Protein AF-A0A8H8C953-F1 (afdb_monomer)

Nearest PDB structures (foldseek):
  7xyr-assembly1_A  TM=8.091E-01  e=1.415E-30  Bacteroides thetaiotaomicron
  7kgy-assembly1_A  TM=7.645E-01  e=3.195E-22  Faecalibacterium prausnitzii
  6xxw-assembly1_A  TM=7.494E-01  e=4.423E-22  Dictyoglomus thermophilum H-6-12
  3fn9-assembly2_C  TM=7.066E-01  e=2.187E-22  Bacteroides fragilis NCTC 9343
  6b6l-assembly1_A  TM=6.945E-01  e=1.024E-20  Bacteroides cellulosilyticus DSM 14838

Mean predicted aligned error: 14.86 Å

Sequence (725 aa):
MADPTLDGPGIIYVTSKIVRTDVLDEETYIKWYEEDHIPDILDKTPIASAHRFSNVVPKANRPYLLMYPMEDLAAIHGEGFKKLKVNSDFMPENGAPYDYADLDFRDYKLIQKYDPNEVSEGKSKFIATGGFELDLTLTAQDLHDWYNQEHLERLAKVPGYLRTTRYRLMHHSTNADTRVMLGLAAKDELPAQEEDEPPTWHAIHEFDEGFNKDSLGETIDTEWTKKIFKGILGQNTIFSWFSTSFTVPSSWSGRQVLLNFAAVDYEATVYINGNQVGFNRGGYFCFTIDATEHVTFNGTNELLVFVHDPVDSEGSVITTGKQTLRRSHIFYTPCSGIWQSVWIEAAPDIHITQFDVAANMDGKVNVTVHSSSGSQNLVEVTLDGLSFTGKSDIPFQFAIESPNLWSQDSPTLYNFTVKLGDDEVKSYTGFRTISKAEVNGIVSPILKRKPIFMFGTLDQGFWPDGIYTAPNREAMVYDLEIKVDPALFYQACDQLGLLVIQDMPSLRADGVLSDEAQQAEFTRQLEILVNQHKSYPSIATYLNTTFILIPEFRKLTVYFQIIYNEGWGQLRDGVYPEFGLTDLVRSIDSTRLIDSTLRWFDYGAGDFSDNHYYANPQCGTPFYSINSSPFDPTRIGFQGEFGGIIQNDLIEQGHFLLNELKEQTRMYSCNGGVWTQTTDVEGEVNGLLTYDRRVLRPDEEQWRKDVQALYYAAAGRGNGSYPIH

Secondary structure (DSSP, 8-state):
-PPPPS-SSEEEEEEEEES-TTT--HHHHHHHIIIIIHHHHHHHSS----EEEE-SSTT-SS-EEEEEEES-GGGGGSTTGGGS-S--TTSGGG--GGGTEEEEEEEEEEEEEE-TT---S---SEEEEEEE---TT--HHHHHHHIIIIIHHHHTTSTTEEEEEEEEEEEEE-HHHHHHHTTPPPP-PPPPPGGGSPPSEEEEEEESS---HHHHHTTT-STTHHHHS-S---TT-SEEEEEEEEEB-GGGTTSEEEEEES--BSEEEEEETTEEEEEEE-SSS-EEEE-TTTPPBTSEEEEEEEEE--TT-TT--S--TTB-SS-BTTBBPPP-B--S-EEEEEE-SS-EEEEEEEE-TTSEEEEEEEETT-S--EEEEEETTEEEEEETTS-EEEE-SSPPBPBTTB---EEEEEEETTEEEEEEE-B--EEEEEETTEEEEEETTEE--EEEEE----BTTTBTS-S-HHHHHHHTTS---SHHHHHHHHHHT--------PPP-SSPPP-HHHHHHHHHHHHHHHHHHTT-SS-S---SS-EE--TTS---------SBGGGTT---SS--HHHHHHHHHHHH--SS----B-SSS--S-SSEEEEE-SSS--TT-S---TTSPPP-TTSEEEEEEEE---SS-HHHHHHHHHHHHHHHHHHS-EEEEEEE-SB-BTTB---SB-TTS--B-S-HHHHHHHHHHHHHHHHHTSSS-PPP-

Structure (mmCIF, N/CA/C/O backbone):
data_AF-A0A8H8C953-F1
#
_entry.id   AF-A0A8H8C953-F1
#
loop_
_atom_site.group_PDB
_atom_site.id
_atom_site.type_symbol
_atom_site.label_atom_id
_atom_site.label_alt_id
_atom_site.label_comp_id
_atom_site.label_asym_id
_atom_site.label_entity_id
_atom_site.label_seq_id
_atom_site.pdbx_PDB_ins_code
_atom_site.Cartn_x
_atom_site.Cartn_y
_atom_site.Cartn_z
_atom_site.occupancy
_atom_site.B_iso_or_equiv
_atom_site.auth_seq_id
_atom_site.auth_comp_id
_atom_site.auth_asym_id
_atom_site.auth_atom_id
_atom_site.pdbx_PDB_model_num
ATOM 1 N N . MET A 1 1 ? 5.066 -31.759 -4.174 1.00 33.03 1 MET A N 1
ATOM 2 C CA . MET A 1 1 ? 4.259 -32.989 -4.356 1.00 33.03 1 MET A CA 1
ATOM 3 C C . MET A 1 1 ? 4.552 -33.514 -5.751 1.00 33.03 1 MET A C 1
ATOM 5 O O . MET A 1 1 ? 4.833 -32.688 -6.605 1.00 33.03 1 MET A O 1
ATOM 9 N N . ALA A 1 2 ? 4.583 -34.831 -5.970 1.00 29.61 2 ALA A N 1
ATOM 10 C CA . ALA A 1 2 ? 4.744 -35.372 -7.322 1.00 29.61 2 ALA A CA 1
ATOM 11 C C . ALA A 1 2 ? 3.627 -34.830 -8.229 1.00 29.61 2 ALA A C 1
ATOM 13 O O . ALA A 1 2 ? 2.491 -34.697 -7.766 1.00 29.61 2 ALA A O 1
ATOM 14 N N . ASP A 1 3 ? 3.977 -34.488 -9.466 1.00 42.59 3 ASP A N 1
ATOM 15 C CA . ASP A 1 3 ? 3.036 -34.058 -10.499 1.00 42.59 3 ASP A CA 1
ATOM 16 C C . ASP A 1 3 ? 1.908 -35.101 -10.601 1.00 42.59 3 ASP A C 1
ATOM 18 O O . ASP A 1 3 ? 2.213 -36.302 -10.669 1.00 42.59 3 ASP A O 1
ATOM 22 N N . PRO A 1 4 ? 0.623 -34.724 -10.480 1.00 57.50 4 PRO A N 1
ATOM 23 C CA . PRO A 1 4 ? -0.438 -35.711 -10.490 1.00 57.50 4 PRO A CA 1
ATOM 24 C C . PRO A 1 4 ? -0.474 -36.378 -11.871 1.00 57.50 4 PRO A C 1
ATOM 26 O O . PRO A 1 4 ? -0.512 -35.730 -12.911 1.00 57.50 4 PRO A O 1
ATOM 29 N N . THR A 1 5 ? -0.443 -37.705 -11.889 1.00 70.94 5 THR A N 1
ATOM 30 C CA . THR A 1 5 ? -0.504 -38.493 -13.120 1.00 70.94 5 THR A CA 1
ATOM 31 C C . THR A 1 5 ? -1.930 -38.503 -13.683 1.00 70.94 5 THR A C 1
ATOM 33 O O . THR A 1 5 ? -2.907 -38.518 -12.926 1.00 70.94 5 THR A O 1
ATOM 36 N N . LEU A 1 6 ? -2.058 -38.519 -15.016 1.00 78.81 6 LEU A N 1
ATOM 37 C CA . LEU A 1 6 ? -3.331 -38.616 -15.758 1.00 78.81 6 LEU A CA 1
ATOM 38 C C . LEU A 1 6 ? -4.031 -39.984 -15.620 1.00 78.81 6 LEU A C 1
ATOM 40 O O . LEU A 1 6 ? -4.962 -40.273 -16.353 1.00 78.81 6 LEU A O 1
ATOM 44 N N . ASP A 1 7 ? -3.592 -40.849 -14.713 1.00 84.00 7 ASP A N 1
ATOM 45 C CA . ASP A 1 7 ? -4.160 -42.179 -14.516 1.00 84.00 7 ASP A CA 1
ATOM 46 C C . ASP A 1 7 ? -5.448 -42.156 -13.677 1.00 84.00 7 ASP A C 1
ATOM 48 O O . ASP A 1 7 ? -5.555 -41.452 -12.669 1.00 84.00 7 ASP A O 1
ATOM 52 N N . GLY A 1 8 ? -6.410 -42.998 -14.048 1.00 89.94 8 GLY A N 1
ATOM 53 C CA . GLY A 1 8 ? -7.632 -43.238 -13.282 1.00 89.94 8 GLY A CA 1
ATOM 54 C C . GLY A 1 8 ? -8.827 -42.370 -13.692 1.00 89.94 8 GLY A C 1
ATOM 55 O O . GLY A 1 8 ? -8.755 -41.610 -14.661 1.00 89.94 8 GLY A O 1
ATOM 56 N N . PRO A 1 9 ? -9.958 -42.504 -12.977 1.00 94.31 9 PRO A N 1
ATOM 57 C CA . PRO A 1 9 ? -11.239 -41.982 -13.431 1.00 94.31 9 PRO A CA 1
ATOM 58 C C . PRO A 1 9 ? -11.273 -40.457 -13.439 1.00 94.31 9 PRO A C 1
ATOM 60 O O . PRO A 1 9 ? -10.696 -39.788 -12.578 1.00 94.31 9 PRO A O 1
ATOM 63 N N . GLY A 1 10 ? -12.017 -39.901 -14.387 1.00 94.44 10 GLY A N 1
ATOM 64 C CA . GLY A 1 10 ? -12.145 -38.462 -14.547 1.00 94.44 10 GLY A CA 1
ATOM 65 C C . GLY A 1 10 ? -13.150 -38.077 -15.617 1.00 94.44 10 GLY A C 1
ATOM 66 O O . GLY A 1 10 ? -14.037 -38.856 -15.975 1.00 94.44 10 GLY A O 1
ATOM 67 N N . ILE A 1 11 ? -13.031 -36.846 -16.096 1.00 94.69 11 ILE A N 1
ATOM 68 C CA . ILE A 1 11 ? -13.937 -36.277 -17.080 1.00 94.69 11 ILE A CA 1
ATOM 69 C C . ILE A 1 11 ? -13.204 -35.306 -18.002 1.00 94.69 11 ILE A C 1
ATOM 71 O O . ILE A 1 11 ? -12.376 -34.523 -17.538 1.00 94.69 11 ILE A O 1
ATOM 75 N N . ILE A 1 12 ? -13.554 -35.331 -19.288 1.00 93.88 12 ILE A N 1
ATOM 76 C CA . ILE A 1 12 ? -13.272 -34.218 -20.199 1.00 93.88 12 ILE A CA 1
ATOM 77 C C . ILE A 1 12 ? -14.460 -33.263 -20.114 1.00 93.88 12 ILE A C 1
ATOM 79 O O . ILE A 1 12 ? -15.596 -33.643 -20.419 1.00 93.88 12 ILE A O 1
ATOM 83 N N . TYR A 1 13 ? -14.204 -32.041 -19.666 1.00 94.19 13 TYR A N 1
ATOM 84 C CA . TYR A 1 13 ? -15.194 -30.997 -19.442 1.00 94.19 13 TYR A CA 1
ATOM 85 C C . TYR A 1 13 ? -14.962 -29.870 -20.445 1.00 94.19 13 TYR A C 1
ATOM 87 O O . TYR A 1 13 ? -13.918 -29.224 -20.421 1.00 94.19 13 TYR A O 1
ATOM 95 N N . VAL A 1 14 ? -15.926 -29.651 -21.339 1.00 92.88 14 VAL A N 1
ATOM 96 C CA . VAL A 1 14 ? -15.785 -28.731 -22.471 1.00 92.88 14 VAL A CA 1
ATOM 97 C C . VAL A 1 14 ? -16.811 -27.616 -22.379 1.00 92.88 14 VAL A C 1
ATOM 99 O O . VAL A 1 14 ? -18.007 -27.852 -22.575 1.00 92.88 14 VAL A O 1
ATOM 102 N N . THR A 1 15 ? -16.354 -26.3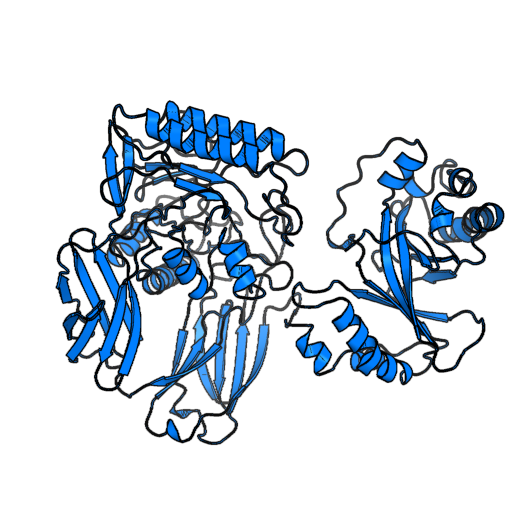93 -22.114 1.00 91.56 15 THR A N 1
ATOM 103 C CA . THR A 1 15 ? -17.214 -25.204 -22.192 1.00 91.56 15 THR A CA 1
ATOM 104 C C . THR A 1 15 ? -17.024 -24.515 -23.534 1.00 91.56 15 THR A C 1
ATOM 106 O O . THR A 1 15 ? -15.916 -24.459 -24.061 1.00 91.56 15 THR A O 1
ATOM 109 N N . SER A 1 16 ? -18.101 -24.006 -24.134 1.00 91.19 16 SER A N 1
ATOM 110 C CA . SER A 1 16 ? -17.993 -23.412 -25.470 1.00 91.19 16 SER A CA 1
ATOM 111 C C . SER A 1 16 ? -18.969 -22.275 -25.742 1.00 91.19 16 SER A C 1
ATOM 113 O O . SER A 1 16 ? -20.028 -22.161 -25.112 1.00 91.19 16 SER A O 1
ATOM 115 N N . LYS A 1 17 ? -18.596 -21.432 -26.712 1.00 90.31 17 LYS A N 1
ATOM 116 C CA . LYS A 1 17 ? -19.423 -20.360 -27.286 1.00 90.31 17 LYS A CA 1
ATOM 117 C C . LYS A 1 17 ? -19.208 -20.248 -28.794 1.00 90.31 17 LYS A C 1
ATOM 119 O O . LYS A 1 17 ? -18.113 -20.476 -29.298 1.00 90.31 17 LYS A O 1
ATOM 124 N N . ILE A 1 18 ? -20.249 -19.853 -29.522 1.00 90.88 18 ILE A N 1
ATOM 125 C CA . ILE A 1 18 ? -20.140 -19.558 -30.957 1.00 90.88 18 ILE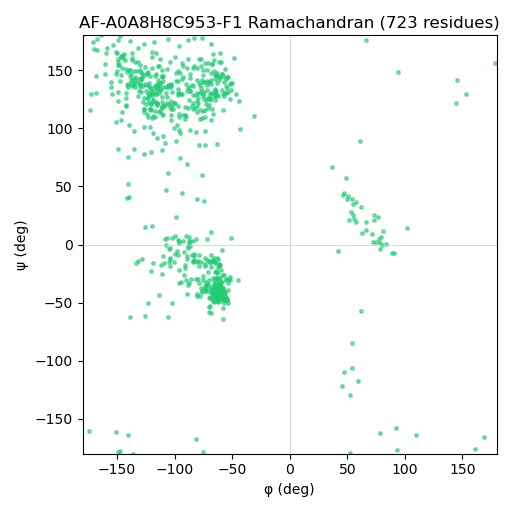 A CA 1
ATOM 126 C C . ILE A 1 18 ? -19.562 -18.146 -31.099 1.00 90.88 18 ILE A C 1
ATOM 128 O O . ILE A 1 18 ? -20.178 -17.182 -30.649 1.00 90.88 18 ILE A O 1
ATOM 132 N N . VAL A 1 19 ? -18.396 -18.016 -31.732 1.00 87.25 19 VAL A N 1
ATOM 133 C CA . VAL A 1 19 ? -17.743 -16.714 -31.972 1.00 87.25 19 VAL A CA 1
ATOM 134 C C . VAL A 1 19 ? -18.177 -16.089 -33.297 1.00 87.25 19 VAL A C 1
ATOM 136 O O . VAL A 1 19 ? -18.275 -14.869 -33.402 1.00 87.25 19 VAL A O 1
ATOM 139 N N . ARG A 1 20 ? -18.506 -16.909 -34.302 1.00 86.56 20 ARG A N 1
ATOM 140 C CA . ARG A 1 20 ? -18.926 -16.468 -35.644 1.00 86.56 20 ARG A CA 1
ATOM 141 C C . ARG A 1 20 ? -20.426 -16.653 -35.871 1.00 86.56 20 ARG A C 1
ATOM 143 O O . ARG A 1 20 ? -20.864 -17.387 -36.755 1.00 86.56 20 ARG A O 1
ATOM 150 N N . THR A 1 21 ? -21.222 -15.963 -35.056 1.00 87.38 21 THR A N 1
ATOM 151 C CA . THR A 1 21 ? -22.699 -16.000 -35.118 1.00 87.38 21 THR A CA 1
ATOM 152 C C . THR A 1 21 ? -23.280 -15.411 -36.410 1.00 87.38 21 THR A C 1
ATOM 154 O O . THR A 1 21 ? -24.459 -15.591 -36.696 1.00 87.38 21 THR A O 1
ATOM 157 N N . ASP A 1 22 ? -22.458 -14.731 -37.214 1.00 87.75 22 ASP A N 1
ATOM 158 C CA . ASP A 1 22 ? -22.795 -14.239 -38.549 1.00 87.75 22 ASP A CA 1
ATOM 159 C C . ASP A 1 22 ? -22.919 -15.356 -39.598 1.00 87.75 22 ASP A C 1
ATOM 161 O O . ASP A 1 22 ? -23.590 -15.162 -40.612 1.00 87.75 22 ASP A O 1
ATOM 165 N N . VAL A 1 23 ? -22.279 -16.510 -39.370 1.00 91.56 23 VAL A N 1
ATOM 166 C CA . VAL A 1 23 ? -22.209 -17.619 -40.341 1.00 91.56 23 VAL A CA 1
ATOM 167 C C . VAL A 1 23 ? -22.537 -18.996 -39.760 1.00 91.56 23 VAL A C 1
ATOM 169 O O . VAL A 1 23 ? -22.767 -19.919 -40.537 1.00 91.56 23 VAL A O 1
ATOM 172 N N . LEU A 1 24 ? -22.574 -19.148 -38.434 1.00 91.50 24 LEU A N 1
ATOM 173 C CA . LEU A 1 24 ? -22.953 -20.385 -37.755 1.00 91.50 24 LEU A CA 1
ATOM 174 C C . LEU A 1 24 ? -24.075 -20.106 -36.751 1.00 91.50 24 LEU A C 1
ATOM 176 O O . LEU A 1 24 ? -23.888 -19.365 -35.786 1.00 91.50 24 LEU A O 1
ATOM 180 N N . ASP A 1 25 ? -25.236 -20.714 -36.978 1.00 93.00 25 ASP A N 1
ATOM 181 C CA . ASP A 1 25 ? -26.365 -20.655 -36.055 1.00 93.00 25 ASP A CA 1
ATOM 182 C C . ASP A 1 25 ? -26.312 -21.777 -35.000 1.00 93.00 25 ASP A C 1
ATOM 184 O O . ASP A 1 25 ? -25.648 -22.805 -35.164 1.00 93.00 25 ASP A O 1
ATOM 188 N N . GLU A 1 26 ? -27.029 -21.567 -33.896 1.00 91.38 26 GLU A N 1
ATOM 189 C CA . GLU A 1 26 ? -27.077 -22.493 -32.762 1.00 91.38 26 GLU A CA 1
ATOM 190 C C . GLU A 1 26 ? -27.661 -23.866 -33.132 1.00 91.38 26 GLU A C 1
ATOM 192 O O . GLU A 1 26 ? -27.151 -24.883 -32.665 1.00 91.38 26 GLU A O 1
ATOM 197 N N . GLU A 1 27 ? -28.681 -23.934 -33.994 1.00 93.31 27 GLU A N 1
ATOM 198 C CA . GLU A 1 27 ? -29.304 -25.207 -34.381 1.00 93.31 27 GLU A CA 1
ATOM 199 C C . GLU A 1 27 ? -28.306 -26.084 -35.147 1.00 93.31 27 GLU A C 1
ATOM 201 O O . GLU A 1 27 ? -28.154 -27.273 -34.851 1.00 93.31 27 GLU A O 1
ATOM 206 N N . THR A 1 28 ? -27.578 -25.488 -36.091 1.00 93.75 28 THR A N 1
ATOM 207 C CA . THR A 1 28 ? -26.518 -26.161 -36.849 1.00 93.75 28 THR A CA 1
ATOM 208 C C . THR A 1 28 ? -25.372 -26.604 -35.935 1.00 93.75 28 THR A C 1
ATOM 210 O O . THR A 1 28 ? -24.909 -27.743 -36.034 1.00 93.75 28 THR A O 1
ATOM 213 N N . TYR A 1 29 ? -24.955 -25.756 -34.989 1.00 92.94 29 TYR A N 1
ATOM 214 C CA . TYR A 1 29 ? -23.917 -26.099 -34.012 1.00 92.94 29 TYR A CA 1
ATOM 215 C C . TYR A 1 29 ? -24.323 -27.275 -33.108 1.00 92.94 29 TYR A C 1
ATOM 217 O O . TYR A 1 29 ? -23.521 -28.169 -32.828 1.00 92.94 29 TYR A O 1
ATOM 225 N N . ILE A 1 30 ? -25.589 -27.324 -32.685 1.00 91.69 30 ILE A N 1
ATOM 226 C CA . ILE A 1 30 ? -26.130 -28.423 -31.879 1.00 91.69 30 ILE A CA 1
ATOM 227 C C . ILE A 1 30 ? -26.166 -29.732 -32.675 1.00 91.69 30 ILE A C 1
ATOM 229 O O . ILE A 1 30 ? -25.782 -30.763 -32.114 1.00 91.69 30 ILE A O 1
ATOM 233 N N . LYS A 1 31 ? -26.575 -29.695 -33.951 1.00 93.38 31 LYS A N 1
ATOM 234 C CA . LYS A 1 31 ? -26.588 -30.874 -34.834 1.00 93.38 31 LYS A CA 1
ATOM 235 C C . LYS A 1 31 ? -25.194 -31.423 -35.087 1.00 93.38 31 LYS A C 1
ATOM 237 O O . LYS A 1 31 ? -25.021 -32.634 -35.047 1.00 93.38 31 LYS A O 1
ATOM 242 N N . TRP A 1 32 ? -24.195 -30.559 -35.270 1.00 93.94 32 TRP A N 1
ATOM 243 C CA . TRP A 1 32 ? -22.805 -31.001 -35.404 1.00 93.94 32 TRP A CA 1
ATOM 244 C C . TRP A 1 32 ? -22.363 -31.868 -34.217 1.00 93.94 32 TRP A C 1
ATOM 246 O O . TRP A 1 32 ? -21.803 -32.948 -34.414 1.00 93.94 32 TRP A O 1
ATOM 256 N N . TYR A 1 33 ? -22.658 -31.438 -32.986 1.00 92.69 33 TYR A N 1
ATOM 257 C CA . TYR A 1 33 ? -22.343 -32.240 -31.805 1.00 92.69 33 TYR A CA 1
ATOM 258 C C . TYR A 1 33 ? -23.059 -33.594 -31.803 1.00 92.69 33 TYR A C 1
ATOM 260 O O . TYR A 1 33 ? -22.431 -34.610 -31.513 1.00 92.69 33 TYR A O 1
ATOM 268 N N . GLU A 1 34 ? -24.357 -33.610 -32.103 1.00 92.12 34 GLU A N 1
ATOM 269 C CA . GLU A 1 34 ? -25.211 -34.800 -31.989 1.00 92.12 34 GLU A CA 1
ATOM 270 C C . GLU A 1 34 ? -25.030 -35.818 -33.112 1.00 92.12 34 GLU A C 1
ATOM 272 O O . GLU A 1 34 ? -25.095 -37.021 -32.861 1.00 92.12 34 GLU A O 1
ATOM 277 N N . GLU A 1 35 ? -24.813 -35.349 -34.337 1.00 94.50 35 GLU A N 1
ATOM 278 C CA . GLU A 1 35 ? -24.823 -36.185 -35.537 1.00 94.50 35 GLU A CA 1
ATOM 279 C C . GLU A 1 35 ? -23.417 -36.491 -36.065 1.00 94.50 35 GLU A C 1
ATOM 281 O O . GLU A 1 35 ? -23.255 -37.458 -36.808 1.00 94.50 35 GLU A O 1
ATOM 286 N N . ASP A 1 36 ? -22.397 -35.717 -35.673 1.00 93.00 36 ASP A N 1
ATOM 287 C CA . ASP A 1 36 ? -21.031 -35.891 -36.179 1.00 93.00 36 ASP A CA 1
ATOM 288 C C . ASP A 1 36 ? -19.994 -36.061 -35.060 1.00 93.00 36 ASP A C 1
ATOM 290 O O . ASP A 1 36 ? -19.374 -37.117 -34.960 1.00 93.00 36 ASP A O 1
ATOM 294 N N . HIS A 1 37 ? -19.826 -35.073 -34.174 1.00 92.50 37 HIS A N 1
ATOM 295 C CA . HIS A 1 37 ? -18.709 -35.057 -33.219 1.00 92.50 37 HIS A CA 1
ATOM 296 C C . HIS A 1 37 ? -18.806 -36.122 -32.116 1.00 92.50 37 HIS A C 1
ATOM 298 O O . HIS A 1 37 ? -17.874 -36.906 -31.939 1.00 92.50 37 HIS A O 1
ATOM 304 N N . ILE A 1 38 ? -19.926 -36.181 -31.382 1.00 94.12 38 ILE A N 1
ATOM 305 C CA . ILE A 1 38 ? -20.110 -37.171 -30.308 1.00 94.12 38 ILE A CA 1
ATOM 306 C C . ILE A 1 38 ? -20.092 -38.599 -30.873 1.00 94.12 38 ILE A C 1
ATOM 308 O O . ILE A 1 38 ? -19.368 -39.425 -30.315 1.00 94.12 38 ILE A O 1
ATOM 312 N N . PRO A 1 39 ? -20.810 -38.925 -31.970 1.00 95.50 39 PRO A N 1
ATOM 313 C CA . PRO A 1 39 ? -20.711 -40.248 -32.580 1.00 95.50 39 PRO A CA 1
ATOM 314 C C . PRO A 1 39 ? -19.279 -40.640 -32.969 1.00 95.50 39 PRO A C 1
ATOM 316 O O . PRO A 1 39 ? -18.885 -41.776 -32.720 1.00 95.50 39 PRO A O 1
ATOM 319 N N . ASP A 1 40 ? -18.487 -39.714 -33.525 1.00 94.12 40 ASP A N 1
ATOM 320 C CA . ASP A 1 40 ? -17.090 -39.980 -33.901 1.00 94.12 40 ASP A CA 1
ATOM 321 C C . ASP A 1 40 ? -16.208 -40.278 -32.677 1.00 94.12 40 ASP A C 1
ATOM 323 O O . ASP A 1 40 ? -15.376 -41.187 -32.717 1.00 94.12 40 ASP A O 1
ATOM 327 N N . ILE A 1 41 ? -16.424 -39.558 -31.569 1.00 92.19 41 ILE A N 1
ATOM 328 C CA . ILE A 1 41 ? -15.720 -39.792 -30.302 1.00 92.19 41 ILE A CA 1
ATOM 329 C C . ILE A 1 41 ? -16.080 -41.153 -29.706 1.00 92.19 41 ILE A C 1
ATOM 331 O O . ILE A 1 41 ? -15.176 -41.912 -29.353 1.00 92.19 41 ILE A O 1
ATOM 335 N N . LEU A 1 42 ? -17.369 -41.483 -29.609 1.00 93.44 42 LEU A N 1
ATOM 336 C CA . LEU A 1 42 ? -17.819 -42.744 -29.007 1.00 93.44 42 LEU A CA 1
ATOM 337 C C . LEU A 1 42 ? -17.414 -43.974 -29.839 1.00 93.44 42 LEU A C 1
ATOM 339 O O . LEU A 1 42 ? -17.223 -45.050 -29.282 1.00 93.44 42 LEU A O 1
ATOM 343 N N . ASP A 1 43 ? -17.272 -43.832 -31.161 1.00 94.31 43 ASP A N 1
ATOM 344 C CA . ASP A 1 43 ? -16.825 -44.918 -32.047 1.00 94.31 43 ASP A CA 1
ATOM 345 C C . ASP A 1 43 ? -15.312 -45.178 -31.947 1.00 94.31 43 ASP A C 1
ATOM 347 O O . ASP A 1 43 ? -14.860 -46.325 -31.946 1.00 94.31 43 ASP A O 1
ATOM 351 N N . LYS A 1 44 ? -14.506 -44.112 -31.864 1.00 92.81 44 LYS A N 1
ATOM 352 C CA . LYS A 1 44 ? -13.042 -44.204 -32.005 1.00 92.81 44 LYS A CA 1
ATOM 353 C C . LYS A 1 44 ? -12.274 -44.193 -30.691 1.00 92.81 44 LYS A C 1
ATOM 355 O O . LYS A 1 44 ? -11.081 -44.508 -30.699 1.00 92.81 44 LYS A O 1
ATOM 360 N N . THR A 1 45 ? -12.903 -43.803 -29.587 1.00 91.19 45 THR A N 1
ATOM 361 C CA . THR A 1 45 ? -12.243 -43.646 -28.284 1.00 91.19 45 THR A CA 1
ATOM 362 C C . THR A 1 45 ? -12.854 -44.574 -27.228 1.00 91.19 45 THR A C 1
ATOM 364 O O . THR A 1 45 ? -13.939 -45.108 -27.432 1.00 91.19 45 THR A O 1
ATOM 367 N N . PRO A 1 46 ? -12.191 -44.777 -26.075 1.00 89.06 46 PRO A N 1
ATOM 368 C CA . PRO A 1 46 ? -12.759 -45.550 -24.965 1.00 89.06 46 PRO A CA 1
ATOM 369 C C . PRO A 1 46 ? -13.901 -44.853 -24.200 1.00 89.06 46 PRO A C 1
ATOM 371 O O . PRO A 1 46 ? -14.342 -45.375 -23.179 1.00 89.06 46 PRO A O 1
ATOM 374 N N . ILE A 1 47 ? -14.352 -43.671 -24.632 1.00 91.31 47 ILE A N 1
ATOM 375 C CA . ILE A 1 47 ? -15.424 -42.922 -23.967 1.00 91.31 47 ILE A CA 1
ATOM 376 C C . ILE A 1 47 ? -16.758 -43.652 -24.166 1.00 91.31 47 ILE A C 1
ATOM 378 O O . ILE A 1 47 ? -17.172 -43.914 -25.292 1.00 91.31 47 ILE A O 1
ATOM 382 N N . ALA A 1 48 ? -17.455 -43.946 -23.066 1.00 89.12 48 ALA A N 1
ATOM 383 C CA . ALA A 1 48 ? -18.709 -44.703 -23.093 1.00 89.12 48 ALA A CA 1
ATOM 384 C C . ALA A 1 48 ? -19.966 -43.821 -23.203 1.00 89.12 48 ALA A C 1
ATOM 386 O O . ALA A 1 48 ? -21.006 -44.280 -23.682 1.00 89.12 48 ALA A O 1
ATOM 387 N N . SER A 1 49 ? -19.903 -42.567 -22.746 1.00 91.75 49 SER A N 1
ATOM 388 C CA . SER A 1 49 ? -21.050 -41.658 -22.736 1.00 91.75 49 SER A CA 1
ATOM 389 C C . SER A 1 49 ? -20.649 -40.194 -22.899 1.00 91.75 49 SER A C 1
ATOM 391 O O . SER A 1 49 ? -19.516 -39.795 -22.641 1.00 91.75 49 SER A O 1
ATOM 393 N N . ALA A 1 50 ? -21.622 -39.384 -23.316 1.00 92.62 50 ALA A N 1
ATOM 394 C CA . ALA A 1 50 ? -21.503 -37.940 -23.445 1.00 92.62 50 ALA A CA 1
ATOM 395 C C . ALA A 1 50 ? -22.750 -37.264 -22.862 1.00 92.62 50 ALA A C 1
ATOM 397 O O . ALA A 1 50 ? -23.875 -37.733 -23.070 1.00 92.62 50 ALA A O 1
ATOM 398 N N . HIS A 1 51 ? -22.559 -36.159 -22.143 1.00 91.56 51 HIS A N 1
ATOM 399 C CA . HIS A 1 51 ? -23.634 -35.401 -21.505 1.00 91.56 51 HIS A CA 1
ATOM 400 C C . HIS A 1 51 ? -23.553 -33.938 -21.928 1.00 91.56 51 HIS A C 1
ATOM 402 O O . HIS A 1 51 ? -22.506 -33.310 -21.791 1.00 91.56 51 HIS A O 1
ATOM 408 N N . ARG A 1 52 ? -24.659 -33.401 -22.447 1.00 92.50 52 ARG A N 1
ATOM 409 C CA . ARG A 1 52 ? -24.756 -32.017 -22.919 1.00 92.50 52 ARG A CA 1
ATOM 410 C C . ARG A 1 52 ? -25.691 -31.212 -22.040 1.00 92.50 52 ARG A C 1
ATOM 412 O O . ARG A 1 52 ? -26.776 -31.686 -21.707 1.00 92.50 52 ARG A O 1
ATOM 419 N N . PHE A 1 53 ? -25.291 -29.981 -21.750 1.00 91.56 53 PHE A N 1
ATOM 420 C CA . PHE A 1 53 ? -26.088 -29.017 -21.007 1.00 91.56 53 PHE A CA 1
ATOM 421 C C . PHE A 1 53 ? -26.034 -27.646 -21.682 1.00 91.56 53 PHE A C 1
ATOM 423 O O . PHE A 1 53 ? -25.037 -27.267 -22.297 1.00 91.56 53 PHE A O 1
ATOM 430 N N . SER A 1 54 ? -27.123 -26.897 -21.539 1.00 90.50 54 SER A N 1
ATOM 431 C CA . SER A 1 54 ? -27.218 -25.485 -21.903 1.00 90.50 54 SER A CA 1
ATOM 432 C C . SER A 1 54 ? -27.378 -24.655 -20.636 1.00 90.50 54 SER A C 1
ATOM 434 O O . SER A 1 54 ? -28.137 -25.034 -19.739 1.00 90.50 54 SER A O 1
ATOM 436 N N . ASN A 1 55 ? -26.701 -23.513 -20.564 1.00 89.12 55 ASN A N 1
ATOM 437 C CA . ASN A 1 55 ? -26.823 -22.614 -19.427 1.00 89.12 55 ASN A CA 1
ATOM 438 C C . ASN A 1 55 ? -28.251 -22.043 -19.343 1.00 89.12 55 ASN A C 1
ATOM 440 O O . ASN A 1 55 ? -28.806 -21.572 -20.334 1.00 89.12 55 ASN A O 1
ATOM 444 N N . VAL A 1 56 ? -28.849 -22.079 -18.150 1.00 85.88 56 VAL A N 1
ATOM 445 C CA . VAL A 1 56 ? -30.202 -21.551 -17.905 1.00 85.88 56 VAL A CA 1
ATOM 446 C C . VAL A 1 56 ? -30.248 -20.020 -17.888 1.00 85.88 56 VAL A C 1
ATOM 448 O O . VAL A 1 56 ? -31.323 -19.438 -18.029 1.00 85.88 56 VAL A O 1
ATOM 451 N N . VAL A 1 57 ? -29.099 -19.356 -17.706 1.00 79.38 57 VAL A N 1
ATOM 452 C CA . VAL A 1 57 ? -28.984 -17.895 -17.720 1.00 79.38 57 VAL A CA 1
ATOM 453 C C . VAL A 1 57 ? -28.952 -17.397 -19.169 1.00 79.38 57 VAL A C 1
ATOM 455 O O . VAL A 1 57 ? -28.044 -17.761 -19.923 1.00 79.38 57 VAL A O 1
ATOM 458 N N . PRO A 1 58 ? -29.891 -16.522 -19.579 1.00 75.31 58 PRO A N 1
ATOM 459 C CA . PRO A 1 58 ? -29.868 -15.938 -20.914 1.00 75.31 58 PRO A CA 1
ATOM 460 C C . PRO A 1 58 ? -28.569 -15.163 -21.159 1.00 75.31 58 PRO A C 1
ATOM 462 O O . PRO A 1 58 ? -28.190 -14.326 -20.342 1.00 75.31 58 PRO A O 1
ATOM 465 N N . LYS A 1 59 ? -27.934 -15.384 -22.318 1.00 77.94 59 LYS A N 1
ATOM 466 C CA . LYS A 1 59 ? -26.695 -14.699 -22.745 1.00 77.94 59 LYS A CA 1
ATOM 467 C C . LYS A 1 59 ? -25.479 -14.928 -21.830 1.00 77.94 59 LYS A C 1
ATOM 469 O O . LYS A 1 59 ? -24.638 -14.041 -21.706 1.00 77.94 59 LYS A O 1
ATOM 474 N N . ALA A 1 60 ? -25.369 -16.095 -21.196 1.00 80.56 60 ALA A N 1
ATOM 475 C CA . ALA A 1 60 ? -24.122 -16.491 -20.539 1.00 80.56 60 ALA A CA 1
ATOM 476 C C . ALA A 1 60 ? -22.933 -16.435 -21.524 1.00 80.56 60 ALA A C 1
ATOM 478 O O . ALA A 1 60 ? -23.104 -16.767 -22.697 1.00 80.56 60 ALA A O 1
ATOM 479 N N . ASN A 1 61 ? -21.740 -16.048 -21.047 1.00 81.81 61 ASN A N 1
ATOM 480 C CA . ASN A 1 61 ? -20.527 -15.928 -21.876 1.00 81.81 61 ASN A CA 1
ATOM 481 C C . ASN A 1 61 ? -20.206 -17.245 -22.608 1.00 81.81 61 ASN A C 1
ATOM 483 O O . ASN A 1 61 ? -20.019 -17.250 -23.822 1.00 81.81 61 ASN A O 1
ATOM 487 N N . ARG A 1 62 ? -20.233 -18.372 -21.880 1.00 86.88 62 ARG A N 1
ATOM 488 C CA . ARG A 1 62 ? -20.098 -19.736 -22.419 1.00 86.88 62 ARG A CA 1
ATOM 489 C C . ARG A 1 62 ? -21.401 -20.520 -22.190 1.00 86.88 62 ARG A C 1
ATOM 491 O O . ARG A 1 62 ? -21.598 -21.075 -21.107 1.00 86.88 62 ARG A O 1
ATOM 498 N N . PRO A 1 63 ? -22.347 -20.502 -23.147 1.00 89.81 63 PRO A N 1
ATOM 499 C CA . PRO A 1 63 ? -23.688 -21.048 -22.939 1.00 89.81 63 PRO A CA 1
ATOM 500 C C . PRO A 1 63 ? -23.777 -22.574 -23.075 1.00 89.81 63 PRO A C 1
ATOM 502 O O . PRO A 1 63 ? -24.774 -23.147 -22.634 1.00 89.81 63 PRO A O 1
ATOM 505 N N . TYR A 1 64 ? -22.772 -23.239 -23.651 1.00 92.69 64 TYR A N 1
ATOM 506 C CA . TYR A 1 64 ? -22.814 -24.677 -23.921 1.00 92.69 64 TYR A CA 1
ATOM 507 C C . TYR A 1 64 ? -21.776 -25.437 -23.099 1.00 92.69 64 TYR A C 1
ATOM 509 O O . TYR A 1 64 ? -20.618 -25.024 -23.006 1.00 92.69 64 TYR A O 1
ATOM 517 N N . LEU A 1 65 ? -22.192 -26.580 -22.557 1.00 93.69 65 LEU A N 1
ATOM 518 C CA . LEU A 1 65 ? -21.338 -27.509 -21.828 1.00 93.69 65 LEU A CA 1
ATOM 519 C C . LEU A 1 65 ? -21.478 -28.923 -22.394 1.00 93.69 65 LEU A C 1
ATOM 521 O O . LEU A 1 65 ? -22.589 -29.413 -22.622 1.00 93.69 65 LEU A O 1
ATOM 525 N N . LEU A 1 66 ? -20.342 -29.591 -22.555 1.00 94.31 66 LEU A N 1
ATOM 526 C CA . LEU A 1 66 ? -20.241 -30.994 -22.919 1.00 94.31 66 LEU A CA 1
ATOM 527 C C . LEU A 1 66 ? -19.292 -31.719 -21.965 1.00 94.31 66 LEU A C 1
ATOM 529 O O . LEU A 1 66 ? -18.243 -31.206 -21.593 1.00 94.31 66 LEU A O 1
ATOM 533 N N . MET A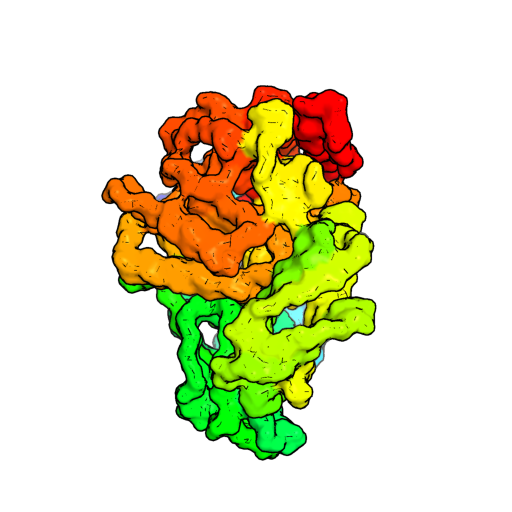 1 67 ? -19.686 -32.917 -21.556 1.00 94.69 67 MET A N 1
ATOM 534 C CA . MET A 1 67 ? -18.993 -33.716 -20.555 1.00 94.69 67 MET A CA 1
ATOM 535 C C . MET A 1 67 ? -18.816 -35.148 -21.059 1.00 94.69 67 MET A C 1
ATOM 537 O O . MET A 1 67 ? -19.806 -35.795 -21.412 1.00 94.69 67 MET A O 1
ATOM 541 N N . TYR A 1 68 ? -17.584 -35.656 -21.025 1.00 94.38 68 TYR A N 1
ATOM 542 C CA . TYR A 1 68 ? -17.245 -37.043 -21.358 1.00 94.38 68 TYR A CA 1
ATOM 543 C C . TYR A 1 68 ? -16.629 -37.750 -20.146 1.00 94.38 68 TYR A C 1
ATOM 545 O O . TYR A 1 68 ? -15.434 -37.593 -19.883 1.00 94.38 68 TYR A O 1
ATOM 553 N N . PRO A 1 69 ? -17.425 -38.499 -19.365 1.00 92.62 69 PRO A N 1
ATOM 554 C CA . PRO A 1 69 ? -16.909 -39.312 -18.272 1.00 92.62 69 PRO A CA 1
ATOM 555 C C . PRO A 1 69 ? -15.979 -40.410 -18.795 1.00 92.62 69 PRO A C 1
ATOM 557 O O . PRO A 1 69 ? -16.270 -41.054 -19.805 1.00 92.62 69 PRO A O 1
ATOM 560 N N . MET A 1 70 ? -14.874 -40.643 -18.088 1.00 92.38 70 MET A N 1
ATOM 561 C CA . MET A 1 70 ? -13.863 -41.634 -18.454 1.00 92.38 70 MET A CA 1
ATOM 562 C C . MET A 1 70 ? -13.474 -42.495 -17.252 1.00 92.38 70 MET A C 1
ATOM 564 O O . MET A 1 70 ? -13.279 -41.987 -16.147 1.00 92.38 70 MET A O 1
ATOM 568 N N . GLU A 1 71 ? -13.317 -43.803 -17.478 1.00 91.44 71 GLU A N 1
ATOM 569 C CA . GLU A 1 71 ? -12.772 -44.725 -16.469 1.00 91.44 71 GLU A CA 1
ATOM 570 C C . GLU A 1 71 ? -11.276 -44.489 -16.218 1.00 91.44 71 GL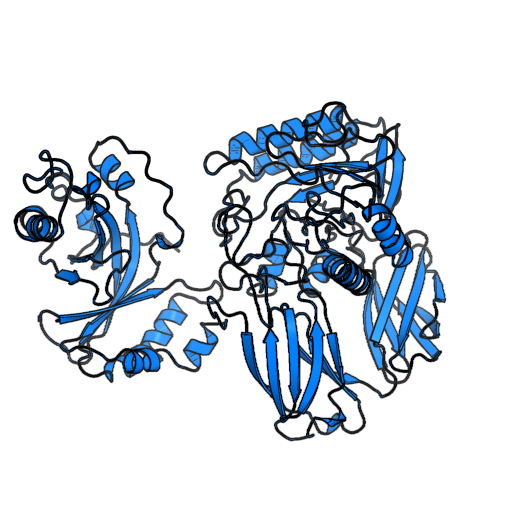U A C 1
ATOM 572 O O . GLU A 1 71 ? -10.799 -44.693 -15.102 1.00 91.44 71 GLU A O 1
ATOM 577 N N . ASP A 1 72 ? -10.553 -44.042 -17.248 1.00 91.56 72 ASP A N 1
ATOM 578 C CA . ASP A 1 72 ? -9.129 -43.723 -17.190 1.00 91.56 72 ASP A CA 1
ATOM 579 C C . ASP A 1 72 ? -8.799 -42.536 -18.110 1.00 91.56 72 ASP A C 1
ATOM 581 O O . ASP A 1 72 ? -8.917 -42.641 -19.335 1.00 91.56 72 ASP A O 1
ATOM 585 N N . LEU A 1 73 ? -8.388 -41.405 -17.529 1.00 89.94 73 LEU A N 1
ATOM 586 C CA . LEU A 1 73 ? -8.007 -40.195 -18.268 1.00 89.94 73 LEU A CA 1
ATOM 587 C C . LEU A 1 73 ? -6.759 -40.395 -19.139 1.00 89.94 73 LEU A C 1
ATOM 589 O O . LEU A 1 73 ? -6.615 -39.724 -20.161 1.00 89.94 73 LEU A O 1
ATOM 593 N N . ALA A 1 74 ? -5.887 -41.358 -18.822 1.00 87.75 74 ALA A N 1
ATOM 594 C CA . ALA A 1 74 ? -4.684 -41.619 -19.612 1.00 87.75 74 ALA A CA 1
ATOM 595 C C . ALA A 1 74 ? -5.017 -42.049 -21.056 1.00 87.75 74 ALA A C 1
ATOM 597 O O . ALA A 1 74 ? -4.188 -41.919 -21.963 1.00 87.75 74 ALA A O 1
ATOM 598 N N . ALA A 1 75 ? -6.248 -42.516 -21.294 1.00 87.06 75 ALA A N 1
ATOM 599 C CA . ALA A 1 75 ? -6.745 -42.884 -22.612 1.00 87.06 75 ALA A CA 1
ATOM 600 C C . ALA A 1 75 ? -6.845 -41.708 -23.601 1.00 87.06 75 ALA A C 1
ATOM 602 O O . ALA A 1 75 ? -6.909 -41.960 -24.807 1.00 87.06 75 ALA A O 1
ATOM 603 N N . ILE A 1 76 ? -6.802 -40.453 -23.134 1.00 84.12 76 ILE A N 1
ATOM 604 C CA . ILE A 1 76 ? -6.791 -39.250 -23.988 1.00 84.12 76 ILE A CA 1
ATOM 605 C C . ILE A 1 76 ? -5.588 -39.253 -24.944 1.00 84.12 76 ILE A C 1
ATOM 607 O O . ILE A 1 76 ? -5.691 -38.839 -26.097 1.00 84.12 76 ILE A O 1
ATOM 611 N N . HIS A 1 77 ? -4.455 -39.825 -24.528 1.00 82.25 77 HIS A N 1
ATOM 612 C CA . HIS A 1 77 ? -3.270 -39.969 -25.382 1.00 82.25 77 HIS A CA 1
ATOM 613 C C . HIS A 1 77 ? -3.329 -41.174 -26.337 1.00 82.25 77 HIS A C 1
ATOM 615 O O . HIS A 1 77 ? -2.359 -41.471 -27.044 1.00 82.25 77 HIS A O 1
ATOM 621 N N . GLY A 1 78 ? -4.453 -41.890 -26.367 1.00 81.88 78 GLY A N 1
ATOM 622 C CA . GLY A 1 78 ? -4.664 -43.045 -27.225 1.00 81.88 78 GLY A CA 1
ATOM 623 C C . GLY A 1 78 ? -4.729 -42.694 -28.715 1.00 81.88 78 GLY A C 1
ATOM 624 O O . GLY A 1 78 ? -5.132 -41.608 -29.126 1.00 81.88 78 GLY A O 1
ATOM 625 N N . GLU A 1 79 ? -4.403 -43.672 -29.562 1.00 80.38 79 GLU A N 1
ATOM 626 C CA . GLU A 1 79 ? -4.443 -43.538 -31.029 1.00 80.38 79 GLU A CA 1
ATOM 627 C C . GLU A 1 79 ? -5.839 -43.212 -31.594 1.00 80.38 79 GLU A C 1
ATOM 629 O O . GLU A 1 79 ? -5.947 -42.771 -32.737 1.00 80.38 79 GLU A O 1
ATOM 634 N N . GLY A 1 80 ? -6.904 -43.436 -30.818 1.00 83.75 80 GLY A N 1
ATOM 635 C CA . GLY A 1 80 ? -8.276 -43.077 -31.183 1.00 83.75 80 GLY A CA 1
ATOM 636 C C . GLY A 1 80 ? -8.483 -41.569 -31.324 1.00 83.75 80 GLY A C 1
ATOM 637 O O . GLY A 1 80 ? -9.023 -41.119 -32.332 1.00 83.75 80 GLY A O 1
ATOM 638 N N . PHE A 1 81 ? -7.965 -40.784 -30.372 1.00 83.12 81 PHE A N 1
ATOM 639 C CA . PHE A 1 81 ? -8.106 -39.322 -30.356 1.00 83.12 81 PHE A CA 1
ATOM 640 C C . PHE A 1 81 ? -7.395 -38.654 -31.539 1.00 83.12 81 PHE A C 1
ATOM 642 O O . PHE A 1 81 ? -7.918 -37.720 -32.138 1.00 83.12 81 PHE A O 1
ATOM 649 N N . LYS A 1 82 ? -6.255 -39.206 -31.976 1.00 80.38 82 LYS A N 1
ATOM 650 C CA . LYS A 1 82 ? -5.520 -38.729 -33.164 1.00 80.38 82 LYS A CA 1
ATOM 651 C C . LYS A 1 82 ? -6.269 -38.940 -34.487 1.00 80.38 82 LYS A C 1
ATOM 653 O O . LYS A 1 82 ? -5.858 -38.407 -35.513 1.00 80.38 82 LYS A O 1
ATOM 658 N N . LYS A 1 83 ? -7.320 -39.766 -34.492 1.00 84.19 83 LYS A N 1
ATOM 659 C CA . LYS A 1 83 ? -8.109 -40.130 -35.684 1.00 84.19 83 LYS A CA 1
ATOM 660 C C . LYS A 1 83 ? -9.482 -39.460 -35.715 1.00 84.19 83 LYS A C 1
ATOM 662 O O . LYS A 1 83 ? -10.295 -39.796 -36.586 1.00 84.19 83 LYS A O 1
ATOM 667 N N . LEU A 1 84 ? -9.760 -38.566 -34.768 1.00 85.56 84 LEU A N 1
ATOM 668 C CA . LEU A 1 84 ? -11.002 -37.804 -34.740 1.00 85.56 84 LEU A CA 1
ATOM 669 C C . LEU A 1 84 ? -11.090 -36.879 -35.956 1.00 85.56 84 LEU A C 1
ATOM 671 O O . LEU A 1 84 ? -10.079 -36.393 -36.470 1.00 85.56 84 LEU A O 1
ATOM 675 N N . LYS A 1 85 ? -12.309 -36.677 -36.455 1.00 85.56 85 LYS A N 1
ATOM 676 C CA . LYS A 1 85 ? -12.549 -35.751 -37.563 1.00 85.56 85 LYS A CA 1
ATOM 677 C C . LYS A 1 85 ? -12.234 -34.321 -37.127 1.00 85.56 85 LYS A C 1
ATOM 679 O O . LYS A 1 85 ? -12.750 -33.841 -36.124 1.00 85.56 85 LYS A O 1
ATOM 684 N N . VAL A 1 86 ? -11.424 -33.639 -37.933 1.00 82.31 86 VAL A N 1
ATOM 685 C CA . VAL A 1 86 ? -11.072 -32.224 -37.723 1.00 82.31 86 VAL A CA 1
ATOM 686 C C . VAL A 1 86 ? -12.077 -31.289 -38.398 1.00 82.31 86 VAL A C 1
ATOM 688 O O . VAL A 1 86 ? -12.389 -30.231 -37.863 1.00 82.31 86 VAL A O 1
ATOM 691 N N . ASN A 1 87 ? -12.614 -31.700 -39.548 1.00 88.19 87 ASN A N 1
ATOM 692 C CA . ASN A 1 87 ? -13.553 -30.923 -40.352 1.00 88.19 87 ASN A CA 1
ATOM 693 C C . ASN A 1 87 ? -14.927 -31.593 -40.364 1.00 88.19 87 ASN A C 1
ATOM 695 O O . ASN A 1 87 ? -15.015 -32.820 -40.264 1.00 88.19 87 ASN A O 1
ATOM 699 N N . SER A 1 88 ? -15.976 -30.795 -40.557 1.00 88.81 88 SER A N 1
ATOM 700 C CA . SER A 1 88 ? -17.355 -31.281 -40.620 1.00 88.81 88 SER A CA 1
ATOM 701 C C . SER A 1 88 ? -18.148 -30.605 -41.734 1.00 88.81 88 SER A C 1
ATOM 703 O O . SER A 1 88 ? -18.026 -29.399 -41.930 1.00 88.81 88 SER A O 1
ATOM 705 N N . ASP A 1 89 ? -19.012 -31.367 -42.410 1.00 90.38 89 ASP A N 1
ATOM 706 C CA . ASP A 1 89 ? -19.951 -30.850 -43.420 1.00 90.38 89 ASP A CA 1
ATOM 707 C C . ASP A 1 89 ? -21.032 -29.929 -42.811 1.00 90.38 89 ASP A C 1
ATOM 709 O O . ASP A 1 89 ? -21.730 -29.223 -43.536 1.00 90.38 89 ASP A O 1
ATOM 713 N N . PHE A 1 90 ? -21.176 -29.921 -41.479 1.00 90.56 90 PHE A N 1
ATOM 714 C CA . PHE A 1 90 ? -22.045 -28.982 -40.763 1.00 90.56 90 PHE A CA 1
ATOM 715 C C . PHE A 1 90 ? -21.417 -27.592 -40.596 1.00 90.56 90 PHE A C 1
ATOM 717 O O . PHE A 1 90 ? -22.132 -26.631 -40.317 1.00 90.56 90 PHE A O 1
ATOM 724 N N . MET A 1 91 ? -20.094 -27.470 -40.742 1.00 91.31 91 MET A N 1
ATOM 725 C CA . MET A 1 91 ? -19.398 -26.192 -40.607 1.00 91.31 91 MET A CA 1
ATOM 726 C C . MET A 1 91 ? -19.383 -25.444 -41.945 1.00 91.31 91 MET A C 1
ATOM 728 O O . MET A 1 91 ? -19.287 -26.079 -43.001 1.00 91.31 91 MET A O 1
ATOM 732 N N . PRO A 1 92 ? -19.429 -24.097 -41.942 1.00 86.44 92 PRO A N 1
ATOM 733 C CA . PRO A 1 92 ? -19.282 -23.320 -43.168 1.00 86.44 92 PRO A CA 1
ATOM 734 C C . PRO A 1 92 ? -18.027 -23.738 -43.947 1.00 86.44 92 PRO A C 1
ATOM 736 O O . PRO A 1 92 ? -16.978 -23.987 -43.361 1.00 86.44 92 PRO A O 1
ATOM 739 N N . GLU A 1 93 ? -18.144 -23.851 -45.273 1.00 85.62 93 GLU A N 1
ATOM 740 C CA . GLU A 1 93 ? -17.045 -24.260 -46.170 1.00 85.62 93 GLU A CA 1
ATOM 741 C C . GLU A 1 93 ? -16.391 -25.619 -45.829 1.00 85.62 93 GLU A C 1
ATOM 743 O O . GLU A 1 93 ? -15.262 -25.880 -46.244 1.00 85.62 93 GLU A O 1
ATOM 748 N N . ASN A 1 94 ? -17.089 -26.499 -45.098 1.00 85.19 94 ASN A N 1
ATOM 749 C CA . ASN A 1 94 ? -16.544 -27.749 -44.557 1.00 85.19 94 ASN A CA 1
ATOM 750 C C . ASN A 1 94 ? -15.283 -27.522 -43.696 1.00 85.19 94 ASN A C 1
ATOM 752 O O . ASN A 1 94 ? -14.336 -28.318 -43.723 1.00 85.19 94 ASN A O 1
ATOM 756 N N . GLY A 1 95 ? -15.251 -26.394 -42.980 1.00 83.94 95 GLY A N 1
ATOM 757 C CA . GLY A 1 95 ? -14.145 -25.983 -42.124 1.00 83.94 95 GLY A CA 1
ATOM 758 C C . GLY A 1 95 ? -14.060 -26.749 -40.801 1.00 83.94 95 GLY A C 1
ATOM 759 O O . GLY A 1 95 ? -14.848 -27.655 -40.510 1.00 83.94 95 GLY A O 1
ATOM 760 N N . ALA A 1 96 ? -13.077 -26.370 -39.984 1.00 85.06 96 ALA A N 1
ATOM 761 C CA . ALA A 1 96 ? -12.900 -26.932 -38.654 1.00 85.06 96 ALA A CA 1
ATOM 762 C C . ALA A 1 96 ? -13.811 -26.202 -37.644 1.00 85.06 96 ALA A C 1
ATOM 764 O O . ALA A 1 96 ? -13.851 -24.971 -37.654 1.00 85.06 96 ALA A O 1
ATOM 765 N N . PRO A 1 97 ? -14.504 -26.906 -36.731 1.00 85.81 97 PRO A N 1
ATOM 766 C CA . PRO A 1 97 ? -15.373 -26.282 -35.724 1.00 85.81 97 PRO A CA 1
ATOM 767 C C . PRO A 1 97 ? -14.673 -25.203 -34.879 1.00 85.81 97 PRO A C 1
ATOM 769 O O . PRO A 1 97 ? -15.285 -24.187 -34.551 1.00 85.81 97 PRO A O 1
ATOM 772 N N . TYR A 1 98 ? -13.373 -25.380 -34.620 1.00 81.81 98 TYR A N 1
ATOM 773 C CA . TYR A 1 98 ? -12.505 -24.439 -33.900 1.00 81.81 98 TYR A CA 1
ATOM 774 C C . TYR A 1 98 ? -12.369 -23.060 -34.578 1.00 81.81 98 TYR A C 1
ATOM 776 O O . TYR A 1 98 ? -11.921 -22.110 -33.951 1.00 81.81 98 TYR A O 1
ATOM 784 N N . ASP A 1 99 ? -12.729 -22.925 -35.862 1.00 83.12 99 ASP A N 1
ATOM 785 C CA . ASP A 1 99 ? -12.726 -21.633 -36.565 1.00 83.12 99 ASP A CA 1
ATOM 786 C C . ASP A 1 99 ? -14.020 -20.820 -36.340 1.00 83.12 99 ASP A C 1
ATOM 788 O O . ASP A 1 99 ? -14.057 -19.624 -36.643 1.00 83.12 99 ASP A O 1
ATOM 792 N N . TYR A 1 100 ? -15.084 -21.452 -35.830 1.00 88.06 100 TYR A N 1
ATOM 793 C CA . TYR A 1 100 ? -16.419 -20.849 -35.690 1.00 88.06 100 TYR A CA 1
ATOM 794 C C . TYR A 1 100 ? -16.923 -20.814 -34.244 1.00 88.06 100 TYR A C 1
ATOM 796 O O . TYR A 1 100 ? -17.769 -19.977 -33.905 1.00 88.06 100 TYR A O 1
ATOM 804 N N . ALA A 1 101 ? -16.391 -21.691 -33.392 1.00 88.12 101 ALA A N 1
ATOM 805 C CA . ALA A 1 101 ? -16.678 -21.763 -31.971 1.00 88.12 101 ALA A CA 1
ATOM 806 C C . ALA A 1 101 ? -15.383 -21.783 -31.149 1.00 88.12 101 ALA A C 1
ATOM 808 O O . ALA A 1 101 ? -14.396 -22.414 -31.522 1.00 88.12 101 ALA A O 1
ATOM 809 N N . ASP A 1 102 ? -15.426 -21.101 -30.014 1.00 87.19 102 ASP A N 1
ATOM 810 C CA . ASP A 1 102 ? -14.416 -21.159 -28.965 1.00 87.19 102 ASP A CA 1
ATOM 811 C C . ASP A 1 102 ? -14.747 -22.355 -28.064 1.00 87.19 102 ASP A C 1
ATOM 813 O O . ASP A 1 102 ? -15.858 -22.431 -27.523 1.00 87.19 102 ASP A O 1
ATOM 817 N N . LEU A 1 103 ? -13.817 -23.310 -27.983 1.00 87.56 103 LEU A N 1
ATOM 818 C CA . LEU A 1 103 ? -13.925 -24.545 -27.214 1.00 87.56 103 LEU A CA 1
ATOM 819 C C . LEU A 1 103 ? -12.789 -24.587 -26.189 1.00 87.56 103 LEU A C 1
ATOM 821 O O . LEU A 1 103 ? -11.614 -24.572 -26.543 1.00 87.56 103 LEU A O 1
ATOM 825 N N . ASP A 1 104 ? -13.161 -24.676 -24.921 1.00 87.31 104 ASP A N 1
ATOM 826 C CA . ASP A 1 104 ? -12.241 -24.761 -23.791 1.00 87.31 104 ASP A CA 1
ATOM 827 C C . ASP A 1 104 ? -12.325 -26.172 -23.206 1.00 87.31 104 ASP A C 1
ATOM 829 O O . ASP A 1 104 ? -13.371 -26.567 -22.677 1.00 87.31 104 ASP A O 1
ATOM 833 N N . PHE A 1 105 ? -11.239 -26.934 -23.371 1.00 88.81 105 PHE A N 1
ATOM 834 C CA . PHE A 1 105 ? -11.130 -28.335 -22.976 1.00 88.81 105 PHE A CA 1
ATOM 835 C C . PHE A 1 105 ? -10.386 -28.461 -21.651 1.00 88.81 105 PHE A C 1
ATOM 837 O O . PHE A 1 105 ? -9.218 -28.080 -21.542 1.00 88.81 105 PHE A O 1
ATOM 844 N N . ARG A 1 106 ? -11.045 -29.068 -20.662 1.00 92.25 106 ARG A N 1
ATOM 845 C CA . ARG A 1 106 ? -10.508 -29.257 -19.313 1.00 92.25 106 ARG A CA 1
ATOM 846 C C . ARG A 1 106 ? -10.537 -30.730 -18.932 1.00 92.25 106 ARG A C 1
ATOM 848 O O . ARG A 1 106 ? -11.609 -31.332 -18.846 1.00 92.25 106 ARG A O 1
ATOM 855 N N . ASP A 1 107 ? -9.370 -31.285 -18.638 1.00 91.94 107 ASP A N 1
ATOM 856 C CA . ASP A 1 107 ? -9.225 -32.667 -18.197 1.00 91.94 107 ASP A CA 1
ATOM 857 C C . ASP A 1 107 ? -9.172 -32.709 -16.671 1.00 91.94 107 ASP A C 1
ATOM 859 O O . ASP A 1 107 ? -8.227 -32.237 -16.032 1.00 91.94 107 ASP A O 1
ATOM 863 N N . TYR A 1 108 ? -10.215 -33.276 -16.076 1.00 94.19 108 TYR A N 1
ATOM 864 C CA . TYR A 1 108 ? -10.478 -33.225 -14.644 1.00 94.19 108 TYR A CA 1
ATOM 865 C C . TYR A 1 108 ? -10.435 -34.627 -14.033 1.00 94.19 108 TYR A C 1
ATOM 867 O O . TYR A 1 108 ? -11.290 -35.470 -14.312 1.00 94.19 108 TYR A O 1
ATOM 875 N N . LYS A 1 109 ? -9.470 -34.888 -13.146 1.00 94.31 109 LYS A N 1
ATOM 876 C CA . LYS A 1 109 ? -9.351 -36.161 -12.415 1.00 94.31 109 LYS A CA 1
ATOM 877 C C . LYS A 1 109 ? -10.352 -36.217 -11.274 1.00 94.31 109 LYS A C 1
ATOM 879 O O . LYS A 1 109 ? -10.418 -35.286 -10.473 1.00 94.31 109 LYS A O 1
ATOM 884 N N . LEU A 1 110 ? -11.108 -37.307 -11.168 1.00 94.31 110 LEU A N 1
ATOM 885 C CA . LEU A 1 110 ? -12.086 -37.504 -10.100 1.00 94.31 110 LEU A CA 1
ATOM 886 C C . LEU A 1 110 ? -11.362 -37.700 -8.760 1.00 94.31 110 LEU A C 1
ATOM 888 O O . LEU A 1 110 ? -10.543 -38.605 -8.613 1.00 94.31 110 LEU A O 1
ATOM 892 N N . ILE A 1 111 ? -11.701 -36.878 -7.767 1.00 93.38 111 ILE A N 1
ATOM 893 C CA . ILE A 1 111 ? -11.135 -36.961 -6.409 1.00 93.38 111 ILE A CA 1
ATOM 894 C C . ILE A 1 111 ? -12.158 -37.428 -5.374 1.00 93.38 111 ILE A C 1
ATOM 896 O O . ILE A 1 111 ? -11.783 -37.979 -4.342 1.00 93.38 111 ILE A O 1
ATOM 900 N N . GLN A 1 112 ? -13.452 -37.213 -5.623 1.00 93.38 112 GLN A N 1
ATOM 901 C CA . GLN A 1 112 ? -14.507 -37.643 -4.714 1.00 93.38 112 GLN A CA 1
ATOM 902 C C . GLN A 1 112 ? -15.832 -37.829 -5.448 1.00 93.38 112 GLN A C 1
ATOM 904 O O . GLN A 1 112 ? -16.232 -36.992 -6.254 1.00 93.38 112 GLN A O 1
ATOM 909 N N . LYS A 1 113 ? -16.557 -38.889 -5.083 1.00 92.75 113 LYS A N 1
ATOM 910 C CA . LYS A 1 113 ? -17.976 -39.065 -5.389 1.00 92.75 113 LYS A CA 1
ATOM 911 C C . LYS A 1 113 ? -18.752 -39.176 -4.078 1.00 92.75 113 LYS A C 1
ATOM 913 O O . LYS A 1 113 ? -18.406 -39.995 -3.232 1.00 92.75 113 LYS A O 1
ATOM 918 N N . TYR A 1 114 ? -19.791 -38.363 -3.927 1.00 92.94 114 TYR A N 1
ATOM 919 C CA . TYR A 1 114 ? -20.723 -38.413 -2.807 1.00 92.94 114 TYR A CA 1
ATOM 920 C C . TYR A 1 114 ? -22.145 -38.595 -3.340 1.00 92.94 114 TYR A C 1
ATOM 922 O O . TYR A 1 114 ? -22.704 -37.699 -3.971 1.00 92.94 114 TYR A O 1
ATOM 930 N N . ASP A 1 115 ? -22.700 -39.779 -3.104 1.00 90.06 115 ASP A N 1
ATOM 931 C CA . ASP A 1 115 ? -23.990 -40.237 -3.622 1.00 90.06 115 ASP A CA 1
ATOM 932 C C . ASP A 1 115 ? -24.748 -40.916 -2.468 1.00 90.06 115 ASP A C 1
ATOM 934 O O . ASP A 1 115 ? -24.638 -42.129 -2.282 1.00 90.06 115 ASP A O 1
ATOM 938 N N . PRO A 1 116 ? -25.419 -40.132 -1.603 1.00 84.56 116 PRO A N 1
ATOM 939 C CA . PRO A 1 116 ? -25.971 -40.636 -0.344 1.00 84.56 116 PRO A CA 1
ATOM 940 C C . PRO A 1 116 ? -27.137 -41.612 -0.537 1.00 84.56 116 PRO A C 1
ATOM 942 O O . PRO A 1 116 ? -27.459 -42.361 0.381 1.00 84.56 116 PRO A O 1
ATOM 945 N N . ASN A 1 117 ? -27.766 -41.600 -1.715 1.00 80.25 117 ASN A N 1
ATOM 946 C CA . ASN A 1 117 ? -28.936 -42.413 -2.035 1.00 80.25 117 ASN A CA 1
ATOM 947 C C . ASN A 1 117 ? -28.616 -43.558 -3.012 1.00 80.25 117 ASN A C 1
ATOM 949 O O . ASN A 1 117 ? -29.540 -44.244 -3.445 1.00 80.25 117 ASN A O 1
ATOM 953 N N . GLU A 1 118 ? -27.336 -43.748 -3.366 1.00 77.19 118 GLU A N 1
ATOM 954 C CA . GLU A 1 118 ? -26.857 -44.743 -4.338 1.00 77.19 118 GLU A CA 1
ATOM 955 C C . GLU A 1 118 ? -27.698 -44.763 -5.625 1.00 77.19 118 GLU A C 1
ATOM 957 O O . GLU A 1 118 ? -28.072 -45.823 -6.139 1.00 77.19 118 GLU A O 1
ATOM 962 N N . VAL A 1 119 ? -28.045 -43.579 -6.140 1.00 69.56 119 VAL A N 1
ATOM 963 C CA . VAL A 1 119 ? -28.959 -43.478 -7.282 1.00 69.56 119 VAL A CA 1
ATOM 964 C C . VAL A 1 119 ? -28.258 -44.041 -8.523 1.00 69.56 119 VAL A C 1
ATOM 966 O O . VAL A 1 119 ? -27.339 -43.434 -9.078 1.00 69.56 119 VAL A O 1
ATOM 969 N N . SER A 1 120 ? -28.683 -45.234 -8.955 1.00 58.75 120 SER A N 1
ATOM 970 C CA . SER A 1 120 ? -28.185 -45.907 -10.162 1.00 58.75 120 SER A CA 1
ATOM 971 C C . SER A 1 120 ? -28.408 -45.066 -11.424 1.00 58.75 120 SER A C 1
ATOM 973 O O . SER A 1 120 ? -29.306 -44.227 -11.454 1.00 58.75 120 SER A O 1
ATOM 975 N N . GLU A 1 121 ? -27.613 -45.333 -12.468 1.00 56.72 121 GLU A N 1
ATOM 976 C CA . GLU A 1 121 ? -27.582 -44.630 -13.761 1.00 56.72 121 GLU A CA 1
ATOM 977 C C . GLU A 1 121 ? -28.934 -44.048 -14.217 1.00 56.72 121 GLU A C 1
ATOM 979 O O . GLU A 1 121 ? -29.865 -44.754 -14.604 1.00 56.72 121 GLU A O 1
ATOM 984 N N . GLY A 1 122 ? -29.004 -42.717 -14.202 1.00 55.62 122 GLY A N 1
ATOM 985 C CA . GLY A 1 122 ? -30.097 -41.900 -14.711 1.00 55.62 122 GLY A CA 1
ATOM 986 C C . GLY A 1 122 ? -29.541 -40.549 -15.164 1.00 55.62 122 GLY A C 1
ATOM 987 O O . GLY A 1 122 ? -28.546 -40.069 -14.618 1.00 55.62 122 GLY A O 1
ATOM 988 N N . LYS A 1 123 ? -30.134 -39.956 -16.208 1.00 63.59 123 LYS A N 1
ATOM 989 C CA . LYS A 1 123 ? -29.695 -38.660 -16.746 1.00 63.59 123 LYS A CA 1
ATOM 990 C C . LYS A 1 123 ? -30.166 -37.537 -15.819 1.00 63.59 123 LYS A C 1
ATOM 992 O O . LYS A 1 123 ? -31.359 -37.239 -15.785 1.00 63.59 123 LYS A O 1
ATOM 997 N N . SER A 1 124 ? -29.233 -36.924 -15.101 1.00 78.88 124 SER A N 1
ATOM 998 C CA . SER A 1 124 ? -29.453 -35.687 -14.346 1.00 78.88 124 SER A CA 1
ATOM 999 C C . SER A 1 124 ? -29.987 -34.608 -15.282 1.00 78.88 124 SER A C 1
ATOM 1001 O O . SER A 1 124 ? -29.458 -34.425 -16.381 1.00 78.88 124 SER A O 1
ATOM 1003 N N . LYS A 1 125 ? -31.071 -33.935 -14.886 1.00 87.00 125 LYS A N 1
ATOM 1004 C CA . LYS A 1 125 ? -31.713 -32.913 -15.730 1.00 87.00 125 LYS A CA 1
ATOM 1005 C C . LYS A 1 125 ? -31.100 -31.540 -15.519 1.00 87.00 125 LYS A C 1
ATOM 1007 O O . LYS A 1 125 ? -31.030 -30.758 -16.461 1.00 87.00 125 LYS A O 1
ATOM 1012 N N . PHE A 1 126 ? -30.664 -31.267 -14.294 1.00 90.00 126 PHE A N 1
ATOM 1013 C CA . PHE A 1 126 ? -30.035 -30.015 -13.913 1.00 90.00 126 PHE A CA 1
ATOM 1014 C C . PHE A 1 126 ? -28.718 -30.303 -13.213 1.00 90.00 126 PHE A C 1
ATOM 1016 O O . PHE A 1 126 ? -28.574 -31.299 -12.502 1.00 90.00 126 PHE A O 1
ATOM 1023 N N . ILE A 1 127 ? -27.765 -29.405 -13.414 1.00 91.88 127 ILE A N 1
ATOM 1024 C CA . ILE A 1 127 ? -26.503 -29.416 -12.694 1.00 91.88 127 ILE A CA 1
ATOM 1025 C C . ILE A 1 127 ? -26.200 -28.013 -12.179 1.00 91.88 127 ILE A C 1
ATOM 1027 O O . ILE A 1 127 ? -26.571 -27.018 -12.805 1.00 91.88 127 ILE A O 1
ATOM 1031 N N . ALA A 1 128 ? -25.510 -27.950 -11.047 1.00 90.12 128 ALA A N 1
ATOM 1032 C CA . ALA A 1 128 ? -24.803 -26.764 -10.593 1.00 90.12 128 ALA A CA 1
ATOM 1033 C C . ALA A 1 128 ? -23.314 -27.098 -10.544 1.00 90.12 128 ALA A C 1
ATOM 1035 O O . ALA A 1 128 ? -22.926 -28.110 -9.961 1.00 90.12 128 ALA A O 1
ATOM 1036 N N . THR A 1 129 ? -22.484 -26.262 -11.155 1.00 90.31 129 THR A N 1
ATOM 1037 C CA . THR A 1 129 ? -21.033 -26.459 -11.182 1.00 90.31 129 THR A CA 1
ATOM 1038 C C . THR A 1 129 ? -20.345 -25.366 -10.378 1.00 90.31 129 THR A C 1
ATOM 1040 O O . THR A 1 129 ? -20.685 -24.194 -10.537 1.00 90.31 129 THR A O 1
ATOM 1043 N N . GLY A 1 130 ? -19.377 -25.735 -9.543 1.00 86.81 130 GLY A N 1
ATOM 1044 C CA . GLY A 1 130 ? -18.560 -24.811 -8.758 1.00 86.81 130 GLY A CA 1
ATOM 1045 C C . GLY A 1 130 ? -17.083 -24.961 -9.104 1.00 86.81 130 GLY A C 1
ATOM 1046 O O . GLY A 1 130 ? -16.563 -26.076 -9.116 1.00 86.81 130 GLY A O 1
ATOM 1047 N N . GLY A 1 131 ? -16.418 -23.849 -9.403 1.00 85.69 131 GLY A N 1
ATOM 1048 C CA . GLY A 1 131 ? -14.964 -23.766 -9.526 1.00 85.69 131 GLY A CA 1
ATOM 1049 C C . GLY A 1 131 ? -14.351 -23.210 -8.248 1.00 85.69 131 GLY A C 1
ATOM 1050 O O . GLY A 1 131 ? -14.933 -22.304 -7.658 1.00 85.69 131 GLY A O 1
ATOM 1051 N N . PHE A 1 132 ? -13.205 -23.742 -7.826 1.00 77.69 132 PHE A N 1
ATOM 1052 C CA . PHE A 1 132 ? -12.502 -23.274 -6.635 1.00 77.69 132 PHE A CA 1
ATOM 1053 C C . PHE A 1 132 ? -11.002 -23.176 -6.883 1.00 77.69 132 PHE A C 1
ATOM 1055 O O . PHE A 1 132 ? -10.374 -24.107 -7.395 1.00 77.69 132 PHE A O 1
ATOM 1062 N N . GLU A 1 133 ? -10.447 -22.070 -6.410 1.00 78.94 133 GLU A N 1
ATOM 1063 C CA . GLU A 1 133 ? -9.031 -21.891 -6.135 1.00 78.94 133 GLU A CA 1
ATOM 1064 C C . GLU A 1 133 ? -8.845 -21.795 -4.624 1.00 78.94 133 GLU A C 1
ATOM 1066 O O . GLU A 1 133 ? -9.721 -21.299 -3.913 1.00 78.94 133 GLU A O 1
ATOM 1071 N N . LEU A 1 134 ? -7.742 -22.346 -4.122 1.00 66.62 134 LEU A N 1
ATOM 1072 C CA . LEU A 1 134 ? -7.430 -22.285 -2.697 1.00 66.62 134 LEU A CA 1
ATOM 1073 C C . LEU A 1 134 ? -6.470 -21.136 -2.429 1.00 66.62 134 LEU A C 1
ATOM 1075 O O . LEU A 1 134 ? -5.424 -21.047 -3.069 1.00 66.62 134 LEU A O 1
ATOM 1079 N N . ASP A 1 135 ? -6.823 -20.315 -1.443 1.00 60.66 135 ASP A N 1
ATOM 1080 C CA . ASP A 1 135 ? -5.921 -19.346 -0.823 1.00 60.66 135 ASP A CA 1
ATOM 1081 C C . ASP A 1 135 ? -4.669 -20.053 -0.267 1.00 60.66 135 ASP A C 1
ATOM 1083 O O . ASP A 1 135 ? -4.729 -21.212 0.155 1.00 60.66 135 ASP A O 1
ATOM 1087 N N . LEU A 1 136 ? -3.531 -19.352 -0.226 1.00 53.53 136 LEU A N 1
ATOM 1088 C CA . LEU A 1 136 ? -2.237 -19.891 0.225 1.00 53.53 136 LEU A CA 1
ATOM 1089 C C . LEU A 1 136 ? -2.244 -20.410 1.675 1.00 53.53 136 LEU A C 1
ATOM 1091 O O . LEU A 1 136 ? -1.396 -21.221 2.050 1.00 53.53 136 LEU A O 1
ATOM 1095 N N . THR A 1 137 ? -3.180 -19.948 2.502 1.00 60.22 137 THR A N 1
ATOM 1096 C CA . THR A 1 137 ? -3.358 -20.391 3.890 1.00 60.22 137 THR A CA 1
ATOM 1097 C C . THR A 1 137 ? -4.184 -21.670 4.017 1.00 60.22 137 THR A C 1
ATOM 1099 O O . THR A 1 137 ? -4.231 -22.253 5.103 1.00 60.22 137 THR A O 1
ATOM 1102 N N . LEU A 1 138 ? -4.812 -22.124 2.929 1.00 68.25 138 LEU A N 1
ATOM 1103 C CA . LEU A 1 138 ? -5.682 -23.293 2.891 1.00 68.25 138 LEU A CA 1
ATOM 1104 C C . LEU A 1 138 ? -5.028 -24.439 2.122 1.00 68.25 138 LEU A C 1
ATOM 1106 O O . LEU A 1 138 ? -4.399 -24.282 1.079 1.00 68.25 138 LEU A O 1
ATOM 1110 N N . THR A 1 139 ? -5.209 -25.647 2.634 1.00 79.81 139 THR A N 1
ATOM 1111 C CA . THR A 1 139 ? -4.729 -26.871 2.002 1.00 79.81 139 THR A CA 1
ATOM 1112 C C . THR A 1 139 ? -5.856 -27.578 1.251 1.00 79.81 139 THR A C 1
ATOM 1114 O O . THR A 1 139 ? -7.044 -27.402 1.525 1.00 79.81 139 THR A O 1
ATOM 1117 N N . ALA A 1 140 ? -5.492 -28.476 0.330 1.00 81.44 140 ALA A N 1
ATOM 1118 C CA . ALA A 1 140 ? -6.455 -29.383 -0.301 1.00 81.44 140 ALA A CA 1
ATOM 1119 C C . ALA A 1 140 ? -7.253 -30.206 0.731 1.00 81.44 140 ALA A C 1
ATOM 1121 O O . ALA A 1 140 ? -8.402 -30.572 0.478 1.00 81.44 140 ALA A O 1
ATOM 1122 N N . GLN A 1 141 ? -6.644 -30.484 1.892 1.00 83.38 141 GLN A N 1
ATOM 1123 C CA . GLN A 1 141 ? -7.306 -31.169 2.993 1.00 83.38 141 GLN A CA 1
ATOM 1124 C C . GLN A 1 141 ? -8.380 -30.288 3.630 1.00 83.38 141 GLN A C 1
ATOM 1126 O O . GLN A 1 141 ? -9.470 -30.791 3.865 1.00 83.38 141 GLN A O 1
ATOM 1131 N N . ASP A 1 142 ? -8.132 -28.990 3.819 1.00 82.69 142 ASP A N 1
ATOM 1132 C CA . ASP A 1 142 ? -9.127 -28.060 4.373 1.00 82.69 142 ASP A CA 1
ATOM 1133 C C . ASP A 1 142 ? -10.372 -27.985 3.479 1.00 82.69 142 ASP A C 1
ATOM 1135 O O . ASP A 1 142 ? -11.502 -28.111 3.955 1.00 82.69 142 ASP A O 1
ATOM 1139 N N . LEU A 1 143 ? -10.176 -27.890 2.157 1.00 83.81 143 LEU A N 1
ATOM 1140 C CA . LEU A 1 143 ? -11.279 -27.963 1.195 1.00 83.81 143 LEU A CA 1
ATOM 1141 C C . LEU A 1 143 ? -12.020 -29.301 1.291 1.00 83.81 143 LEU A C 1
ATOM 1143 O O . LEU A 1 143 ? -13.248 -29.356 1.210 1.00 83.81 143 LEU A O 1
ATOM 1147 N N . HIS A 1 144 ? -11.287 -30.409 1.415 1.00 87.25 144 HIS A N 1
ATOM 1148 C CA . HIS A 1 144 ? -11.892 -31.729 1.546 1.00 87.25 144 HIS A CA 1
ATOM 1149 C C . HIS A 1 144 ? -12.710 -31.870 2.833 1.00 87.25 144 HIS A C 1
ATOM 1151 O O . HIS A 1 144 ? -13.830 -32.385 2.786 1.00 87.25 144 HIS A O 1
ATOM 1157 N N . ASP A 1 145 ? -12.184 -31.359 3.940 1.00 86.50 145 ASP A N 1
ATOM 1158 C CA . ASP A 1 145 ? -12.807 -31.382 5.252 1.00 86.50 145 ASP A CA 1
ATOM 1159 C C . ASP A 1 145 ? -14.118 -30.603 5.254 1.00 86.50 145 ASP A C 1
ATOM 1161 O O . ASP A 1 145 ? -15.123 -31.147 5.701 1.00 86.50 145 ASP A O 1
ATOM 1165 N N . TRP A 1 146 ? -14.182 -29.410 4.665 1.00 85.31 146 TRP A N 1
ATOM 1166 C CA . TRP A 1 146 ? -15.451 -28.680 4.562 1.00 85.31 146 TRP A CA 1
ATOM 1167 C C . TRP A 1 146 ? -16.516 -29.377 3.751 1.00 85.31 146 TRP A C 1
ATOM 1169 O O . TRP A 1 146 ? -17.667 -29.461 4.185 1.00 85.31 146 TRP A O 1
ATOM 1179 N N . TYR A 1 147 ? -16.140 -29.906 2.586 1.00 88.81 147 TYR A N 1
ATOM 1180 C CA . TYR A 1 147 ? -17.075 -30.677 1.783 1.00 88.81 147 TYR A CA 1
ATOM 1181 C C . TYR A 1 147 ? -17.675 -31.816 2.612 1.00 88.81 147 TYR A C 1
ATOM 1183 O O . TYR A 1 147 ? -18.892 -31.969 2.655 1.00 88.81 147 TYR A O 1
ATOM 1191 N N . ASN A 1 148 ? -16.836 -32.572 3.319 1.00 88.62 148 ASN A N 1
ATOM 1192 C CA . ASN A 1 148 ? -17.269 -33.743 4.077 1.00 88.62 148 ASN A CA 1
ATOM 1193 C C . ASN A 1 148 ? -18.022 -33.423 5.364 1.00 88.62 148 ASN A C 1
ATOM 1195 O O . ASN A 1 148 ? -18.935 -34.156 5.731 1.00 88.62 148 ASN A O 1
ATOM 1199 N N . GLN A 1 149 ? -17.592 -32.389 6.078 1.00 85.94 149 GLN A N 1
ATOM 1200 C CA . GLN A 1 149 ? -18.079 -32.088 7.420 1.00 85.94 149 GLN A CA 1
ATOM 1201 C C . GLN A 1 149 ? -19.281 -31.145 7.397 1.00 85.94 149 GLN A C 1
ATOM 1203 O O . GLN A 1 149 ? -20.019 -31.089 8.376 1.00 85.94 149 GLN A O 1
ATOM 1208 N N . GLU A 1 150 ? -19.483 -30.405 6.305 1.00 84.50 150 GLU A N 1
ATOM 1209 C CA . GLU A 1 150 ? -20.491 -29.354 6.253 1.00 84.50 150 GLU A CA 1
ATOM 1210 C C . GLU A 1 150 ? -21.260 -29.318 4.931 1.00 84.50 150 GLU A C 1
ATOM 1212 O O . GLU A 1 150 ? -22.482 -29.504 4.919 1.00 84.50 150 GLU A O 1
ATOM 1217 N N . HIS A 1 151 ? -20.576 -29.066 3.815 1.00 87.69 151 HIS A N 1
ATOM 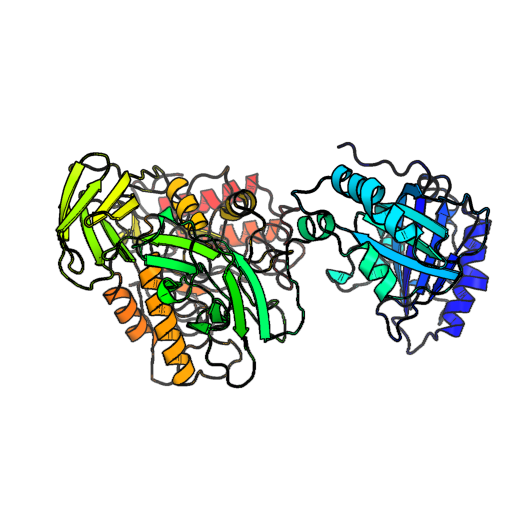1218 C CA . HIS A 1 151 ? -21.265 -28.672 2.589 1.00 87.69 151 HIS A CA 1
ATOM 1219 C C . HIS A 1 151 ? -22.089 -29.809 1.977 1.00 87.69 151 HIS A C 1
ATOM 1221 O O . HIS A 1 151 ? -23.252 -29.596 1.643 1.00 87.69 151 HIS A O 1
ATOM 1227 N N . LEU A 1 152 ? -21.547 -31.031 1.883 1.00 89.94 152 LEU A N 1
ATOM 1228 C CA . LEU A 1 152 ? -22.259 -32.165 1.279 1.00 89.94 152 LEU A CA 1
ATOM 1229 C C . LEU A 1 152 ? -23.506 -32.566 2.074 1.00 89.94 152 LEU A C 1
ATOM 1231 O O . LEU A 1 152 ? -24.525 -32.901 1.473 1.00 89.94 152 LEU A O 1
ATOM 1235 N N . GLU A 1 153 ? -23.461 -32.500 3.409 1.00 87.94 153 GLU A N 1
ATOM 1236 C CA . GLU A 1 153 ? -24.620 -32.830 4.248 1.00 87.94 153 GLU A CA 1
ATOM 1237 C C . GLU A 1 153 ? -25.742 -31.795 4.092 1.00 87.94 153 GLU A C 1
ATOM 1239 O O . GLU A 1 153 ? -26.924 -32.143 4.060 1.00 87.94 153 GLU A O 1
ATOM 1244 N N . ARG A 1 154 ? -25.386 -30.509 3.987 1.00 88.75 154 ARG A N 1
ATOM 1245 C CA . ARG A 1 154 ? -26.352 -29.434 3.722 1.00 88.75 154 ARG A CA 1
ATOM 1246 C C . ARG A 1 154 ? -26.919 -29.545 2.314 1.00 88.75 154 ARG A C 1
ATOM 1248 O O . ARG A 1 154 ? -28.132 -29.479 2.141 1.00 88.75 154 ARG A O 1
ATOM 1255 N N . LEU A 1 155 ? -26.057 -29.771 1.328 1.00 89.06 155 LEU A N 1
ATOM 1256 C CA . LEU A 1 155 ? -26.445 -29.893 -0.069 1.00 89.06 155 LEU A CA 1
ATOM 1257 C C . LEU A 1 155 ? -27.364 -31.094 -0.311 1.00 89.06 155 LEU A C 1
ATOM 1259 O O . LEU A 1 155 ? -28.339 -30.971 -1.045 1.00 89.06 155 LEU A O 1
ATOM 1263 N N . ALA A 1 156 ? -27.141 -32.210 0.387 1.00 89.38 156 ALA A N 1
ATOM 1264 C CA . ALA A 1 156 ? -28.022 -33.375 0.336 1.00 89.38 156 ALA A CA 1
ATOM 1265 C C . ALA A 1 156 ? -29.460 -33.105 0.814 1.00 89.38 156 ALA A C 1
ATOM 1267 O O . ALA A 1 156 ? -30.356 -33.901 0.539 1.00 89.38 156 ALA A O 1
ATOM 1268 N N . LYS A 1 157 ? -29.694 -31.997 1.532 1.00 88.94 157 LYS A N 1
ATOM 1269 C CA . LYS A 1 157 ? -31.025 -31.566 1.986 1.00 88.94 157 LYS A CA 1
ATOM 1270 C C . LYS A 1 157 ? -31.728 -30.665 0.966 1.00 88.94 157 LYS A C 1
ATOM 1272 O O . LYS A 1 157 ? -32.913 -30.382 1.145 1.00 88.94 157 LYS A O 1
ATOM 1277 N N . VAL A 1 158 ? -31.035 -30.214 -0.084 1.00 88.38 158 VAL A N 1
ATOM 1278 C CA . VAL A 1 158 ? -31.644 -29.424 -1.159 1.00 88.38 158 VAL A CA 1
ATOM 1279 C C . VAL A 1 158 ? -32.597 -30.323 -1.958 1.00 88.38 158 VAL A C 1
ATOM 1281 O O . VAL A 1 158 ? -32.203 -31.421 -2.363 1.00 88.38 158 VAL A O 1
ATOM 1284 N N . PRO A 1 159 ? -33.853 -29.897 -2.195 1.00 86.81 159 PRO A N 1
ATOM 1285 C CA . PRO A 1 159 ? -34.804 -30.677 -2.979 1.00 86.81 159 PRO A CA 1
ATOM 1286 C C . PRO A 1 159 ? -34.253 -31.054 -4.357 1.00 86.81 159 PRO A C 1
ATOM 1288 O O . PRO A 1 159 ? -33.676 -30.222 -5.055 1.00 86.81 159 PRO A O 1
ATOM 1291 N N . GLY A 1 160 ? -34.444 -32.317 -4.731 1.00 86.94 160 GLY A N 1
ATOM 1292 C CA . GLY A 1 160 ? -34.008 -32.868 -6.012 1.00 86.94 160 GLY A CA 1
ATOM 1293 C C . GLY A 1 160 ? -32.515 -33.190 -6.116 1.00 86.94 160 GLY A C 1
ATOM 1294 O O . GLY A 1 160 ? -32.047 -33.573 -7.184 1.00 86.94 160 GLY A O 1
ATOM 1295 N N . TYR A 1 161 ? -31.741 -33.043 -5.034 1.00 90.50 161 TYR A N 1
ATOM 1296 C CA . TYR A 1 161 ? -30.326 -33.410 -5.024 1.00 90.50 161 TYR A CA 1
ATOM 1297 C C . TYR A 1 161 ? -30.119 -34.917 -5.235 1.00 90.50 161 TYR A C 1
ATOM 1299 O O . TYR A 1 161 ? -30.716 -35.746 -4.545 1.00 90.50 161 TYR A O 1
ATOM 1307 N N . LEU A 1 162 ? -29.209 -35.267 -6.146 1.00 89.38 162 LEU A N 1
ATOM 1308 C CA . LEU A 1 162 ? -28.831 -36.649 -6.436 1.00 89.38 162 LEU A CA 1
ATOM 1309 C C . LEU A 1 162 ? -27.453 -36.981 -5.870 1.00 89.38 162 LEU A C 1
ATOM 1311 O O . LEU A 1 162 ? -27.313 -37.858 -5.018 1.00 89.38 162 LEU A O 1
ATOM 1315 N N . ARG A 1 163 ? -26.424 -36.288 -6.362 1.00 92.06 163 ARG A N 1
ATOM 1316 C CA . ARG A 1 163 ? -25.025 -36.571 -6.032 1.00 92.06 163 ARG A CA 1
ATOM 1317 C C . ARG A 1 163 ? -24.125 -35.379 -6.311 1.00 92.06 163 ARG A C 1
ATOM 1319 O O . ARG A 1 163 ? -24.478 -34.469 -7.056 1.00 92.06 163 ARG A O 1
ATOM 1326 N N . THR A 1 164 ? -22.927 -35.444 -5.749 1.00 93.50 164 THR A N 1
ATOM 1327 C CA . THR A 1 164 ? -21.834 -34.519 -6.025 1.00 93.50 164 THR A CA 1
ATOM 1328 C C . THR A 1 164 ? -20.620 -35.311 -6.463 1.00 93.50 164 THR A C 1
ATOM 1330 O O . THR A 1 164 ? -20.220 -36.277 -5.808 1.00 93.50 164 THR A O 1
ATOM 1333 N N . THR A 1 165 ? -20.002 -34.877 -7.551 1.00 94.31 165 THR A N 1
ATOM 1334 C CA . THR A 1 165 ? -18.674 -35.332 -7.954 1.00 94.31 165 THR A CA 1
ATOM 1335 C C . THR A 1 165 ? -17.709 -34.162 -7.902 1.00 94.31 165 THR A C 1
ATOM 1337 O O . THR A 1 165 ? -18.058 -33.042 -8.262 1.00 94.31 165 THR A O 1
ATOM 1340 N N . ARG A 1 166 ? -16.506 -34.406 -7.392 1.00 95.06 166 ARG A N 1
ATOM 1341 C CA . ARG A 1 166 ? -15.449 -33.401 -7.290 1.00 95.06 166 ARG A CA 1
ATOM 1342 C C . ARG A 1 166 ? -14.236 -33.866 -8.055 1.00 95.06 166 ARG A C 1
ATOM 1344 O O . ARG A 1 166 ? -13.902 -35.054 -8.033 1.00 95.06 166 ARG A O 1
ATOM 1351 N N . TYR A 1 167 ? -13.551 -32.905 -8.646 1.00 94.31 167 TYR A N 1
ATOM 1352 C CA . TYR A 1 167 ? -12.440 -33.122 -9.540 1.00 94.31 167 TYR A CA 1
ATOM 1353 C C . TYR A 1 167 ? -11.296 -32.149 -9.269 1.00 94.31 167 TYR A C 1
ATOM 1355 O O . TYR A 1 167 ? -11.485 -31.092 -8.663 1.00 94.31 167 TYR A O 1
ATOM 1363 N N . ARG A 1 168 ? -10.113 -32.519 -9.753 1.00 92.81 168 ARG A N 1
ATOM 1364 C CA . ARG A 1 168 ? -8.924 -31.672 -9.810 1.00 92.81 168 ARG A CA 1
ATOM 1365 C C . ARG A 1 168 ? -8.457 -31.540 -11.255 1.00 92.81 168 ARG A C 1
ATOM 1367 O O . ARG A 1 168 ? -8.421 -32.544 -11.965 1.00 92.81 168 ARG A O 1
ATOM 1374 N N . LEU A 1 169 ? -8.135 -30.324 -11.682 1.00 92.38 169 LEU A N 1
ATOM 1375 C CA . LEU A 1 169 ? -7.631 -30.046 -13.020 1.00 92.38 169 LEU A CA 1
ATOM 1376 C C . LEU A 1 169 ? -6.273 -30.723 -13.209 1.00 92.38 169 LEU A C 1
ATOM 1378 O O . LEU A 1 169 ? -5.405 -30.646 -12.337 1.00 92.38 169 LEU A O 1
ATOM 1382 N N . MET A 1 170 ? -6.116 -31.387 -14.346 1.00 90.31 170 MET A N 1
ATOM 1383 C CA . MET A 1 170 ? -4.888 -32.071 -14.742 1.00 90.31 170 MET A CA 1
ATOM 1384 C C . MET A 1 170 ? -4.252 -31.399 -15.948 1.00 90.31 170 MET A C 1
ATOM 1386 O O . MET A 1 170 ? -3.039 -31.227 -16.001 1.00 90.31 170 MET A O 1
ATOM 1390 N N . HIS A 1 171 ? -5.085 -31.042 -16.919 1.00 86.06 171 HIS A N 1
ATOM 1391 C CA . HIS A 1 171 ? -4.664 -30.419 -18.156 1.00 86.06 171 HIS A CA 1
ATOM 1392 C C . HIS A 1 171 ? -5.780 -29.514 -18.679 1.00 86.06 171 HIS A C 1
ATOM 1394 O O . HIS A 1 171 ? -6.963 -29.762 -18.442 1.00 86.06 171 HIS A O 1
ATOM 1400 N N . HIS A 1 172 ? -5.385 -28.456 -19.373 1.00 85.81 172 HIS A N 1
ATOM 1401 C CA . HIS A 1 172 ? -6.269 -27.515 -20.040 1.00 85.81 172 HIS A CA 1
ATOM 1402 C C . HIS A 1 172 ? -5.672 -27.190 -21.401 1.00 85.81 172 HIS A C 1
ATOM 1404 O O . HIS A 1 172 ? -4.456 -27.023 -21.514 1.00 85.81 172 HIS A O 1
ATOM 1410 N N . SER A 1 173 ? -6.525 -27.117 -22.418 1.00 81.38 173 SER A N 1
ATOM 1411 C CA . SER A 1 173 ? -6.113 -26.753 -23.767 1.00 81.38 173 SER A CA 1
ATOM 1412 C C . SER A 1 173 ? -7.138 -25.843 -24.429 1.00 81.38 173 SER A C 1
ATOM 1414 O O . SER A 1 173 ? -8.351 -26.053 -24.339 1.00 81.38 173 SER A O 1
ATOM 1416 N N . THR A 1 174 ? -6.614 -24.836 -25.118 1.00 78.50 174 THR A N 1
ATOM 1417 C CA . THR A 1 174 ? -7.383 -23.878 -25.910 1.00 78.50 174 THR A CA 1
ATOM 1418 C C . THR A 1 174 ? -7.583 -24.376 -27.345 1.00 78.50 174 THR A C 1
ATOM 1420 O O . THR A 1 174 ? -7.030 -25.400 -27.775 1.00 78.50 174 THR A O 1
ATOM 1423 N N . ASN A 1 175 ? -8.344 -23.619 -28.138 1.00 78.38 175 ASN A N 1
ATOM 1424 C CA . ASN A 1 175 ? -8.426 -23.829 -29.581 1.00 78.38 175 ASN A CA 1
ATOM 1425 C C . ASN A 1 175 ? -7.041 -23.769 -30.243 1.00 78.38 175 ASN A C 1
ATOM 1427 O O . ASN A 1 175 ? -6.722 -24.645 -31.050 1.00 78.38 175 ASN A O 1
ATOM 1431 N N . ALA A 1 176 ? -6.204 -22.784 -29.900 1.00 70.94 176 ALA A N 1
ATOM 1432 C CA . ALA A 1 176 ? -4.842 -22.673 -30.420 1.00 70.94 176 ALA A CA 1
ATOM 1433 C C . ALA A 1 176 ? -3.998 -23.928 -30.126 1.00 70.94 176 ALA A C 1
ATOM 1435 O O . ALA A 1 176 ? -3.397 -24.488 -31.050 1.00 70.94 176 ALA A O 1
ATOM 1436 N N . ASP A 1 177 ? -4.025 -24.427 -28.888 1.00 72.19 177 ASP A N 1
ATOM 1437 C CA . ASP A 1 177 ? -3.303 -25.646 -28.492 1.00 72.19 177 ASP A CA 1
ATOM 1438 C C . ASP A 1 177 ? -3.803 -26.869 -29.267 1.00 72.19 177 ASP A C 1
ATOM 1440 O O . ASP A 1 177 ? -3.023 -27.663 -29.802 1.00 72.19 177 ASP A O 1
ATOM 1444 N N . THR A 1 178 ? -5.126 -26.981 -29.405 1.00 71.25 178 THR A N 1
ATOM 1445 C CA . THR A 1 178 ? -5.771 -28.060 -30.157 1.00 71.25 178 THR A CA 1
ATOM 1446 C C . THR A 1 178 ? -5.377 -28.021 -31.634 1.00 71.25 178 THR A C 1
ATOM 1448 O O . THR A 1 178 ? -5.082 -29.056 -32.232 1.00 71.25 178 THR A O 1
ATOM 1451 N N . ARG A 1 179 ? -5.288 -26.831 -32.241 1.00 70.81 179 ARG A N 1
ATOM 1452 C CA . ARG A 1 179 ? -4.834 -26.667 -33.631 1.00 70.81 179 ARG A CA 1
ATOM 1453 C C . ARG A 1 179 ? -3.397 -27.137 -33.812 1.00 70.81 179 ARG A C 1
ATOM 1455 O O . ARG A 1 179 ? -3.127 -27.861 -34.770 1.00 70.81 179 ARG A O 1
ATOM 1462 N N . VAL A 1 180 ? -2.505 -26.778 -32.889 1.00 71.50 180 VAL A N 1
ATOM 1463 C CA . VAL A 1 180 ? -1.110 -27.239 -32.906 1.00 71.50 180 VAL A CA 1
ATOM 1464 C C . VAL A 1 180 ? -1.050 -28.764 -32.796 1.00 71.50 180 VAL A C 1
ATOM 1466 O O . VAL A 1 180 ? -0.363 -29.403 -33.596 1.00 71.50 180 VAL A O 1
ATOM 1469 N N . MET A 1 181 ? -1.825 -29.368 -31.887 1.00 66.50 181 MET A N 1
ATOM 1470 C CA . MET A 1 181 ? -1.912 -30.829 -31.751 1.00 66.50 181 MET A CA 1
ATOM 1471 C C . MET A 1 181 ? -2.415 -31.524 -33.024 1.00 66.50 181 MET A C 1
ATOM 1473 O O . MET A 1 181 ? -1.945 -32.611 -33.364 1.00 66.50 181 MET A O 1
ATOM 1477 N N . LEU A 1 182 ? -3.332 -30.892 -33.758 1.00 65.38 182 LEU A N 1
ATOM 1478 C CA . LEU A 1 182 ? -3.882 -31.403 -35.017 1.00 65.38 182 LEU A CA 1
ATOM 1479 C C . LEU A 1 182 ? -3.009 -31.083 -36.248 1.00 65.38 182 LEU A C 1
ATOM 1481 O O . LEU A 1 182 ? -3.384 -31.424 -37.371 1.00 65.38 182 LEU A O 1
ATOM 1485 N N . GLY A 1 183 ? -1.844 -30.450 -36.066 1.00 64.94 183 GLY A N 1
ATOM 1486 C CA . GLY A 1 183 ? -0.927 -30.093 -37.154 1.00 64.94 183 GLY A CA 1
ATOM 1487 C C . GLY A 1 183 ? -1.407 -28.925 -38.024 1.00 64.94 183 GLY A C 1
ATOM 1488 O O . GLY A 1 183 ? -0.967 -28.783 -39.166 1.00 64.94 183 GLY A O 1
ATOM 1489 N N . LEU A 1 184 ? -2.316 -28.099 -37.505 1.00 66.88 184 LEU A N 1
ATOM 1490 C CA . LEU A 1 184 ? -2.799 -26.875 -38.137 1.00 66.88 184 LEU A CA 1
ATOM 1491 C C . LEU A 1 184 ? -1.973 -25.671 -37.665 1.00 66.88 184 LEU A C 1
ATOM 1493 O O . LEU A 1 184 ? -1.432 -25.658 -36.562 1.00 66.88 184 LEU A O 1
ATOM 1497 N N . ALA A 1 185 ? -1.903 -24.621 -38.487 1.00 64.06 185 ALA A N 1
ATOM 1498 C CA . ALA A 1 185 ? -1.298 -23.363 -38.059 1.00 64.06 185 ALA A CA 1
ATOM 1499 C C . ALA A 1 185 ? -2.103 -22.761 -36.894 1.00 64.06 185 ALA A C 1
ATOM 1501 O O . ALA A 1 185 ? -3.332 -22.607 -37.005 1.00 64.06 185 ALA A O 1
ATOM 1502 N N . ALA A 1 186 ? -1.406 -22.408 -35.810 1.00 60.72 186 ALA A N 1
ATOM 1503 C CA . ALA A 1 186 ? -1.942 -21.536 -34.773 1.00 60.72 186 ALA A CA 1
ATOM 1504 C C . ALA A 1 186 ? -2.364 -20.218 -35.441 1.00 60.72 186 ALA A C 1
ATOM 1506 O O . ALA A 1 186 ? -1.612 -19.654 -36.238 1.00 60.72 186 ALA A O 1
ATOM 1507 N N . LYS A 1 187 ? -3.603 -19.783 -35.209 1.00 59.12 187 LYS A N 1
ATOM 1508 C CA . LYS A 1 187 ? -4.035 -18.429 -35.572 1.00 59.12 187 LYS A CA 1
ATOM 1509 C C . LYS A 1 187 ? -3.740 -17.523 -34.381 1.00 59.12 187 LYS A C 1
ATOM 1511 O O . LYS A 1 187 ? -3.746 -18.012 -33.255 1.00 59.12 187 LYS A O 1
ATOM 1516 N N . ASP A 1 188 ? -3.505 -16.241 -34.645 1.00 47.88 188 ASP A N 1
ATOM 1517 C CA . ASP A 1 188 ? -3.359 -15.211 -33.615 1.00 47.88 188 ASP A CA 1
ATOM 1518 C C . ASP A 1 188 ? -4.685 -15.083 -32.842 1.00 47.88 188 ASP A C 1
ATOM 1520 O O . ASP A 1 188 ? -5.573 -14.313 -33.215 1.00 47.88 188 ASP A O 1
ATOM 1524 N N . GLU A 1 189 ? -4.869 -15.907 -31.814 1.00 53.00 189 GLU A N 1
ATOM 1525 C CA . GLU A 1 189 ? -5.916 -15.712 -30.819 1.00 53.00 189 GLU A CA 1
ATOM 1526 C C . GLU A 1 189 ? -5.433 -14.635 -29.841 1.00 53.00 189 GLU A C 1
ATOM 1528 O O . GLU A 1 189 ? -4.253 -14.568 -29.489 1.00 53.00 189 GLU A O 1
ATOM 1533 N N . LEU A 1 190 ? -6.340 -13.734 -29.451 1.00 44.00 190 LEU A N 1
ATOM 1534 C CA . LEU A 1 190 ? -6.066 -12.798 -28.362 1.00 44.00 190 LEU A CA 1
ATOM 1535 C C . LEU A 1 190 ? -5.713 -13.615 -27.103 1.00 44.00 190 LEU A C 1
ATOM 1537 O O . LEU A 1 190 ? -6.309 -14.679 -26.919 1.00 44.00 190 LEU A O 1
ATOM 1541 N N . PRO A 1 191 ? -4.784 -13.150 -26.245 1.00 43.59 191 PRO A N 1
ATOM 1542 C CA . PRO A 1 191 ? -4.483 -13.829 -24.989 1.00 43.59 191 PRO A CA 1
ATOM 1543 C C . PRO A 1 191 ? -5.775 -14.108 -24.214 1.00 43.59 191 PRO A C 1
ATOM 1545 O O . PRO A 1 191 ? -6.660 -13.245 -24.177 1.00 43.59 191 PRO A O 1
ATOM 1548 N N . ALA A 1 192 ? -5.879 -15.297 -23.615 1.00 44.75 192 ALA A N 1
ATOM 1549 C CA . ALA A 1 192 ? -6.967 -15.625 -22.700 1.00 44.75 192 ALA A CA 1
ATOM 1550 C C . ALA A 1 192 ? -7.080 -14.520 -21.632 1.00 44.75 192 ALA A C 1
ATOM 1552 O O . ALA A 1 192 ? -6.067 -14.070 -21.095 1.00 44.75 192 ALA A O 1
ATOM 1553 N N . GLN A 1 193 ? -8.295 -14.032 -21.374 1.00 43.97 193 GLN A N 1
ATOM 1554 C CA . GLN A 1 193 ? -8.530 -13.100 -20.265 1.00 43.97 193 GLN A CA 1
ATOM 1555 C C . GLN A 1 193 ? -8.467 -13.891 -18.945 1.00 43.97 193 GLN A C 1
ATOM 1557 O O . GLN A 1 193 ? -8.723 -15.089 -18.962 1.00 43.97 193 GLN A O 1
ATOM 1562 N N . GLU A 1 194 ? -8.169 -13.266 -17.798 1.00 40.06 194 GLU A N 1
ATOM 1563 C CA . GLU A 1 194 ? -8.155 -13.957 -16.483 1.00 40.06 194 GLU A CA 1
ATOM 1564 C C . GLU A 1 194 ? -9.453 -14.743 -16.195 1.00 40.06 194 GLU A C 1
ATOM 1566 O O . GLU A 1 194 ? -9.424 -15.769 -15.524 1.00 40.06 194 GLU A O 1
ATOM 1571 N N . GLU A 1 195 ? -10.596 -14.318 -16.750 1.00 47.59 195 GLU A N 1
ATOM 1572 C CA . GLU A 1 195 ? -11.874 -15.042 -16.646 1.00 47.59 195 GLU A CA 1
ATOM 1573 C C . GLU A 1 195 ? -11.896 -16.409 -17.369 1.00 47.59 195 GLU A C 1
ATOM 1575 O O . GLU A 1 195 ? -12.819 -17.200 -17.155 1.00 47.59 195 GLU A O 1
ATOM 1580 N N . ASP A 1 196 ? -10.916 -16.692 -18.232 1.00 56.38 196 ASP A N 1
ATOM 1581 C CA . ASP A 1 196 ? -10.808 -17.927 -19.013 1.00 56.38 196 ASP A CA 1
ATOM 1582 C C . ASP A 1 196 ? -9.856 -18.967 -18.382 1.00 56.38 196 ASP A C 1
ATOM 1584 O O . ASP A 1 196 ? -9.817 -20.101 -18.866 1.00 56.38 196 ASP A O 1
ATOM 1588 N N . GLU A 1 197 ? -9.130 -18.659 -17.293 1.00 70.62 197 GLU A N 1
ATOM 1589 C CA . GLU A 1 197 ? -8.330 -19.686 -16.609 1.00 70.62 197 GLU A CA 1
ATOM 1590 C C . GLU A 1 197 ? -9.230 -20.696 -15.865 1.00 70.62 197 GLU A C 1
ATOM 1592 O O . GLU A 1 197 ? -10.103 -20.327 -15.069 1.00 70.62 197 GLU A O 1
ATOM 1597 N N . PRO A 1 198 ? -9.069 -22.009 -16.114 1.00 82.56 198 PRO A N 1
ATOM 1598 C CA . PRO A 1 198 ? -9.889 -23.021 -15.470 1.00 82.56 198 PRO A CA 1
ATOM 1599 C C . PRO A 1 198 ? -9.506 -23.202 -13.994 1.00 82.56 198 PRO A C 1
ATOM 1601 O O . PRO A 1 198 ? -8.326 -23.296 -13.665 1.00 82.56 198 PRO A O 1
ATOM 1604 N N . PRO A 1 199 ? -10.491 -23.384 -13.099 1.00 84.38 199 PRO A N 1
ATOM 1605 C CA . PRO A 1 199 ? -10.219 -23.608 -11.692 1.00 84.38 199 PRO A CA 1
ATOM 1606 C C . PRO A 1 199 ? -9.563 -24.976 -11.475 1.00 84.38 199 PRO A C 1
ATOM 1608 O O . PRO A 1 199 ? -10.000 -25.999 -12.021 1.00 84.38 199 PRO A O 1
ATOM 1611 N N . THR A 1 200 ? -8.565 -24.998 -10.599 1.00 88.44 200 THR A N 1
ATOM 1612 C CA . THR A 1 200 ? -7.807 -26.158 -10.130 1.00 88.44 200 THR A CA 1
ATOM 1613 C C . THR A 1 200 ? -8.725 -27.196 -9.508 1.00 88.44 200 THR A C 1
ATOM 1615 O O . THR A 1 200 ? -8.524 -28.395 -9.705 1.00 88.44 200 THR A O 1
ATOM 1618 N N . TRP A 1 201 ? -9.749 -26.770 -8.768 1.00 89.75 201 TRP A N 1
ATOM 1619 C CA . TRP A 1 201 ? -10.736 -27.658 -8.165 1.00 89.75 201 TRP A CA 1
ATOM 1620 C C . TRP A 1 201 ? -12.110 -27.406 -8.765 1.00 89.75 201 TRP A C 1
ATOM 1622 O O . TRP A 1 201 ? -12.547 -26.267 -8.920 1.00 89.75 201 TRP A O 1
ATOM 1632 N N . HIS A 1 202 ? -12.823 -28.484 -9.067 1.00 93.06 202 HIS A N 1
ATOM 1633 C CA . HIS A 1 202 ? -14.137 -28.399 -9.686 1.00 93.06 202 HIS A CA 1
ATOM 1634 C C . HIS A 1 202 ? -15.126 -29.329 -8.993 1.00 93.06 202 HIS A C 1
ATOM 1636 O O . HIS A 1 202 ? -14.776 -30.441 -8.603 1.00 93.06 202 HIS A O 1
ATOM 1642 N N . ALA A 1 203 ? -16.371 -28.894 -8.839 1.00 93.69 203 ALA A N 1
ATOM 1643 C CA . ALA A 1 203 ? -17.449 -29.705 -8.297 1.00 93.69 203 ALA A CA 1
ATOM 1644 C C . ALA A 1 203 ? -18.673 -29.640 -9.204 1.00 93.69 203 ALA A C 1
ATOM 1646 O O . ALA A 1 203 ? -19.039 -28.574 -9.693 1.00 93.69 203 ALA A O 1
ATOM 1647 N N . ILE A 1 204 ? -19.314 -30.788 -9.394 1.00 93.88 204 ILE A N 1
ATOM 1648 C CA . ILE A 1 204 ? -20.540 -30.941 -10.168 1.00 93.88 204 ILE A CA 1
ATOM 1649 C C . ILE A 1 204 ? -21.592 -31.532 -9.239 1.00 93.88 204 ILE A C 1
ATOM 1651 O O . ILE A 1 204 ? -21.442 -32.653 -8.746 1.00 93.88 204 ILE A O 1
ATOM 1655 N N . HIS A 1 205 ? -22.645 -30.760 -9.008 1.00 93.12 205 HIS A N 1
ATOM 1656 C CA . HIS A 1 205 ? -23.797 -31.114 -8.194 1.00 93.12 205 HIS A CA 1
ATOM 1657 C C . HIS A 1 205 ? -24.963 -31.437 -9.121 1.00 93.12 205 HIS A C 1
ATOM 1659 O O . HIS A 1 205 ? -25.357 -30.606 -9.937 1.00 93.12 205 HIS A O 1
ATOM 1665 N N . GLU A 1 206 ? -25.495 -32.646 -9.021 1.00 91.88 206 GLU A N 1
ATOM 1666 C CA . GLU A 1 206 ? -26.500 -33.168 -9.941 1.00 91.88 206 GLU A CA 1
ATOM 1667 C C . GLU A 1 206 ? -27.883 -33.202 -9.292 1.00 91.88 206 GLU A C 1
ATOM 1669 O O . GLU A 1 206 ? -28.016 -33.623 -8.140 1.00 91.88 206 GLU A O 1
ATOM 1674 N N . PHE A 1 207 ? -28.903 -32.799 -10.056 1.00 90.12 207 PHE A N 1
ATOM 1675 C CA . PHE A 1 207 ? -30.289 -32.717 -9.603 1.00 90.12 207 PHE A CA 1
ATOM 1676 C C . PHE A 1 207 ? -31.272 -33.328 -10.625 1.00 90.12 207 PHE A C 1
ATOM 1678 O O . PHE A 1 207 ? -31.082 -33.222 -11.847 1.00 90.12 207 PHE A O 1
ATOM 1685 N N . ASP A 1 208 ? -32.335 -33.976 -10.140 1.00 86.81 208 ASP A N 1
ATOM 1686 C CA . ASP A 1 208 ? -33.414 -34.533 -10.978 1.00 86.81 208 ASP A CA 1
ATOM 1687 C C . ASP A 1 208 ? -34.510 -33.510 -11.320 1.00 86.81 208 ASP A C 1
ATOM 1689 O O . ASP A 1 208 ? -35.113 -33.568 -12.400 1.00 86.81 208 ASP A O 1
ATOM 1693 N N . GLU A 1 209 ? -34.726 -32.555 -10.424 1.00 80.69 209 GLU A N 1
ATOM 1694 C CA . GLU A 1 209 ? -35.625 -31.414 -10.537 1.00 80.69 209 GLU A CA 1
ATOM 1695 C C . GLU A 1 209 ? -34.828 -30.101 -10.426 1.00 80.69 209 GLU A C 1
ATOM 1697 O O . GLU A 1 209 ? -33.673 -30.080 -10.004 1.00 80.69 209 GLU A O 1
ATOM 1702 N N . GLY A 1 210 ? -35.406 -28.984 -10.879 1.00 73.19 210 GLY A N 1
ATOM 1703 C CA . GLY A 1 210 ? -34.741 -27.684 -10.757 1.00 73.19 210 GLY A CA 1
ATOM 1704 C C . GLY A 1 210 ? -34.568 -27.291 -9.285 1.00 73.19 210 GLY A C 1
ATOM 1705 O O . GLY A 1 210 ? -35.436 -27.575 -8.464 1.00 73.19 210 GLY A O 1
ATOM 1706 N N . PHE A 1 211 ? -33.477 -26.603 -8.955 1.00 76.00 211 PHE A N 1
ATOM 1707 C CA . PHE A 1 211 ? -33.180 -26.144 -7.594 1.00 76.00 211 PHE A CA 1
ATOM 1708 C C . PHE A 1 211 ? -33.387 -24.629 -7.448 1.00 76.00 211 PHE A C 1
ATOM 1710 O O . PHE A 1 211 ? -33.222 -23.865 -8.402 1.00 76.00 211 PHE A O 1
ATOM 1717 N N . ASN A 1 212 ? -33.739 -24.172 -6.240 1.00 76.31 212 ASN A N 1
ATOM 1718 C CA . ASN A 1 212 ? -33.791 -22.743 -5.924 1.00 76.31 212 ASN A CA 1
ATOM 1719 C C . ASN A 1 212 ? -32.371 -22.234 -5.611 1.00 76.31 212 ASN A C 1
ATOM 1721 O O . ASN A 1 212 ? -31.669 -22.810 -4.775 1.00 76.31 212 ASN A O 1
ATOM 1725 N N . LYS A 1 213 ? -31.967 -21.125 -6.243 1.00 72.00 213 LYS A N 1
ATOM 1726 C CA . LYS A 1 213 ? -30.692 -20.444 -5.985 1.00 72.00 213 LYS A CA 1
ATOM 1727 C C . LYS A 1 213 ? -30.499 -20.103 -4.502 1.00 72.00 213 LYS A C 1
ATOM 1729 O O . LYS A 1 213 ? -29.394 -20.288 -4.006 1.00 72.00 213 LYS A O 1
ATOM 1734 N N . ASP A 1 214 ? -31.549 -19.687 -3.796 1.00 72.69 214 ASP A N 1
ATOM 1735 C CA . ASP A 1 214 ? -31.473 -19.350 -2.367 1.00 72.69 214 ASP A CA 1
ATOM 1736 C C . ASP A 1 214 ? -31.135 -20.590 -1.531 1.00 72.69 214 ASP A C 1
ATOM 1738 O O . ASP A 1 214 ? -30.217 -20.563 -0.717 1.00 72.69 214 ASP A O 1
ATOM 1742 N N . SER A 1 215 ? -31.796 -21.721 -1.813 1.00 76.50 215 SER A N 1
ATOM 1743 C CA . SER A 1 215 ? -31.523 -22.985 -1.117 1.00 76.50 215 SER A CA 1
ATOM 1744 C C . SER A 1 215 ? -30.113 -23.512 -1.375 1.00 76.50 215 SER A C 1
ATOM 1746 O O . SER A 1 215 ? -29.524 -24.111 -0.484 1.00 76.50 215 SER A O 1
ATOM 1748 N N . LEU A 1 216 ? -29.548 -23.261 -2.562 1.00 78.19 216 LEU A N 1
ATOM 1749 C CA . LEU A 1 216 ? -28.148 -23.571 -2.852 1.00 78.19 216 LEU A CA 1
ATOM 1750 C C . LEU A 1 216 ? -27.206 -22.597 -2.122 1.00 78.19 216 LEU A C 1
ATOM 1752 O O . LEU A 1 216 ? -26.200 -23.029 -1.566 1.00 78.19 216 LEU A O 1
ATOM 1756 N N . GLY A 1 217 ? -27.551 -21.308 -2.057 1.00 73.88 217 GLY A N 1
ATOM 1757 C CA . GLY A 1 217 ? -26.806 -20.284 -1.316 1.00 73.88 217 GLY A CA 1
ATOM 1758 C C . GLY A 1 217 ? -26.698 -20.573 0.187 1.00 73.88 217 GLY A C 1
ATOM 1759 O O . GLY A 1 217 ? -25.627 -20.433 0.769 1.00 73.88 217 GLY A O 1
ATOM 1760 N N . GLU A 1 218 ? -27.757 -21.086 0.813 1.00 78.31 218 GLU A N 1
ATOM 1761 C CA . GLU A 1 218 ? -27.735 -21.496 2.229 1.00 78.31 218 GLU A CA 1
ATOM 1762 C C . GLU A 1 218 ? -26.755 -22.650 2.518 1.00 78.31 218 GLU A C 1
ATOM 1764 O O . GLU A 1 218 ? -26.277 -22.802 3.644 1.00 78.31 218 GLU A O 1
ATOM 1769 N N . THR A 1 219 ? -26.422 -23.475 1.517 1.00 77.62 219 THR A N 1
ATOM 1770 C CA . THR A 1 219 ? -25.442 -24.567 1.690 1.00 77.62 219 THR A CA 1
ATOM 1771 C C . THR A 1 219 ? -24.004 -24.069 1.780 1.00 77.62 219 THR A C 1
ATOM 1773 O O . THR A 1 219 ? -23.128 -24.817 2.222 1.00 77.62 219 THR A O 1
ATOM 1776 N N . ILE A 1 220 ? -23.763 -22.823 1.366 1.00 71.94 220 ILE A N 1
ATOM 1777 C CA . ILE A 1 220 ? -22.463 -22.166 1.442 1.00 71.94 220 ILE A CA 1
ATOM 1778 C C . ILE A 1 220 ? -22.439 -21.054 2.496 1.00 71.94 220 ILE A C 1
ATOM 1780 O O . ILE A 1 220 ? -21.355 -20.714 2.932 1.00 71.94 220 ILE A O 1
ATOM 1784 N N . ASP A 1 221 ? -23.557 -20.540 3.013 1.00 73.62 221 ASP A N 1
ATOM 1785 C CA . ASP A 1 221 ? -23.537 -19.563 4.120 1.00 73.62 221 ASP A CA 1
ATOM 1786 C C . ASP A 1 221 ? -23.311 -20.237 5.488 1.00 73.62 221 ASP A C 1
ATOM 1788 O O . ASP A 1 221 ? -24.241 -20.602 6.213 1.00 73.62 221 ASP A O 1
ATOM 1792 N N . THR A 1 222 ? -22.041 -20.455 5.837 1.00 69.25 222 THR A N 1
ATOM 1793 C CA . THR A 1 222 ? -21.646 -21.162 7.060 1.00 69.25 222 THR A CA 1
ATOM 1794 C C . THR A 1 222 ? -20.524 -20.450 7.805 1.00 69.25 222 THR A C 1
ATOM 1796 O O . THR A 1 222 ? -19.746 -19.705 7.212 1.00 69.25 222 THR A O 1
ATOM 1799 N N . GLU A 1 223 ? -20.395 -20.690 9.112 1.00 66.06 223 GLU A N 1
ATOM 1800 C CA . GLU A 1 223 ? -19.308 -20.110 9.916 1.00 66.06 223 GLU A CA 1
ATOM 1801 C C . GLU A 1 223 ? -17.920 -20.591 9.474 1.00 66.06 223 GLU A C 1
ATOM 1803 O O . GLU A 1 223 ? -16.928 -19.909 9.724 1.00 66.06 223 GLU A O 1
ATOM 1808 N N . TRP A 1 224 ? -17.822 -21.752 8.820 1.00 62.91 224 TRP A N 1
ATOM 1809 C CA . TRP A 1 224 ? -16.580 -22.191 8.190 1.00 62.91 224 TRP A CA 1
ATOM 1810 C C . TRP A 1 224 ? -16.353 -21.470 6.860 1.00 62.91 224 TRP A C 1
ATOM 1812 O O . TRP A 1 224 ? -15.273 -20.931 6.638 1.00 62.91 224 TRP A O 1
ATOM 1822 N N . THR A 1 225 ? -17.389 -21.346 6.025 1.00 61.78 225 THR A N 1
ATOM 1823 C CA . THR A 1 225 ? -17.330 -20.576 4.776 1.00 61.78 225 THR A CA 1
ATOM 1824 C C . THR A 1 225 ? -16.924 -19.120 5.026 1.00 61.78 225 THR A C 1
ATOM 1826 O O . THR A 1 225 ? -16.051 -18.597 4.353 1.00 61.78 225 THR A O 1
ATOM 1829 N N . LYS A 1 226 ? -17.452 -18.464 6.061 1.00 63.19 226 LYS A N 1
ATOM 1830 C CA . LYS A 1 226 ? -17.042 -17.097 6.437 1.00 63.19 226 LYS A CA 1
ATOM 1831 C C . LYS A 1 226 ? -15.581 -16.996 6.894 1.00 63.19 226 LYS A C 1
ATOM 1833 O O . LYS A 1 226 ? -15.005 -15.914 6.854 1.00 63.19 226 LYS A O 1
ATOM 1838 N N . LYS A 1 227 ? -14.971 -18.099 7.347 1.00 56.97 227 LYS A N 1
ATOM 1839 C CA . LYS A 1 227 ? -13.544 -18.145 7.714 1.00 56.97 227 LYS A CA 1
ATOM 1840 C C . LYS A 1 227 ? -12.631 -18.316 6.504 1.00 56.97 227 LYS A C 1
ATOM 1842 O O . LYS A 1 227 ? -11.496 -17.855 6.579 1.00 56.97 227 LYS A O 1
ATOM 1847 N N . ILE A 1 228 ? -13.108 -18.981 5.450 1.00 49.41 228 ILE A N 1
ATOM 1848 C CA . ILE A 1 228 ? -12.330 -19.252 4.232 1.00 49.41 228 ILE A CA 1
ATOM 1849 C C . ILE A 1 228 ? -12.551 -18.207 3.128 1.00 49.41 228 ILE A C 1
ATOM 1851 O O . ILE A 1 228 ? -11.610 -17.878 2.423 1.00 49.41 228 ILE A O 1
ATOM 1855 N N . PHE A 1 229 ? -13.744 -17.613 3.028 1.00 51.38 229 PHE A N 1
ATOM 1856 C CA . PHE A 1 229 ? -14.025 -16.450 2.182 1.00 51.38 229 PHE A CA 1
ATOM 1857 C C . PHE A 1 229 ? -13.756 -15.177 2.992 1.00 51.38 229 PHE A C 1
ATOM 1859 O O . PHE A 1 229 ? -14.676 -14.473 3.415 1.00 51.38 229 PHE A O 1
ATOM 1866 N N . LYS A 1 230 ? -12.482 -14.908 3.293 1.00 49.69 230 LYS A N 1
ATOM 1867 C CA . LYS A 1 230 ? -12.089 -13.640 3.916 1.00 49.69 230 LYS A CA 1
ATOM 1868 C C . LYS A 1 230 ? -12.161 -12.525 2.874 1.00 49.69 230 LYS A C 1
ATOM 1870 O O . LYS A 1 230 ? -11.231 -12.334 2.108 1.00 49.69 230 LYS A O 1
ATOM 1875 N N . GLY A 1 231 ? -13.263 -11.784 2.875 1.00 55.41 231 GLY A N 1
ATOM 1876 C CA . GLY A 1 231 ? -13.430 -10.570 2.076 1.00 55.41 231 GLY A CA 1
ATOM 1877 C C . GLY A 1 231 ? -14.896 -10.312 1.751 1.00 55.41 231 GLY A C 1
ATOM 1878 O O . GLY A 1 231 ? -15.600 -11.203 1.280 1.00 55.41 231 GLY A O 1
ATOM 1879 N N . ILE A 1 232 ? -15.384 -9.097 2.011 1.00 56.47 232 ILE A N 1
ATOM 1880 C CA . ILE A 1 232 ? -16.677 -8.651 1.479 1.00 56.47 232 ILE A CA 1
ATOM 1881 C C . ILE A 1 232 ? -16.389 -8.066 0.098 1.00 56.47 232 ILE A C 1
ATOM 1883 O O . ILE A 1 232 ? -15.960 -6.922 -0.005 1.00 56.47 232 ILE A O 1
ATOM 1887 N N . LEU A 1 233 ? -16.612 -8.845 -0.960 1.00 58.84 233 LEU A N 1
ATOM 1888 C CA . LEU A 1 233 ? -16.487 -8.360 -2.334 1.00 58.84 233 LEU A CA 1
ATOM 1889 C C . LEU A 1 233 ? -17.865 -7.953 -2.859 1.00 58.84 233 LEU A C 1
ATOM 1891 O O . LEU A 1 233 ? -18.672 -8.783 -3.278 1.00 58.84 233 LEU A O 1
ATOM 1895 N N . GLY A 1 234 ? -18.144 -6.651 -2.809 1.00 61.50 234 GLY A N 1
ATOM 1896 C CA . GLY A 1 234 ? -19.260 -6.035 -3.518 1.00 61.50 234 GLY A CA 1
ATOM 1897 C C . GLY A 1 234 ? -18.767 -5.442 -4.833 1.00 61.50 234 GLY A C 1
ATOM 1898 O O . GLY A 1 234 ? -17.929 -4.549 -4.823 1.00 61.50 234 GLY A O 1
ATOM 1899 N N . GLN A 1 235 ? -19.281 -5.910 -5.969 1.00 65.06 235 GLN A N 1
ATOM 1900 C CA . GLN A 1 235 ? -18.972 -5.293 -7.262 1.00 65.06 235 GLN A CA 1
ATOM 1901 C C . GLN A 1 235 ? -19.925 -4.128 -7.550 1.00 65.06 235 GLN A C 1
ATOM 1903 O O . GLN A 1 235 ? -21.122 -4.217 -7.274 1.00 65.06 235 GLN A O 1
ATOM 1908 N N . ASN A 1 236 ? -19.404 -3.063 -8.170 1.00 67.38 236 ASN A N 1
ATOM 1909 C CA . ASN A 1 236 ? -20.172 -1.897 -8.632 1.00 67.38 236 ASN A CA 1
ATOM 1910 C C . ASN A 1 236 ? -20.968 -1.179 -7.528 1.00 67.38 236 ASN A C 1
ATOM 1912 O O . ASN A 1 236 ? -22.077 -0.698 -7.775 1.00 67.38 236 ASN A O 1
ATOM 1916 N N . THR A 1 237 ? -20.413 -1.099 -6.316 1.00 77.62 237 THR A N 1
ATOM 1917 C CA . THR A 1 237 ? -20.991 -0.308 -5.228 1.00 77.62 237 THR A CA 1
ATOM 1918 C C . THR A 1 237 ? -20.067 0.837 -4.840 1.00 77.62 237 THR A C 1
ATOM 1920 O O . THR A 1 237 ? -18.871 0.640 -4.672 1.00 77.62 237 THR A O 1
ATOM 1923 N N . ILE A 1 238 ? -20.641 2.029 -4.695 1.00 86.00 238 ILE A N 1
ATOM 1924 C CA . ILE A 1 238 ? -19.962 3.226 -4.168 1.00 86.00 238 ILE A CA 1
ATOM 1925 C C . ILE A 1 238 ? -20.385 3.522 -2.723 1.00 86.00 238 ILE A C 1
ATOM 1927 O O . ILE A 1 238 ? -19.904 4.466 -2.108 1.00 86.00 238 ILE A O 1
ATOM 1931 N N . PHE A 1 239 ? -21.318 2.729 -2.184 1.00 90.06 239 PHE A N 1
ATOM 1932 C CA . PHE A 1 239 ? -21.814 2.839 -0.818 1.00 90.06 239 PHE A CA 1
ATOM 1933 C C . PHE A 1 239 ? -21.747 1.481 -0.133 1.00 90.06 239 PHE A C 1
ATOM 1935 O O . PHE A 1 239 ? -22.263 0.491 -0.655 1.00 90.06 239 PHE A O 1
ATOM 1942 N N . SER A 1 240 ? -21.196 1.447 1.071 1.00 91.06 240 SER A N 1
ATOM 1943 C CA . SER A 1 240 ? -21.054 0.217 1.843 1.00 91.06 240 SER A CA 1
ATOM 1944 C C . SER A 1 240 ? -21.389 0.464 3.308 1.00 91.06 240 SER A C 1
ATOM 1946 O O . SER A 1 240 ? -21.105 1.527 3.854 1.00 91.06 240 SER A O 1
ATOM 1948 N N . TRP A 1 241 ? -21.998 -0.527 3.956 1.00 91.50 241 TRP A N 1
ATOM 1949 C CA . TRP A 1 241 ? -22.186 -0.545 5.405 1.00 91.50 241 TRP A CA 1
ATOM 1950 C C . TRP A 1 241 ? -21.426 -1.728 5.987 1.00 91.50 241 TRP A C 1
ATOM 1952 O O . TRP A 1 241 ? -21.691 -2.874 5.630 1.00 91.50 241 TRP A O 1
ATOM 1962 N N . PHE A 1 242 ? -20.519 -1.445 6.914 1.00 92.62 242 PHE A N 1
ATOM 1963 C CA . PHE A 1 242 ? -19.848 -2.448 7.730 1.00 92.62 242 PHE A CA 1
ATOM 1964 C C . PHE A 1 242 ? -20.471 -2.440 9.121 1.00 92.62 242 PHE A C 1
ATOM 1966 O O . PHE A 1 242 ? -20.753 -1.376 9.672 1.00 92.62 242 PHE A O 1
ATOM 1973 N N . SER A 1 243 ? -20.697 -3.621 9.687 1.00 91.75 243 SER A N 1
ATOM 1974 C CA . SER A 1 243 ? -21.256 -3.776 11.027 1.00 91.75 243 SER A CA 1
ATOM 1975 C C . SER A 1 243 ? -20.465 -4.815 11.800 1.00 91.75 243 SER A C 1
ATOM 1977 O O . SER A 1 243 ? -20.137 -5.880 11.279 1.00 91.75 243 SER A O 1
ATOM 1979 N N . THR A 1 244 ? -20.161 -4.503 13.052 1.00 91.62 244 THR A N 1
ATOM 1980 C CA . THR A 1 244 ? -19.648 -5.474 14.013 1.00 91.62 244 THR A CA 1
ATOM 1981 C C . THR A 1 244 ? -20.093 -5.089 15.418 1.00 91.62 244 THR A C 1
ATOM 1983 O O . THR A 1 244 ? -20.718 -4.050 15.635 1.00 91.62 244 THR A O 1
ATOM 1986 N N . SER A 1 245 ? -19.773 -5.927 16.395 1.00 93.19 245 SER A N 1
ATOM 1987 C CA . SER A 1 245 ? -19.974 -5.600 17.800 1.00 93.19 245 SER A CA 1
ATOM 1988 C C . SER A 1 245 ? -18.702 -5.834 18.600 1.00 93.19 245 SER A C 1
ATOM 1990 O O . SER A 1 245 ? -17.902 -6.710 18.275 1.00 93.19 245 SER A O 1
ATOM 1992 N N . PHE A 1 246 ? -18.506 -5.039 19.647 1.00 94.00 246 PHE A N 1
ATOM 1993 C CA . PHE A 1 246 ? -17.319 -5.105 20.492 1.00 94.00 246 PHE A CA 1
ATOM 1994 C C . PHE A 1 246 ? -17.667 -4.857 21.958 1.00 94.00 246 PHE A C 1
ATOM 1996 O O . PHE A 1 246 ? -18.694 -4.267 22.295 1.00 94.00 246 PHE A O 1
ATOM 2003 N N . THR A 1 247 ? -16.803 -5.312 22.859 1.00 94.19 247 THR A N 1
ATOM 2004 C CA . THR A 1 247 ? -16.984 -5.140 24.305 1.00 94.19 247 THR A CA 1
ATOM 2005 C C . THR A 1 247 ? -15.896 -4.249 24.876 1.00 94.19 247 THR A C 1
ATOM 2007 O O . THR A 1 247 ? -14.722 -4.460 24.579 1.00 94.19 247 THR A O 1
ATOM 2010 N N . VAL A 1 248 ? -16.273 -3.317 25.752 1.00 95.25 248 VAL A N 1
ATOM 2011 C CA . VAL A 1 248 ? -15.324 -2.466 26.483 1.00 95.25 248 VAL A CA 1
ATOM 2012 C C . VAL A 1 248 ? -15.211 -2.956 27.932 1.00 95.25 248 VAL A C 1
ATOM 2014 O O . VAL A 1 248 ? -16.219 -2.950 28.647 1.00 95.25 248 VAL A O 1
ATOM 2017 N N . PRO A 1 249 ? -14.029 -3.392 28.405 1.00 93.38 249 PRO A N 1
ATOM 2018 C CA . PRO A 1 249 ? -13.860 -3.879 29.775 1.00 93.38 249 PRO A CA 1
ATOM 2019 C C . PRO A 1 249 ? -14.082 -2.780 30.824 1.00 93.38 249 PRO A C 1
ATOM 2021 O O . PRO A 1 249 ? -13.598 -1.663 30.666 1.00 93.38 249 PRO A O 1
ATOM 2024 N N . SER A 1 250 ? -14.704 -3.092 31.967 1.00 92.00 250 SER A N 1
ATOM 2025 C CA . SER A 1 250 ? -14.863 -2.117 33.067 1.00 92.00 250 SER A CA 1
ATOM 2026 C C . SER A 1 250 ? -13.550 -1.612 33.662 1.00 92.00 250 SER A C 1
ATOM 2028 O O . SER A 1 250 ? -13.545 -0.581 34.328 1.00 92.00 250 SER A O 1
ATOM 2030 N N . SER A 1 251 ? -12.435 -2.315 33.445 1.00 93.81 251 SER A N 1
ATOM 2031 C CA . SER A 1 251 ? -11.105 -1.838 33.843 1.00 93.81 251 SER A CA 1
ATOM 2032 C C . SER A 1 251 ? -10.670 -0.576 33.091 1.00 93.81 251 SER A C 1
ATOM 2034 O O . SER A 1 251 ? -9.732 0.082 33.531 1.00 93.81 251 SER A O 1
ATOM 2036 N N . TRP A 1 252 ? -11.338 -0.227 31.987 1.00 94.88 252 TRP A N 1
ATOM 2037 C CA . TRP A 1 252 ? -11.117 1.014 31.242 1.00 94.88 252 TRP A CA 1
ATOM 2038 C C . TRP A 1 252 ? -11.979 2.176 31.757 1.00 94.88 252 TRP A C 1
ATOM 2040 O O . TRP A 1 252 ? -11.879 3.283 31.245 1.00 94.88 252 TRP A O 1
ATOM 2050 N N . SER A 1 253 ? -12.823 1.959 32.772 1.00 89.19 253 SER A N 1
ATOM 2051 C CA . SER A 1 253 ? -13.649 3.023 33.348 1.00 89.19 253 SER A CA 1
ATOM 2052 C C . SER A 1 253 ? -12.780 4.178 33.857 1.00 89.19 253 SER A C 1
ATOM 2054 O O . SER A 1 253 ? -11.859 3.963 34.645 1.00 89.19 253 SER A O 1
ATOM 2056 N N . GLY A 1 254 ? -13.112 5.407 33.450 1.00 89.81 254 GLY A N 1
ATOM 2057 C CA . GLY A 1 254 ? -12.326 6.607 33.764 1.00 89.81 254 GLY A CA 1
ATOM 2058 C C . GLY A 1 254 ? -11.106 6.819 32.859 1.00 89.81 254 GLY A C 1
ATOM 2059 O O . GLY A 1 254 ? -10.256 7.636 33.193 1.00 89.81 254 GLY A O 1
ATOM 2060 N N . ARG A 1 255 ? -11.001 6.074 31.753 1.00 95.06 255 ARG A N 1
ATOM 2061 C CA . ARG A 1 255 ? -10.052 6.306 30.659 1.00 95.06 255 ARG A CA 1
ATOM 2062 C C . ARG A 1 255 ? -10.801 6.728 29.400 1.00 95.06 255 ARG A C 1
ATOM 2064 O O . ARG A 1 255 ? -11.984 6.417 29.258 1.00 95.06 255 ARG A O 1
ATOM 2071 N N . GLN A 1 256 ? -10.080 7.365 28.487 1.00 96.06 256 GLN A N 1
ATOM 2072 C CA . GLN A 1 256 ? -10.548 7.618 27.132 1.00 96.06 256 GLN A CA 1
ATOM 2073 C C . GLN A 1 256 ? -10.553 6.303 26.351 1.00 96.06 256 GLN A C 1
ATOM 2075 O O . GLN A 1 256 ? -9.582 5.550 26.417 1.00 96.06 256 GLN A O 1
ATOM 2080 N N . VAL A 1 257 ? -11.636 6.009 25.639 1.00 97.00 257 VAL A N 1
ATOM 2081 C CA . VAL A 1 257 ? -11.767 4.847 24.756 1.00 97.00 257 VAL A CA 1
ATOM 2082 C C . VAL A 1 257 ? -11.622 5.338 23.325 1.00 97.00 257 VAL A C 1
ATOM 2084 O O . VAL A 1 257 ? -12.522 5.979 22.791 1.00 97.00 257 VAL A O 1
ATOM 2087 N N . LEU A 1 258 ? -10.488 5.036 22.707 1.00 97.44 258 LEU A N 1
ATOM 2088 C CA . LEU A 1 258 ? -10.154 5.480 21.360 1.00 97.44 258 LEU A CA 1
ATOM 2089 C C . LEU A 1 258 ? -10.484 4.370 20.362 1.00 97.44 258 LEU A C 1
ATOM 2091 O O . LEU A 1 258 ? -10.079 3.222 20.555 1.00 97.44 258 LEU A O 1
ATOM 2095 N N . LEU A 1 259 ? -11.226 4.706 19.309 1.00 97.81 259 LEU A N 1
ATOM 2096 C CA . LEU A 1 259 ? -11.486 3.846 18.159 1.00 97.81 259 LEU A CA 1
ATOM 2097 C C . LEU A 1 259 ? -10.604 4.304 16.998 1.00 97.81 259 LEU A C 1
ATOM 2099 O O . LEU A 1 259 ? -10.752 5.416 16.494 1.00 97.81 259 LEU A O 1
ATOM 2103 N N . ASN A 1 260 ? -9.699 3.432 16.576 1.00 97.25 260 ASN A N 1
ATOM 2104 C CA . ASN A 1 260 ? -8.682 3.715 15.579 1.00 97.25 260 ASN A CA 1
ATOM 2105 C C . ASN A 1 260 ? -8.971 2.966 14.278 1.00 97.25 260 ASN A C 1
ATOM 2107 O O . ASN A 1 260 ? -9.253 1.765 14.289 1.00 97.25 260 ASN A O 1
ATOM 2111 N N . PHE A 1 261 ? -8.834 3.676 13.164 1.00 96.62 261 PHE A N 1
ATOM 2112 C CA . PHE A 1 261 ? -8.875 3.133 11.814 1.00 96.62 261 PHE A CA 1
ATOM 2113 C C . PHE A 1 261 ? -7.531 3.405 11.149 1.00 96.62 261 PHE A C 1
ATOM 2115 O O . PHE A 1 261 ? -7.110 4.558 11.068 1.00 96.62 261 PHE A O 1
ATOM 2122 N N . ALA A 1 262 ? -6.855 2.363 10.670 1.00 90.50 262 ALA A N 1
ATOM 2123 C CA . ALA A 1 262 ? -5.597 2.536 9.950 1.00 90.50 262 ALA A CA 1
ATOM 2124 C C . ALA A 1 262 ? -5.811 3.127 8.547 1.00 90.50 262 ALA A C 1
ATOM 2126 O O . ALA A 1 262 ? -5.022 3.971 8.141 1.00 90.50 262 ALA A O 1
ATOM 2127 N N . ALA A 1 263 ? -6.879 2.729 7.846 1.00 90.19 263 ALA A N 1
ATOM 2128 C CA . ALA A 1 263 ? -7.307 3.322 6.580 1.00 90.19 263 ALA A CA 1
ATOM 2129 C C . ALA A 1 263 ? -8.717 2.832 6.193 1.00 90.19 263 ALA A C 1
ATOM 2131 O O . ALA A 1 263 ? -9.069 1.675 6.447 1.00 90.19 263 ALA A O 1
ATOM 2132 N N . VAL A 1 264 ? -9.517 3.704 5.571 1.00 94.19 264 VAL A N 1
ATOM 2133 C CA . VAL A 1 264 ? -10.842 3.378 5.014 1.00 94.19 264 VAL A CA 1
ATOM 2134 C C . VAL A 1 264 ? -11.021 4.137 3.705 1.00 94.19 264 VAL A C 1
ATOM 2136 O O . VAL A 1 264 ? -11.011 5.364 3.735 1.00 94.19 264 VAL A O 1
ATOM 2139 N N . ASP A 1 265 ? -11.209 3.431 2.590 1.00 90.81 265 ASP A N 1
ATOM 2140 C CA . ASP A 1 265 ? -11.361 4.038 1.264 1.00 90.81 265 ASP A CA 1
ATOM 2141 C C . ASP A 1 265 ? -12.853 4.282 0.927 1.00 90.81 265 ASP A C 1
ATOM 2143 O O . ASP A 1 265 ? -13.623 3.328 0.821 1.00 90.81 265 ASP A O 1
ATOM 2147 N N . TYR A 1 266 ? -13.384 5.505 0.831 1.00 90.31 266 TYR A N 1
ATOM 2148 C CA . TYR A 1 266 ? -12.706 6.802 0.964 1.00 90.31 266 TYR A CA 1
ATOM 2149 C C . TYR A 1 266 ? -13.307 7.705 2.050 1.00 90.31 266 TYR A C 1
ATOM 2151 O O . TYR A 1 266 ? -12.587 8.255 2.889 1.00 90.31 266 TYR A O 1
ATOM 2159 N N . GLU A 1 267 ? -14.629 7.904 2.053 1.00 96.44 267 GLU A N 1
ATOM 2160 C CA . GLU A 1 267 ? -15.329 8.663 3.094 1.00 96.44 267 GLU A CA 1
ATOM 2161 C C . GLU A 1 267 ? -15.964 7.706 4.098 1.00 96.44 267 GLU A C 1
ATOM 2163 O O . GLU A 1 267 ? -16.811 6.898 3.732 1.00 96.44 267 GLU A O 1
ATOM 2168 N N . ALA A 1 268 ? -15.605 7.820 5.375 1.00 97.94 268 ALA A N 1
ATOM 2169 C CA . ALA A 1 268 ? -16.114 6.965 6.440 1.00 97.94 268 ALA A CA 1
ATOM 2170 C C . ALA A 1 268 ? -16.940 7.780 7.437 1.00 97.94 268 ALA A C 1
ATOM 2172 O O . ALA A 1 268 ? -16.429 8.708 8.058 1.00 97.94 268 ALA A O 1
ATOM 2173 N N . THR A 1 269 ? -18.204 7.413 7.638 1.00 98.50 269 THR A N 1
ATOM 2174 C CA . THR A 1 269 ? -19.044 7.913 8.734 1.00 98.50 269 THR A CA 1
ATOM 2175 C C . THR A 1 269 ? -19.245 6.800 9.751 1.00 98.50 269 THR A C 1
ATOM 2177 O O . THR A 1 269 ? -19.776 5.737 9.429 1.00 98.50 269 THR A O 1
ATOM 2180 N N . VAL A 1 270 ? -18.812 7.038 10.985 1.00 98.56 270 VAL A N 1
ATOM 2181 C CA . VAL A 1 270 ? -18.758 6.012 12.030 1.00 98.56 270 VAL A CA 1
ATOM 2182 C C . VAL A 1 270 ? -19.880 6.230 13.031 1.00 98.56 270 VAL A C 1
ATOM 2184 O O . VAL A 1 270 ? -20.102 7.353 13.489 1.00 98.56 270 VAL A O 1
ATOM 2187 N N . TYR A 1 271 ? -20.556 5.146 13.401 1.00 98.50 271 TYR A N 1
ATOM 2188 C CA . TYR A 1 271 ? -21.619 5.128 14.391 1.00 98.50 271 TYR A CA 1
ATOM 2189 C C . TYR A 1 271 ? -21.329 4.107 15.488 1.00 98.50 271 TYR A C 1
ATOM 2191 O O . TYR A 1 271 ? -20.937 2.975 15.206 1.00 98.50 271 TYR A O 1
ATOM 2199 N N . ILE A 1 272 ? -21.594 4.487 16.735 1.00 98.12 272 ILE A N 1
ATOM 2200 C CA . ILE A 1 272 ? -21.548 3.587 17.889 1.00 98.12 272 ILE A CA 1
ATOM 2201 C C . ILE A 1 272 ? -22.905 3.620 18.584 1.00 98.12 272 ILE A C 1
ATOM 2203 O O . ILE A 1 272 ? -23.406 4.691 18.942 1.00 98.12 272 ILE A O 1
ATOM 2207 N N . ASN A 1 273 ? -23.508 2.443 18.771 1.00 96.25 273 ASN A N 1
ATOM 2208 C CA . ASN A 1 273 ? -24.820 2.285 19.408 1.00 96.25 273 ASN A CA 1
ATOM 2209 C C . ASN A 1 273 ? -25.893 3.214 18.796 1.00 96.25 273 ASN A C 1
ATOM 2211 O O . ASN A 1 273 ? -26.661 3.860 19.512 1.00 96.25 273 ASN A O 1
ATOM 2215 N N . GLY A 1 274 ? -25.893 3.336 17.465 1.00 94.25 274 GLY A N 1
ATOM 2216 C CA . GLY A 1 274 ? -26.809 4.192 16.702 1.00 94.25 274 GLY A CA 1
ATOM 2217 C C . GLY A 1 274 ? -26.479 5.693 16.680 1.00 94.25 274 GLY A C 1
ATOM 2218 O O . GLY A 1 274 ? -27.162 6.439 15.981 1.00 94.25 274 GLY A O 1
ATOM 2219 N N . ASN A 1 275 ? -25.446 6.160 17.391 1.00 97.31 275 ASN A N 1
ATOM 2220 C CA . ASN A 1 275 ? -25.026 7.567 17.385 1.00 97.31 275 ASN A CA 1
ATOM 2221 C C . ASN A 1 275 ? -23.876 7.777 16.404 1.00 97.31 275 ASN A C 1
ATOM 2223 O O . ASN A 1 275 ? -22.922 7.011 16.443 1.00 97.31 275 ASN A O 1
ATOM 2227 N N . GLN A 1 276 ? -23.926 8.818 15.570 1.00 97.69 276 GLN A N 1
ATOM 2228 C CA . GLN A 1 276 ? -22.787 9.204 14.733 1.00 97.69 276 GLN A CA 1
ATOM 2229 C C . GLN A 1 276 ? -21.680 9.791 15.615 1.00 97.69 276 GLN A C 1
ATOM 2231 O O . GLN A 1 276 ? -21.909 10.795 16.286 1.00 97.69 276 GLN A O 1
ATOM 2236 N N . VAL A 1 277 ? -20.498 9.178 15.596 1.00 97.38 277 VAL A N 1
ATOM 2237 C CA . VAL A 1 277 ? -19.369 9.527 16.476 1.00 97.38 277 VAL A CA 1
ATOM 2238 C C . VAL A 1 277 ? -18.186 10.146 15.738 1.00 97.38 277 VAL A C 1
ATOM 2240 O O . VAL A 1 277 ? -17.347 10.787 16.358 1.00 97.38 277 VAL A O 1
ATOM 2243 N N . GLY A 1 278 ? -18.106 9.998 14.414 1.00 96.56 278 GLY A N 1
ATOM 2244 C CA . GLY A 1 278 ? -17.016 10.593 13.646 1.00 96.56 278 GLY A CA 1
ATOM 2245 C C . GLY A 1 278 ? -17.204 10.526 12.138 1.00 96.56 278 GLY A C 1
ATOM 2246 O O . GLY A 1 278 ? -18.092 9.836 11.628 1.00 96.56 278 GLY A O 1
ATOM 2247 N N . PHE A 1 279 ? -16.357 11.278 11.441 1.00 97.38 279 PHE A N 1
ATOM 2248 C CA . PHE A 1 279 ? -16.270 11.320 9.988 1.00 97.38 279 PHE A CA 1
ATOM 2249 C C . PHE A 1 279 ? -14.804 11.429 9.562 1.00 97.38 279 PHE A C 1
ATOM 2251 O O . PHE A 1 279 ? -14.060 12.224 10.137 1.00 97.38 279 PHE A O 1
ATOM 2258 N N . ASN A 1 280 ? -14.417 10.675 8.537 1.00 96.62 280 ASN A N 1
ATOM 2259 C CA . ASN A 1 280 ? -13.131 10.793 7.866 1.00 96.62 280 ASN A CA 1
ATOM 2260 C C . ASN A 1 280 ? -13.323 10.913 6.353 1.00 96.62 280 ASN A C 1
ATOM 2262 O O . ASN A 1 280 ? -14.180 10.243 5.782 1.00 96.62 280 ASN A O 1
ATOM 2266 N N . ARG A 1 281 ? -12.483 11.725 5.709 1.00 94.81 281 ARG A N 1
ATOM 2267 C CA . ARG A 1 281 ? -12.335 11.775 4.252 1.00 94.81 281 ARG A CA 1
ATOM 2268 C C . ARG A 1 281 ? -10.870 11.526 3.916 1.00 94.81 281 ARG A C 1
ATOM 2270 O O . ARG A 1 281 ? -10.044 12.395 4.197 1.00 94.81 281 ARG A O 1
ATOM 2277 N N . GLY A 1 282 ? -10.564 10.399 3.287 1.00 89.62 282 GLY A N 1
ATOM 2278 C CA . GLY A 1 282 ? -9.213 10.029 2.871 1.00 89.62 282 GLY A CA 1
ATOM 2279 C C . GLY A 1 282 ? -8.976 8.534 3.003 1.00 89.62 282 GLY A C 1
ATOM 2280 O O . GLY A 1 282 ? -9.080 7.997 4.104 1.00 89.62 282 GLY A O 1
ATOM 2281 N N . GLY A 1 283 ? -8.620 7.903 1.884 1.00 88.69 283 GLY A N 1
ATOM 2282 C CA . GLY A 1 283 ? -8.458 6.457 1.780 1.00 88.69 283 GLY A CA 1
ATOM 2283 C C . GLY A 1 283 ? -7.150 5.893 2.321 1.00 88.69 283 GLY A C 1
ATOM 2284 O O . GLY A 1 283 ? -7.070 4.691 2.524 1.00 88.69 283 GLY A O 1
ATOM 2285 N N . TYR A 1 284 ? -6.130 6.716 2.581 1.00 82.00 284 TYR A N 1
ATOM 2286 C CA . TYR A 1 284 ? -4.737 6.242 2.676 1.00 82.00 284 TYR A CA 1
ATOM 2287 C C . TYR A 1 284 ? -4.013 6.605 3.977 1.00 82.00 284 TYR A C 1
ATOM 2289 O O . TYR A 1 284 ? -2.786 6.543 4.044 1.00 82.00 284 TYR A O 1
ATOM 2297 N N . PHE A 1 285 ? -4.746 7.025 5.005 1.00 84.56 285 PHE A N 1
ATOM 2298 C CA . PHE A 1 285 ? -4.157 7.465 6.266 1.00 84.56 285 PHE A CA 1
ATOM 2299 C C . PHE A 1 285 ? -5.012 7.079 7.469 1.00 84.56 285 PHE A C 1
ATOM 2301 O O . PHE A 1 285 ? -6.219 6.840 7.348 1.00 84.56 285 PHE A O 1
ATOM 2308 N N . CYS A 1 286 ? -4.384 7.064 8.645 1.00 91.12 286 CYS A N 1
ATOM 2309 C CA . CYS A 1 286 ? -5.064 6.689 9.873 1.00 91.12 286 CYS A CA 1
ATOM 2310 C C . CYS A 1 286 ? -5.897 7.837 10.448 1.00 91.12 286 CYS A C 1
ATOM 2312 O O . CYS A 1 286 ? -5.579 9.017 10.270 1.00 91.12 286 CYS A O 1
ATOM 2314 N N . PHE A 1 287 ? -6.959 7.490 11.171 1.00 95.38 287 PHE A N 1
ATOM 2315 C CA . PHE A 1 287 ? -7.735 8.437 11.963 1.00 95.38 287 PHE A CA 1
ATOM 2316 C C . PHE A 1 287 ? -8.267 7.783 13.240 1.00 95.38 287 PHE A C 1
ATOM 2318 O O . PHE A 1 287 ? -8.531 6.578 13.294 1.00 95.38 287 PHE A O 1
ATOM 2325 N N . THR A 1 288 ? -8.449 8.610 14.266 1.00 96.56 288 THR A N 1
ATOM 2326 C CA . THR A 1 288 ? -8.894 8.196 15.599 1.00 96.56 288 THR A CA 1
ATOM 2327 C C . THR A 1 288 ? -10.163 8.943 15.975 1.00 96.56 288 THR A C 1
ATOM 2329 O O . THR A 1 288 ? -10.283 10.145 15.736 1.00 96.56 288 THR A O 1
ATOM 2332 N N . ILE A 1 289 ? -11.108 8.233 16.584 1.00 97.00 289 ILE A N 1
ATOM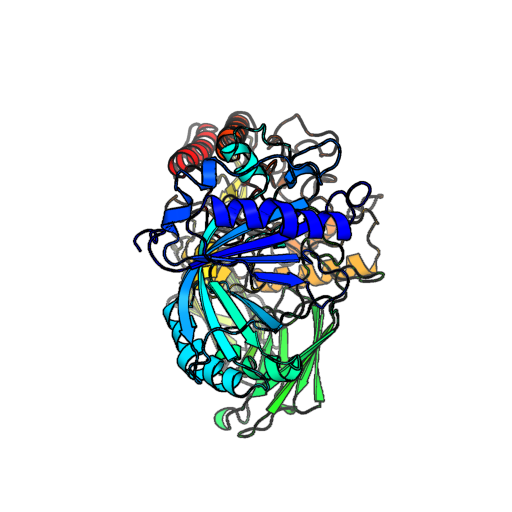 2333 C CA . ILE A 1 289 ? -12.347 8.780 17.132 1.00 97.00 289 ILE A CA 1
ATOM 2334 C C . ILE A 1 289 ? -12.372 8.505 18.632 1.00 97.00 289 ILE A C 1
ATOM 2336 O O . ILE A 1 289 ? -12.180 7.369 19.066 1.00 97.00 289 ILE A O 1
ATOM 2340 N N . ASP A 1 290 ? -12.656 9.536 19.421 1.00 96.06 290 ASP A N 1
ATOM 2341 C CA . ASP A 1 290 ? -12.970 9.371 20.836 1.00 96.06 290 ASP A CA 1
ATOM 2342 C C . ASP A 1 290 ? -14.378 8.773 20.982 1.00 96.06 290 ASP A C 1
ATOM 2344 O O . ASP A 1 290 ? -15.391 9.404 20.677 1.00 96.06 290 ASP A O 1
ATOM 2348 N N . ALA A 1 291 ? -14.436 7.516 21.413 1.00 96.25 291 ALA A N 1
ATOM 2349 C CA . ALA A 1 291 ? -15.662 6.751 21.589 1.00 96.25 291 ALA A CA 1
ATOM 2350 C C . ALA A 1 291 ? -16.175 6.771 23.040 1.00 96.25 291 ALA A C 1
ATOM 2352 O O . ALA A 1 291 ? -17.188 6.131 23.334 1.00 96.25 291 ALA A O 1
ATOM 2353 N N . THR A 1 292 ? -15.501 7.479 23.954 1.00 95.19 292 THR A N 1
ATOM 2354 C CA . THR A 1 292 ? -15.695 7.371 25.410 1.00 95.19 292 THR A CA 1
ATOM 2355 C C . THR A 1 292 ? -17.139 7.594 25.845 1.00 95.19 292 THR A C 1
ATOM 2357 O O . THR A 1 292 ? -17.678 6.807 26.624 1.00 95.19 292 THR A O 1
ATOM 2360 N N . GLU A 1 293 ? -17.800 8.626 25.316 1.00 95.06 293 GLU A N 1
ATOM 2361 C CA . GLU A 1 293 ? -19.183 8.969 25.681 1.00 95.06 293 GLU A CA 1
ATOM 2362 C C . GLU A 1 293 ? -20.241 8.081 25.003 1.00 95.06 293 GLU A C 1
ATOM 2364 O O . GLU A 1 293 ? -21.423 8.140 25.347 1.00 95.06 293 GLU A O 1
ATOM 2369 N N . HIS A 1 294 ? -19.835 7.241 24.049 1.00 95.81 294 HIS A N 1
ATOM 2370 C CA . HIS A 1 294 ? -20.741 6.463 23.204 1.00 95.81 294 HIS A CA 1
ATOM 2371 C C . HIS A 1 294 ? -20.712 4.959 23.491 1.00 95.81 294 HIS A C 1
ATOM 2373 O O . HIS A 1 294 ? -21.577 4.226 23.002 1.00 95.81 294 HIS A O 1
ATOM 2379 N N . VAL A 1 295 ? -19.759 4.493 24.304 1.00 95.94 295 VAL A N 1
ATOM 2380 C CA . VAL A 1 295 ? -19.612 3.082 24.671 1.00 95.94 295 VAL A CA 1
ATOM 2381 C C . VAL A 1 295 ? -20.252 2.741 26.017 1.00 95.94 295 VAL A C 1
ATOM 2383 O O . VAL A 1 295 ? -20.282 3.519 26.965 1.00 95.94 295 VAL A O 1
ATOM 2386 N N . THR A 1 296 ? -20.723 1.505 26.119 1.00 94.06 296 THR A N 1
ATOM 2387 C CA . THR A 1 296 ? -21.185 0.865 27.346 1.00 94.06 296 THR A CA 1
ATOM 2388 C C . THR A 1 296 ? -20.101 -0.083 27.857 1.00 94.06 296 THR A C 1
ATOM 2390 O O . THR A 1 296 ? -19.725 -1.044 27.179 1.00 94.06 296 THR A O 1
ATOM 2393 N N . PHE A 1 297 ? -19.615 0.167 29.075 1.00 93.69 297 PHE A N 1
ATOM 2394 C CA . PHE A 1 297 ? -18.660 -0.703 29.768 1.00 93.69 297 PHE A CA 1
ATOM 2395 C C . PHE A 1 297 ? -19.329 -2.006 30.230 1.00 93.69 297 PHE A C 1
ATOM 2397 O O . PHE A 1 297 ? -20.459 -1.991 30.716 1.00 93.69 297 PHE A O 1
ATOM 2404 N N . ASN A 1 298 ? -18.621 -3.136 30.116 1.00 87.62 298 ASN A N 1
ATOM 2405 C CA . ASN A 1 298 ? -19.132 -4.490 30.386 1.00 87.62 298 ASN A CA 1
ATOM 2406 C C . ASN A 1 298 ? -20.430 -4.839 29.629 1.00 87.62 298 ASN A C 1
ATOM 2408 O O . ASN A 1 298 ? -21.222 -5.662 30.088 1.00 87.62 298 ASN A O 1
ATOM 2412 N N . GLY A 1 299 ? -20.635 -4.227 28.464 1.00 87.06 299 GLY A N 1
ATOM 2413 C CA . GLY A 1 299 ? -21.735 -4.515 27.555 1.00 87.06 299 GLY A CA 1
ATOM 2414 C C . GLY A 1 299 ? -21.242 -4.698 26.124 1.00 87.06 299 GLY A C 1
ATOM 2415 O O . GLY A 1 299 ? -20.085 -4.417 25.802 1.00 87.06 299 GLY A O 1
ATOM 2416 N N . THR A 1 300 ? -22.140 -5.180 25.273 1.00 93.25 300 THR A N 1
ATOM 2417 C CA . THR A 1 300 ? -21.930 -5.223 23.827 1.00 93.25 300 THR A CA 1
ATOM 2418 C C . THR A 1 300 ? -22.247 -3.853 23.243 1.00 93.25 300 THR A C 1
ATOM 2420 O O . THR A 1 300 ? -23.318 -3.308 23.499 1.00 93.25 300 THR A O 1
ATOM 2423 N N . ASN A 1 301 ? -21.317 -3.318 22.463 1.00 95.00 301 ASN A N 1
ATOM 2424 C CA . ASN A 1 301 ? -21.469 -2.095 21.692 1.00 95.00 301 ASN A CA 1
ATOM 2425 C C . ASN A 1 301 ? -21.583 -2.454 20.220 1.00 95.00 301 ASN A C 1
ATOM 2427 O O . ASN A 1 301 ? -20.821 -3.289 19.735 1.00 95.00 301 ASN A O 1
ATOM 2431 N N . GLU A 1 302 ? -22.515 -1.827 19.519 1.00 97.56 302 GLU A N 1
ATOM 2432 C CA . GLU A 1 302 ? -22.629 -1.934 18.069 1.00 97.56 302 GLU A CA 1
ATOM 2433 C C . GLU A 1 302 ? -21.732 -0.885 17.408 1.00 97.56 302 GLU A C 1
ATOM 2435 O O . GLU A 1 302 ? -21.777 0.288 17.780 1.00 97.56 302 GLU A O 1
ATOM 2440 N N . LEU A 1 303 ? -20.943 -1.311 16.423 1.00 97.81 303 LEU A N 1
ATOM 2441 C CA . LEU A 1 303 ? -20.185 -0.450 15.523 1.00 97.81 303 LEU A CA 1
ATOM 2442 C C . LEU A 1 303 ? -20.798 -0.555 14.129 1.00 97.81 303 LEU A C 1
ATOM 2444 O O . LEU A 1 303 ? -20.833 -1.647 13.561 1.00 97.81 303 LEU A O 1
ATOM 2448 N N . LEU A 1 304 ? -21.224 0.576 13.567 1.00 97.56 304 LEU A N 1
ATOM 2449 C CA . LEU A 1 304 ? -21.581 0.688 12.155 1.00 97.56 304 LEU A CA 1
ATOM 2450 C C . LEU A 1 304 ? -20.644 1.682 11.478 1.00 97.56 304 LEU A C 1
ATOM 2452 O O . LEU A 1 304 ? -20.378 2.757 12.012 1.00 97.56 304 LEU A O 1
ATOM 2456 N N . VAL A 1 305 ? -20.169 1.346 10.287 1.00 97.88 305 VAL A N 1
ATOM 2457 C CA . VAL A 1 305 ? -19.351 2.239 9.465 1.00 97.88 305 VAL A CA 1
ATOM 2458 C C . VAL A 1 305 ? -19.998 2.335 8.098 1.00 97.88 305 VAL A C 1
ATOM 2460 O O . VAL A 1 305 ? -20.075 1.347 7.369 1.00 97.88 305 VAL A O 1
ATOM 2463 N N . PHE A 1 306 ? -20.484 3.525 7.771 1.00 97.31 306 PHE A N 1
ATOM 2464 C CA . PHE A 1 306 ? -20.932 3.855 6.431 1.00 97.31 306 PHE A CA 1
ATOM 2465 C C . PHE A 1 306 ? -19.745 4.356 5.627 1.00 97.31 306 PHE A C 1
ATOM 2467 O O . PHE A 1 306 ? -19.082 5.306 6.039 1.00 97.31 306 PHE A O 1
ATOM 2474 N N . VAL A 1 307 ? -19.494 3.724 4.490 1.00 96.38 307 VAL A N 1
ATOM 2475 C CA . VAL A 1 307 ? -18.435 4.103 3.565 1.00 96.38 307 VAL A CA 1
ATOM 2476 C C . VAL A 1 307 ? -19.057 4.599 2.271 1.00 96.38 307 VAL A C 1
ATOM 2478 O O . VAL A 1 307 ? -19.932 3.938 1.711 1.00 96.38 307 VAL A O 1
ATOM 2481 N N . HIS A 1 308 ? -18.602 5.760 1.813 1.00 94.94 308 HIS A N 1
ATOM 2482 C CA . HIS A 1 308 ? -18.886 6.295 0.491 1.00 94.94 308 HIS A CA 1
ATOM 2483 C C . HIS A 1 308 ? -17.569 6.489 -0.254 1.00 94.94 308 HIS A C 1
ATOM 2485 O O . HIS A 1 308 ? -16.693 7.224 0.198 1.00 94.94 308 HIS A O 1
ATOM 2491 N N . ASP A 1 309 ? -17.440 5.830 -1.396 1.00 93.50 309 ASP A N 1
ATOM 2492 C CA . ASP A 1 309 ? -16.302 6.000 -2.285 1.00 93.50 309 ASP A CA 1
ATOM 2493 C C . ASP A 1 309 ? -16.789 6.331 -3.698 1.00 93.50 309 ASP A C 1
ATOM 2495 O O . ASP A 1 309 ? -17.237 5.448 -4.434 1.00 93.50 309 ASP A O 1
ATOM 2499 N N . PRO A 1 310 ? -16.747 7.615 -4.089 1.00 90.69 310 PRO A N 1
ATOM 2500 C CA . PRO A 1 310 ? -17.147 8.024 -5.424 1.00 90.69 310 PRO A CA 1
ATOM 2501 C C . PRO A 1 310 ? -16.126 7.638 -6.505 1.00 90.69 310 PRO A C 1
ATOM 2503 O O . PRO A 1 310 ? -16.468 7.765 -7.684 1.00 90.69 310 PRO A O 1
ATOM 2506 N N . VAL A 1 311 ? -14.904 7.206 -6.157 1.00 89.25 311 VAL A N 1
ATOM 2507 C CA . VAL A 1 311 ? -13.806 6.908 -7.091 1.00 89.25 311 VAL A CA 1
ATOM 2508 C C . VAL A 1 311 ? -13.678 8.035 -8.137 1.00 89.25 311 VAL A C 1
ATOM 2510 O O . VAL A 1 311 ? -13.566 9.226 -7.806 1.00 89.25 311 VAL A O 1
ATOM 2513 N N . ASP A 1 312 ? -13.796 7.689 -9.422 1.00 86.75 312 ASP A N 1
ATOM 2514 C CA . ASP A 1 312 ? -13.747 8.587 -10.560 1.00 86.75 312 ASP A CA 1
ATOM 2515 C C . ASP A 1 312 ? -15.149 8.989 -11.106 1.00 86.75 312 ASP A C 1
ATOM 2517 O O . ASP A 1 312 ? -15.283 9.481 -12.230 1.00 86.75 312 ASP A O 1
ATOM 2521 N N . SER A 1 313 ? -16.203 8.926 -10.281 1.00 87.25 313 SER A N 1
ATOM 2522 C CA . SER A 1 313 ? -17.555 9.427 -10.614 1.00 87.25 313 SER A CA 1
ATOM 2523 C C . SER A 1 313 ? -17.597 10.935 -10.884 1.00 87.25 313 SER A C 1
ATOM 2525 O O . SER A 1 313 ? -16.952 11.710 -10.186 1.00 87.25 313 SER A O 1
ATOM 2527 N N . GLU A 1 314 ? -18.382 11.394 -11.858 1.00 83.06 314 GLU A N 1
ATOM 2528 C CA . GLU A 1 314 ? -18.504 12.824 -12.195 1.00 83.06 314 GLU A CA 1
ATOM 2529 C C . GLU A 1 314 ? -18.698 13.721 -10.952 1.00 83.06 314 GLU A C 1
ATOM 2531 O O . GLU A 1 314 ? -19.547 13.455 -10.102 1.00 83.06 314 GLU A O 1
ATOM 2536 N N . GLY A 1 315 ? -17.889 14.781 -10.841 1.00 83.19 315 GLY A N 1
ATOM 2537 C CA . GLY A 1 315 ? -17.925 15.724 -9.717 1.00 83.19 315 GLY A CA 1
ATOM 2538 C C . GLY A 1 315 ? -17.138 15.308 -8.467 1.00 83.19 315 GLY A C 1
ATOM 2539 O O . GLY A 1 315 ? -17.132 16.065 -7.498 1.00 83.19 315 GLY A O 1
ATOM 2540 N N . SER A 1 316 ? -16.465 14.150 -8.458 1.00 87.94 316 SER A N 1
ATOM 2541 C CA . SER A 1 316 ? -15.583 13.800 -7.337 1.00 87.94 316 SER A CA 1
ATOM 2542 C C . SER A 1 316 ? -14.346 14.692 -7.283 1.00 87.94 316 SER A C 1
ATOM 2544 O O . SER A 1 316 ? -13.724 15.004 -8.305 1.00 87.94 316 SER A O 1
ATOM 2546 N N . VAL A 1 317 ? -13.957 15.028 -6.057 1.00 90.31 317 VAL A N 1
ATOM 2547 C CA . VAL A 1 317 ? -12.781 15.852 -5.753 1.00 90.31 317 VAL A CA 1
ATOM 2548 C C . VAL A 1 317 ? -11.624 15.052 -5.150 1.00 90.31 317 VAL A C 1
ATOM 2550 O O . VAL A 1 317 ? -10.594 15.629 -4.816 1.00 90.31 317 VAL A O 1
ATOM 2553 N N . ILE A 1 318 ? -11.811 13.743 -4.964 1.00 90.31 318 ILE A N 1
ATOM 2554 C CA . ILE A 1 318 ? -10.876 12.882 -4.236 1.00 90.31 318 ILE A CA 1
ATOM 2555 C C . ILE A 1 318 ? -9.666 12.500 -5.088 1.00 90.31 318 ILE A C 1
ATOM 2557 O O . ILE A 1 318 ? -9.719 12.522 -6.321 1.00 90.31 318 ILE A O 1
ATOM 2561 N N . THR A 1 319 ? -8.594 12.091 -4.419 1.00 85.75 319 THR A N 1
ATOM 2562 C CA . THR A 1 319 ? -7.488 11.394 -5.069 1.00 85.75 319 THR A CA 1
ATOM 2563 C C . THR A 1 319 ? -7.874 9.947 -5.330 1.00 85.75 319 THR A C 1
ATOM 2565 O O . THR A 1 319 ? -8.459 9.291 -4.476 1.00 85.75 319 THR A O 1
ATOM 2568 N N . THR A 1 320 ? -7.577 9.458 -6.531 1.00 83.25 320 THR A N 1
ATOM 2569 C CA . THR A 1 320 ? -7.984 8.116 -6.976 1.00 83.25 320 THR A CA 1
ATOM 2570 C C . THR A 1 320 ? -6.789 7.233 -7.307 1.00 83.25 320 THR A C 1
ATOM 2572 O O . THR A 1 320 ? -6.941 6.023 -7.446 1.00 83.25 320 THR A O 1
ATOM 2575 N N . GLY A 1 321 ? -5.596 7.813 -7.481 1.00 84.50 321 GLY A N 1
ATOM 2576 C CA . GLY A 1 321 ? -4.455 7.090 -8.033 1.00 84.50 321 GLY A CA 1
ATOM 2577 C C . GLY A 1 321 ? -4.836 6.418 -9.355 1.00 84.50 321 GLY A C 1
ATOM 2578 O O . GLY A 1 321 ? -5.426 7.049 -10.234 1.00 84.50 321 GLY A O 1
ATOM 2579 N N . LYS A 1 322 ? -4.543 5.120 -9.468 1.00 83.88 322 LYS A N 1
ATOM 2580 C CA . LYS A 1 322 ? -4.887 4.290 -10.633 1.00 83.88 322 LYS A CA 1
ATOM 2581 C C . LYS A 1 322 ? -6.266 3.607 -10.538 1.00 83.88 322 LYS A C 1
ATOM 2583 O O . LYS A 1 322 ? -6.588 2.795 -11.399 1.00 83.88 322 LYS A O 1
ATOM 2588 N N . GLN A 1 323 ? -7.087 3.919 -9.533 1.00 86.44 323 GLN A N 1
ATOM 2589 C CA . GLN A 1 323 ? -8.433 3.351 -9.380 1.00 86.44 323 GLN A CA 1
ATOM 2590 C C . GLN A 1 323 ? -9.430 4.010 -10.343 1.00 86.44 323 GLN A C 1
ATOM 2592 O O . GLN A 1 323 ? -9.507 5.238 -10.413 1.00 86.44 323 GLN A O 1
ATOM 2597 N N . THR A 1 324 ? -10.228 3.213 -11.063 1.00 85.75 324 THR A N 1
ATOM 2598 C CA . THR A 1 324 ? -11.257 3.734 -11.982 1.00 85.75 324 THR A CA 1
ATOM 2599 C C . THR A 1 324 ? -12.491 2.839 -12.059 1.00 85.75 324 THR A C 1
ATOM 2601 O O . THR A 1 324 ? -12.407 1.613 -12.067 1.00 85.75 324 THR A O 1
ATOM 2604 N N . LEU A 1 325 ? -13.667 3.443 -12.228 1.00 84.94 325 LEU A N 1
ATOM 2605 C CA . LEU A 1 325 ? -14.895 2.723 -12.568 1.00 84.94 325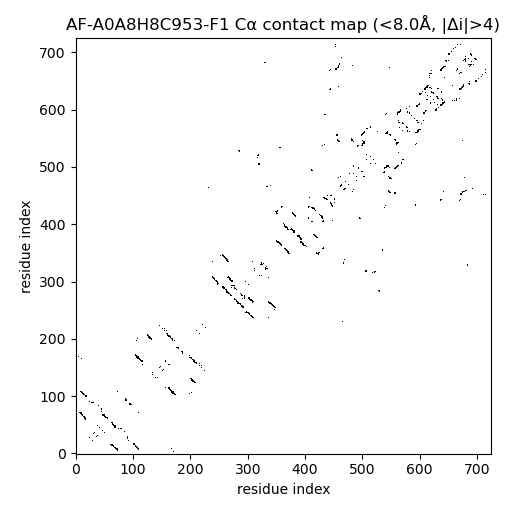 LEU A CA 1
ATOM 2606 C C . LEU A 1 325 ? -14.875 2.165 -14.004 1.00 84.94 325 LEU A C 1
ATOM 2608 O O . LEU A 1 325 ? -15.715 1.333 -14.351 1.00 84.94 325 LEU A O 1
ATOM 2612 N N . ARG A 1 326 ? -13.946 2.615 -14.861 1.00 84.12 326 ARG A N 1
ATOM 2613 C CA . ARG A 1 326 ? -13.793 2.185 -16.261 1.00 84.12 326 ARG A CA 1
ATOM 2614 C C . ARG A 1 326 ? -12.365 1.722 -16.534 1.00 84.12 326 ARG A C 1
ATOM 2616 O O . ARG A 1 326 ? -11.574 2.432 -17.150 1.00 84.12 326 ARG A O 1
ATOM 2623 N N . ARG A 1 327 ? -12.070 0.504 -16.082 1.00 84.62 327 ARG A N 1
ATOM 2624 C CA . ARG A 1 327 ? -10.743 -0.120 -16.171 1.00 84.62 327 ARG A CA 1
ATOM 2625 C C . ARG A 1 327 ? -10.232 -0.154 -17.604 1.00 84.62 327 ARG A C 1
ATOM 2627 O O . ARG A 1 327 ? -10.976 -0.479 -18.532 1.00 84.62 327 ARG A O 1
ATOM 2634 N N . SER A 1 328 ? -8.960 0.178 -17.771 1.00 81.00 328 SER A N 1
ATOM 2635 C CA . SER A 1 328 ? -8.267 0.111 -19.053 1.00 81.00 328 SER A CA 1
ATOM 2636 C C . SER A 1 328 ? -6.770 0.275 -18.839 1.00 81.00 328 SER A C 1
ATOM 2638 O O . SER A 1 328 ? -6.337 1.265 -18.252 1.00 81.00 328 SER A O 1
ATOM 2640 N N . HIS A 1 329 ? -5.976 -0.622 -19.425 1.00 82.69 329 HIS A N 1
ATOM 2641 C CA . HIS A 1 329 ? -4.515 -0.537 -19.436 1.00 82.69 329 HIS A CA 1
ATOM 2642 C C . HIS A 1 329 ? -3.929 -0.386 -18.016 1.00 82.69 329 HIS A C 1
ATOM 2644 O O . HIS A 1 329 ? -3.964 -1.347 -17.260 1.00 82.69 329 HIS A O 1
ATOM 2650 N N . ILE A 1 330 ? -3.442 0.808 -17.650 1.00 80.06 330 ILE A N 1
ATOM 2651 C CA . ILE A 1 330 ? -2.800 1.114 -16.357 1.00 80.06 330 ILE A CA 1
ATOM 2652 C C . ILE A 1 330 ? -3.791 1.528 -15.256 1.00 80.06 330 ILE A C 1
ATOM 2654 O O . ILE A 1 330 ? -3.364 1.931 -14.179 1.00 80.06 330 ILE A O 1
ATOM 2658 N N . PHE A 1 331 ? -5.098 1.520 -15.532 1.00 85.44 331 PHE A N 1
ATOM 2659 C CA . PHE A 1 331 ? -6.130 1.894 -14.565 1.00 85.44 331 PHE A CA 1
ATOM 2660 C C . PHE A 1 331 ? -6.940 0.665 -14.151 1.00 85.44 331 PHE A C 1
ATOM 2662 O O . PHE A 1 331 ? -7.582 0.029 -14.997 1.00 85.44 331 PHE A O 1
ATOM 2669 N N . TYR A 1 332 ? -6.901 0.364 -12.855 1.00 84.94 332 TYR A N 1
ATOM 2670 C CA . TYR A 1 332 ? -7.272 -0.923 -12.269 1.00 84.94 332 TYR A CA 1
ATOM 2671 C C . TYR A 1 332 ? -8.619 -0.894 -11.546 1.00 84.94 332 TYR A C 1
ATOM 2673 O O . TYR A 1 332 ? -9.262 0.157 -11.410 1.00 84.94 332 TYR A O 1
ATOM 2681 N N . THR A 1 333 ? -9.035 -2.062 -11.053 1.00 86.88 333 THR A N 1
ATOM 2682 C CA . THR A 1 333 ? -10.219 -2.219 -10.207 1.00 86.88 333 THR A CA 1
ATOM 2683 C C . THR A 1 333 ? -10.157 -1.281 -8.999 1.00 86.88 333 THR A C 1
ATOM 2685 O O . THR A 1 333 ? -9.144 -1.236 -8.305 1.00 86.88 333 THR A O 1
ATOM 2688 N N . PRO A 1 334 ? -11.238 -0.537 -8.712 1.00 86.06 334 PRO A N 1
ATOM 2689 C CA . PRO A 1 334 ? -11.306 0.275 -7.513 1.00 86.06 334 PRO A CA 1
ATOM 2690 C C . PRO A 1 334 ? -11.565 -0.600 -6.280 1.00 86.06 334 PRO A C 1
ATOM 2692 O O . PRO A 1 334 ? -12.350 -1.551 -6.323 1.00 86.06 334 PRO A O 1
ATOM 2695 N N . CYS A 1 335 ? -10.923 -0.245 -5.177 1.00 84.12 335 CYS A N 1
ATOM 2696 C CA . CYS A 1 335 ? -11.122 -0.761 -3.838 1.00 84.12 335 CYS A CA 1
ATOM 2697 C C . CYS A 1 335 ? -11.929 0.261 -3.033 1.00 84.12 335 CYS A C 1
ATOM 2699 O O . CYS A 1 335 ? -11.660 1.448 -3.093 1.00 84.12 335 CYS A O 1
ATOM 2701 N N . SER A 1 336 ? -12.905 -0.204 -2.256 1.00 88.12 336 SER A N 1
ATOM 2702 C CA . SER A 1 336 ? -13.638 0.633 -1.309 1.00 88.12 336 SER A CA 1
ATOM 2703 C C . SER A 1 336 ? -13.876 -0.143 -0.022 1.00 88.12 336 SER A C 1
ATOM 2705 O O . SER A 1 336 ? -14.028 -1.367 -0.028 1.00 88.12 336 SER A O 1
ATOM 2707 N N . GLY A 1 337 ? -13.957 0.571 1.095 1.00 90.06 337 GLY A N 1
ATOM 2708 C CA . GLY A 1 337 ? -14.221 0.013 2.406 1.00 90.06 337 GLY A CA 1
ATOM 2709 C C . GLY A 1 337 ? -13.016 0.051 3.331 1.00 90.06 337 GLY A C 1
ATOM 2710 O O . GLY A 1 337 ? -12.052 0.791 3.149 1.00 90.06 337 GLY A O 1
ATOM 2711 N N . ILE A 1 338 ? -13.110 -0.736 4.395 1.00 91.25 338 ILE A N 1
ATOM 2712 C CA . ILE A 1 338 ? -12.083 -0.826 5.430 1.00 91.25 338 ILE A CA 1
ATOM 2713 C C . ILE A 1 338 ? -10.988 -1.782 4.936 1.00 91.25 338 ILE A C 1
ATOM 2715 O O . ILE A 1 338 ? -11.146 -2.996 5.058 1.00 91.25 338 ILE A O 1
ATOM 2719 N N . TRP A 1 339 ? -9.902 -1.245 4.372 1.00 86.25 339 TRP A N 1
ATOM 2720 C CA . TRP A 1 339 ? -8.818 -2.052 3.784 1.00 86.25 339 TRP A CA 1
ATOM 2721 C C . TRP A 1 339 ? -7.591 -2.218 4.697 1.00 86.25 339 TRP A C 1
ATOM 2723 O O . TRP A 1 339 ? -6.721 -3.041 4.406 1.00 86.25 339 TRP A O 1
ATOM 2733 N N . GLN A 1 340 ? -7.541 -1.503 5.830 1.00 86.75 340 GLN A N 1
ATOM 2734 C CA . GLN A 1 340 ? -6.563 -1.718 6.905 1.00 86.75 340 GLN A CA 1
ATOM 2735 C C . GLN A 1 340 ? -7.232 -1.914 8.279 1.00 86.75 340 GLN A C 1
ATOM 2737 O O . GLN A 1 340 ? -8.441 -1.765 8.446 1.00 86.75 340 GLN A O 1
ATOM 2742 N N . SER A 1 341 ? -6.424 -2.265 9.284 1.00 88.69 341 SER A N 1
ATOM 2743 C CA . SER A 1 341 ? -6.860 -2.620 10.639 1.00 88.69 341 SER A CA 1
ATOM 2744 C C . SER A 1 341 ? -7.754 -1.579 11.321 1.00 88.69 341 SER A C 1
ATOM 2746 O O . SER A 1 341 ? -7.515 -0.374 11.247 1.00 88.69 341 SER A O 1
ATOM 2748 N N . VAL A 1 342 ? -8.714 -2.079 12.102 1.00 93.94 342 VAL A N 1
ATOM 2749 C CA . VAL A 1 342 ? -9.537 -1.300 13.038 1.00 93.94 342 VAL A CA 1
ATOM 2750 C C . VAL A 1 342 ? -9.344 -1.869 14.436 1.00 93.94 342 VAL A C 1
ATOM 2752 O O . VAL A 1 342 ? -9.417 -3.086 14.622 1.00 93.94 342 VAL A O 1
ATOM 2755 N N . TRP A 1 343 ? -9.088 -1.016 15.424 1.00 94.62 343 TRP A N 1
ATOM 2756 C CA . TRP A 1 343 ? -8.903 -1.445 16.811 1.00 94.62 343 TRP A CA 1
ATOM 2757 C C . TRP A 1 343 ? -9.420 -0.411 17.804 1.00 94.62 343 TRP A C 1
ATOM 2759 O O . TRP A 1 343 ? -9.619 0.753 17.471 1.00 94.62 343 TRP A O 1
ATOM 2769 N N . ILE A 1 344 ? -9.626 -0.854 19.043 1.00 96.25 344 ILE A N 1
ATOM 2770 C CA . ILE A 1 344 ? -9.933 0.018 20.176 1.00 96.25 344 ILE A CA 1
ATOM 2771 C C . ILE A 1 344 ? -8.815 -0.051 21.206 1.00 96.25 344 ILE A C 1
ATOM 2773 O O . ILE A 1 344 ? -8.224 -1.111 21.422 1.00 96.25 344 ILE A O 1
ATOM 2777 N N . GLU A 1 345 ? -8.568 1.055 21.889 1.00 95.56 345 GLU A N 1
ATOM 2778 C CA . GLU A 1 345 ? -7.630 1.112 23.006 1.00 95.56 345 GLU A CA 1
ATOM 2779 C C . GLU A 1 345 ? -8.108 2.074 24.093 1.00 95.56 345 GLU A C 1
ATOM 2781 O O . GLU A 1 345 ? -9.003 2.890 23.874 1.00 95.56 345 GLU A O 1
ATOM 2786 N N . ALA A 1 346 ? -7.523 1.951 25.286 1.00 96.00 346 ALA A N 1
ATOM 2787 C CA . ALA A 1 346 ? -7.777 2.872 26.383 1.00 96.00 346 ALA A CA 1
ATOM 2788 C C . ALA A 1 346 ? -6.553 3.727 26.682 1.00 96.00 346 ALA A C 1
ATOM 2790 O O . ALA A 1 346 ? -5.493 3.187 27.004 1.00 96.00 346 ALA A O 1
ATOM 2791 N N . ALA A 1 347 ? -6.752 5.040 26.698 1.00 96.44 347 ALA A N 1
ATOM 2792 C CA . ALA A 1 347 ? -5.725 6.032 26.975 1.00 96.44 347 ALA A CA 1
ATOM 2793 C C . ALA A 1 347 ? -6.084 6.877 28.215 1.00 96.44 347 ALA A C 1
ATOM 2795 O O . ALA A 1 347 ? -7.266 7.043 28.532 1.00 96.44 347 ALA A O 1
ATOM 2796 N N . PRO A 1 348 ? -5.104 7.410 28.965 1.00 95.88 348 PRO A N 1
ATOM 2797 C CA . PRO A 1 348 ? -5.374 8.419 29.991 1.00 95.88 348 PRO A CA 1
ATOM 2798 C C . PRO A 1 348 ? -6.005 9.695 29.401 1.00 95.88 348 PRO A C 1
ATOM 2800 O O . PRO A 1 348 ? -5.935 9.932 28.197 1.00 95.88 348 PRO A O 1
ATOM 2803 N N . ASP A 1 349 ? -6.584 10.556 30.247 1.00 92.88 349 ASP A N 1
ATOM 2804 C CA . ASP A 1 349 ? -7.177 11.834 29.799 1.00 92.88 349 ASP A CA 1
ATOM 2805 C C . ASP A 1 349 ? -6.167 12.706 29.033 1.00 92.88 349 ASP A C 1
ATOM 2807 O O . ASP A 1 349 ? -6.475 13.279 27.987 1.00 92.88 349 ASP A O 1
ATOM 2811 N N . ILE A 1 350 ? -4.930 12.756 29.533 1.00 94.50 350 ILE A N 1
ATOM 2812 C CA . ILE A 1 350 ? -3.789 13.347 28.837 1.00 94.50 350 ILE A CA 1
ATOM 2813 C C . ILE A 1 350 ? -2.948 12.200 28.281 1.00 94.50 350 ILE A C 1
ATOM 2815 O O . ILE A 1 350 ? -2.326 11.473 29.052 1.00 94.50 350 ILE A O 1
ATOM 2819 N N . HIS A 1 351 ? -2.928 12.055 26.961 1.00 95.94 351 HIS A N 1
ATOM 2820 C CA . HIS A 1 351 ? -2.218 10.984 26.264 1.00 95.94 351 HIS A CA 1
ATOM 2821 C C . HIS A 1 351 ? -1.481 11.510 25.032 1.00 95.94 351 HIS A C 1
ATOM 2823 O O . HIS A 1 351 ? -1.696 12.642 24.583 1.00 95.94 351 HIS A O 1
ATOM 2829 N N . ILE A 1 352 ? -0.564 10.695 24.525 1.00 95.75 352 ILE A N 1
ATOM 2830 C CA . ILE A 1 352 ? 0.254 10.967 23.349 1.00 95.75 352 ILE A CA 1
ATOM 2831 C C . ILE A 1 352 ? -0.586 10.662 22.111 1.00 95.75 352 ILE A C 1
ATOM 2833 O O . ILE A 1 352 ? -1.071 9.549 21.946 1.00 95.75 352 ILE A O 1
ATOM 2837 N N . THR A 1 353 ? -0.741 11.643 21.226 1.00 93.12 353 THR A N 1
ATOM 2838 C CA . THR A 1 353 ? -1.472 11.467 19.959 1.00 93.12 353 THR A CA 1
ATOM 2839 C C . THR A 1 353 ? -0.531 11.169 18.798 1.00 93.12 353 THR A C 1
ATOM 2841 O O . THR A 1 353 ? -0.876 10.427 17.886 1.00 93.12 353 THR A O 1
ATOM 2844 N N . GLN A 1 354 ? 0.677 11.732 18.837 1.00 91.12 354 GLN A N 1
ATOM 2845 C CA . GLN A 1 354 ? 1.708 11.559 17.819 1.00 91.12 354 GLN A CA 1
ATOM 2846 C C . GLN A 1 354 ? 3.078 11.926 18.402 1.00 91.12 354 GLN A C 1
ATOM 2848 O O . GLN A 1 354 ? 3.183 12.739 19.320 1.00 91.12 354 GLN A O 1
ATOM 2853 N N . PHE A 1 355 ? 4.157 11.387 17.840 1.00 90.19 355 PHE A N 1
ATOM 2854 C CA . PHE A 1 355 ? 5.496 11.935 18.043 1.00 90.19 355 PHE A CA 1
ATOM 2855 C C . PHE A 1 355 ? 6.277 11.994 16.728 1.00 90.19 355 PHE A C 1
ATOM 2857 O O . PHE A 1 355 ? 6.219 11.094 15.890 1.00 90.19 355 PHE A O 1
ATOM 2864 N N . ASP A 1 356 ? 7.052 13.062 16.596 1.00 90.12 356 ASP A N 1
ATOM 2865 C CA . ASP A 1 356 ? 7.902 13.358 15.454 1.00 90.12 356 ASP A CA 1
ATOM 2866 C C . ASP A 1 356 ? 9.350 13.185 15.887 1.00 90.12 356 ASP A C 1
ATOM 2868 O O . ASP A 1 356 ? 9.790 13.871 16.813 1.00 90.12 356 ASP A O 1
ATOM 2872 N N . VAL A 1 357 ? 10.093 12.276 15.254 1.00 90.81 357 VAL A N 1
ATOM 2873 C CA . VAL A 1 357 ? 11.490 11.997 15.623 1.00 90.81 357 VAL A CA 1
ATOM 2874 C C . VAL A 1 357 ? 12.392 12.096 14.404 1.00 90.81 357 VAL A C 1
ATOM 2876 O O . VAL A 1 357 ? 12.235 11.360 13.436 1.00 90.81 357 VAL A O 1
ATOM 2879 N N . ALA A 1 358 ? 13.398 12.967 14.490 1.00 90.44 358 ALA A N 1
ATOM 2880 C CA . ALA A 1 358 ? 14.467 13.083 13.505 1.00 90.44 358 ALA A CA 1
ATOM 2881 C C . ALA A 1 358 ? 15.829 12.853 14.175 1.00 90.44 358 ALA A C 1
ATOM 2883 O O . ALA A 1 358 ? 16.365 13.746 14.839 1.00 90.44 358 ALA A O 1
ATOM 2884 N N . ALA A 1 359 ? 16.384 11.650 14.000 1.00 92.56 359 ALA A N 1
ATOM 2885 C CA . ALA A 1 359 ? 17.685 11.242 14.526 1.00 92.56 359 ALA A CA 1
ATOM 2886 C C . ALA A 1 359 ? 18.779 11.376 13.451 1.00 92.56 359 ALA A C 1
ATOM 2888 O O . ALA A 1 359 ? 18.902 10.547 12.549 1.00 92.56 359 ALA A O 1
ATOM 2889 N N . ASN A 1 360 ? 19.587 12.432 13.548 1.00 92.00 360 ASN A N 1
ATOM 2890 C CA . ASN A 1 360 ? 20.606 12.768 12.555 1.00 92.00 360 ASN A CA 1
ATOM 2891 C C . ASN A 1 360 ? 21.904 11.992 12.757 1.00 92.00 360 ASN A C 1
ATOM 2893 O O . ASN A 1 360 ? 22.291 11.667 13.875 1.00 92.00 360 ASN A O 1
ATOM 2897 N N . MET A 1 361 ? 22.670 11.796 11.683 1.00 92.06 361 MET A N 1
ATOM 2898 C CA . MET A 1 361 ? 23.927 11.043 11.744 1.00 92.06 361 MET A CA 1
ATOM 2899 C C . MET A 1 361 ? 25.021 11.652 12.646 1.00 92.06 361 MET A C 1
ATOM 2901 O O . MET A 1 361 ? 26.042 11.011 12.882 1.00 92.06 361 MET A O 1
ATOM 2905 N N . ASP A 1 362 ? 24.866 12.904 13.089 1.00 93.62 362 ASP A N 1
ATOM 2906 C CA . ASP A 1 362 ? 25.768 13.571 14.035 1.00 93.62 362 ASP A CA 1
ATOM 2907 C C . ASP A 1 362 ? 25.413 13.291 15.507 1.00 93.62 362 ASP A C 1
ATOM 2909 O O . ASP A 1 362 ? 26.059 13.832 16.403 1.00 93.62 362 ASP A O 1
ATOM 2913 N N . GLY A 1 363 ? 24.403 12.451 15.755 1.00 94.38 363 GLY A N 1
ATOM 2914 C CA . GLY A 1 363 ? 23.924 12.102 17.087 1.00 94.38 363 GLY A CA 1
ATOM 2915 C C . GLY A 1 363 ? 22.840 13.025 17.624 1.00 94.38 363 GLY A C 1
ATOM 2916 O O . GLY A 1 363 ? 22.266 12.708 18.664 1.00 94.38 363 GLY A O 1
ATOM 2917 N N . LYS A 1 364 ? 22.513 14.132 16.944 1.00 96.12 364 LYS A N 1
ATOM 2918 C CA . LYS A 1 364 ? 21.424 15.014 17.376 1.00 96.12 364 LYS A CA 1
ATOM 2919 C C . LYS A 1 364 ? 20.070 14.400 17.054 1.00 96.12 364 LYS A C 1
ATOM 2921 O O . LYS A 1 364 ? 19.800 14.050 15.906 1.00 96.12 364 LYS A O 1
ATOM 2926 N N . VAL A 1 365 ? 19.200 14.355 18.054 1.00 95.38 365 VAL A N 1
ATOM 2927 C CA . VAL A 1 365 ? 17.820 13.887 17.928 1.00 95.38 365 VAL A CA 1
ATOM 2928 C C . VAL A 1 365 ? 16.886 15.054 18.210 1.00 95.38 365 VAL A C 1
ATOM 2930 O O . VAL A 1 365 ? 16.933 15.629 19.297 1.00 95.38 365 VAL A O 1
ATOM 2933 N N . ASN A 1 366 ? 16.056 15.409 17.231 1.00 94.75 366 ASN A N 1
ATOM 2934 C CA . ASN A 1 366 ? 14.950 16.345 17.417 1.00 94.75 366 ASN A CA 1
ATOM 2935 C C . ASN A 1 366 ? 13.673 15.550 17.660 1.00 94.75 366 ASN A C 1
ATOM 2937 O O . ASN A 1 366 ? 13.373 14.637 16.889 1.00 94.75 366 ASN A O 1
ATOM 2941 N N . VAL A 1 367 ? 12.941 15.910 18.710 1.00 94.56 367 VAL A N 1
ATOM 2942 C CA . VAL A 1 367 ? 11.683 15.266 19.079 1.00 94.56 367 VAL A CA 1
ATOM 2943 C C . VAL A 1 367 ? 10.608 16.320 19.304 1.00 94.56 367 VAL A C 1
ATOM 2945 O O . VAL A 1 367 ? 10.842 17.307 20.002 1.00 94.56 367 VAL A O 1
ATOM 2948 N N . THR A 1 368 ? 9.420 16.071 18.764 1.00 94.88 368 THR A N 1
ATOM 2949 C CA . THR A 1 368 ? 8.181 16.758 19.148 1.00 94.88 368 THR A CA 1
ATOM 2950 C C . THR A 1 368 ? 7.174 15.696 19.562 1.00 94.88 368 THR A C 1
ATOM 2952 O O . THR A 1 368 ? 6.930 14.765 18.806 1.00 94.88 368 THR A O 1
ATOM 2955 N N . VAL A 1 369 ? 6.601 15.806 20.759 1.00 95.56 369 VAL A N 1
ATOM 2956 C CA . VAL A 1 369 ? 5.557 14.885 21.241 1.00 95.56 369 VAL A CA 1
ATOM 2957 C C . VAL A 1 369 ? 4.254 15.654 21.321 1.00 95.56 369 VAL A C 1
ATOM 2959 O O . VAL A 1 369 ? 4.185 16.624 22.068 1.00 95.56 369 VAL A O 1
ATOM 2962 N N . HIS A 1 370 ? 3.248 15.241 20.565 1.00 94.94 370 HIS A N 1
ATOM 2963 C CA . HIS A 1 370 ? 1.933 15.875 20.519 1.00 94.94 370 HIS A CA 1
ATOM 2964 C C . HIS A 1 370 ? 1.026 15.252 21.579 1.00 94.94 370 HIS A C 1
ATOM 2966 O O . HIS A 1 370 ? 0.983 14.026 21.720 1.00 94.94 370 HIS A O 1
ATOM 2972 N N . SER A 1 371 ? 0.340 16.093 22.354 1.00 95.12 371 SER A N 1
ATOM 2973 C CA . SER A 1 371 ? -0.556 15.644 23.425 1.00 95.12 371 SER A CA 1
ATOM 2974 C C . SER A 1 371 ? -2.021 15.920 23.106 1.00 95.12 371 SER A C 1
ATOM 2976 O O . SER A 1 371 ? -2.354 16.934 22.494 1.00 95.12 371 SER A O 1
ATOM 2978 N N . SER A 1 372 ? -2.920 15.077 23.618 1.00 94.69 372 SER A N 1
ATOM 2979 C CA . SER A 1 372 ? -4.374 15.285 23.528 1.00 94.69 372 SER A CA 1
ATOM 2980 C C . SER A 1 372 ? -4.833 16.618 24.138 1.00 94.69 372 SER A C 1
ATOM 2982 O O . SER A 1 372 ? -5.847 17.183 23.738 1.00 94.69 372 SER A O 1
ATOM 2984 N N . SER A 1 373 ? -4.069 17.151 25.098 1.00 91.44 373 SER A N 1
ATOM 2985 C CA . SER A 1 373 ? -4.378 18.402 25.799 1.00 91.44 373 SER A CA 1
ATOM 2986 C C . SER A 1 373 ? -3.944 19.676 25.063 1.00 91.44 373 SER A C 1
ATOM 2988 O O . SER A 1 373 ? -4.300 20.774 25.501 1.00 91.44 373 SER A O 1
ATOM 2990 N N . GLY A 1 374 ? -3.108 19.559 24.020 1.00 88.19 374 GLY A N 1
ATOM 2991 C CA . GLY A 1 374 ? -2.478 20.701 23.341 1.00 88.19 374 GLY A CA 1
ATOM 2992 C C . GLY A 1 374 ? -1.699 21.632 24.282 1.00 88.19 374 GLY A C 1
ATOM 2993 O O . GLY A 1 374 ? -1.590 22.834 24.032 1.00 88.19 374 GLY A O 1
ATOM 2994 N N . SER A 1 375 ? -1.227 21.106 25.414 1.00 88.50 375 SER A N 1
ATOM 2995 C CA . SER A 1 375 ? -0.608 21.859 26.502 1.00 88.50 375 SER A CA 1
ATOM 2996 C C . SER A 1 375 ? 0.780 21.314 26.808 1.00 88.50 375 SER A C 1
ATOM 2998 O O . SER A 1 375 ? 1.012 20.114 26.752 1.00 88.50 375 SER A O 1
ATOM 3000 N N . GLN A 1 376 ? 1.700 22.191 27.213 1.00 92.94 376 GLN A N 1
ATOM 3001 C CA . GLN A 1 376 ? 3.097 21.835 27.476 1.00 92.94 376 GLN A CA 1
ATOM 3002 C C . GLN A 1 376 ? 3.277 21.044 28.783 1.00 92.94 376 GLN A C 1
ATOM 3004 O O . GLN A 1 376 ? 3.597 21.611 29.834 1.00 92.94 376 GLN A O 1
ATOM 3009 N N . ASN A 1 377 ? 3.115 19.730 28.708 1.00 94.94 377 ASN A N 1
ATOM 3010 C CA . ASN A 1 377 ? 3.303 18.792 29.809 1.00 94.94 377 ASN A CA 1
ATOM 3011 C C . ASN A 1 377 ? 4.726 18.224 29.812 1.00 94.94 377 ASN A C 1
ATOM 3013 O O . ASN A 1 377 ? 5.389 18.209 28.779 1.00 94.94 377 ASN A O 1
ATOM 3017 N N . LEU A 1 378 ? 5.212 17.760 30.968 1.00 96.69 378 LEU A N 1
ATOM 3018 C CA . LEU A 1 378 ? 6.517 17.096 31.054 1.00 96.69 378 LEU A CA 1
ATOM 3019 C C . LEU A 1 378 ? 6.479 15.774 30.280 1.00 96.69 378 LEU A C 1
ATOM 3021 O O . LEU A 1 378 ? 5.593 14.954 30.504 1.00 96.69 378 LEU A O 1
ATOM 3025 N N . VAL A 1 379 ? 7.475 15.571 29.422 1.00 97.19 379 VAL A N 1
ATOM 3026 C CA . VAL A 1 379 ? 7.661 14.337 28.656 1.00 97.19 379 VAL A CA 1
ATOM 3027 C C . VAL A 1 379 ? 9.005 13.726 29.017 1.00 97.19 379 VAL A C 1
ATOM 3029 O O . VAL A 1 379 ? 10.019 14.429 29.037 1.00 97.19 379 VAL A O 1
ATOM 3032 N N . GLU A 1 380 ? 9.024 12.417 29.252 1.00 97.56 380 GLU A N 1
ATOM 3033 C CA . GLU A 1 380 ? 10.254 11.638 29.390 1.00 97.56 380 GLU A CA 1
ATOM 3034 C C . GLU A 1 380 ? 10.455 10.780 28.142 1.00 97.56 380 GLU A C 1
ATOM 3036 O O . GLU A 1 380 ? 9.569 10.031 27.738 1.00 97.56 380 GLU A O 1
ATOM 3041 N N . VAL A 1 381 ? 11.626 10.885 27.525 1.00 96.75 381 VAL A N 1
ATOM 3042 C CA . VAL A 1 381 ? 12.014 10.094 26.357 1.00 96.75 381 VAL A CA 1
ATOM 3043 C C . VAL A 1 381 ? 13.174 9.198 26.743 1.00 96.75 381 VAL A C 1
ATOM 3045 O O . VAL A 1 381 ? 14.225 9.689 27.145 1.00 96.75 381 VAL A O 1
ATOM 3048 N N . THR A 1 382 ? 13.011 7.890 26.586 1.00 96.81 382 THR A N 1
ATOM 3049 C CA . THR A 1 382 ? 14.087 6.914 26.743 1.00 96.81 382 THR A CA 1
ATOM 3050 C C . THR A 1 382 ? 14.507 6.386 25.379 1.00 96.81 382 THR A C 1
ATOM 3052 O O . THR A 1 382 ? 13.697 5.805 24.661 1.00 96.81 382 THR A O 1
ATOM 3055 N N . LEU A 1 383 ? 15.783 6.552 25.040 1.00 94.88 383 LEU A N 1
ATOM 3056 C CA . LEU A 1 383 ? 16.399 6.019 23.831 1.00 94.88 383 LEU A CA 1
ATOM 3057 C C . LEU A 1 383 ? 17.491 5.022 24.234 1.00 94.88 383 LEU A C 1
ATOM 3059 O O . LEU A 1 383 ? 18.508 5.412 24.803 1.00 94.88 383 LEU A O 1
ATOM 3063 N N . ASP A 1 384 ? 17.238 3.735 23.992 1.00 88.00 384 ASP A N 1
ATOM 3064 C CA . ASP A 1 384 ? 18.135 2.605 24.300 1.00 88.00 384 ASP A CA 1
ATOM 3065 C C . ASP A 1 384 ? 18.739 2.641 25.723 1.00 88.00 384 ASP A C 1
ATOM 3067 O O . ASP A 1 384 ? 19.929 2.440 25.954 1.00 88.00 384 ASP A O 1
ATOM 3071 N N . GLY A 1 385 ? 17.886 2.952 26.705 1.00 89.62 385 GLY A N 1
ATOM 3072 C CA . GLY A 1 385 ? 18.237 3.009 28.129 1.00 89.62 385 GLY A CA 1
ATOM 3073 C C . GLY A 1 385 ? 18.720 4.372 28.638 1.00 89.62 385 GLY A C 1
ATOM 3074 O O . GLY A 1 385 ? 18.862 4.538 29.849 1.00 89.62 385 GLY A O 1
ATOM 3075 N N . LEU A 1 386 ? 18.928 5.359 27.761 1.00 94.38 386 LEU A N 1
ATOM 3076 C CA . LEU A 1 386 ? 19.256 6.737 28.141 1.00 94.38 386 LEU A CA 1
ATOM 3077 C C . LEU A 1 386 ? 17.992 7.595 28.198 1.00 94.38 386 LEU A C 1
ATOM 3079 O O . LEU A 1 386 ? 17.228 7.614 27.237 1.00 94.38 386 LEU A O 1
ATOM 3083 N N . SER A 1 387 ? 17.784 8.319 29.299 1.00 96.06 387 SER A N 1
ATOM 3084 C CA . SER A 1 387 ? 16.585 9.140 29.510 1.00 96.06 387 SER A CA 1
ATOM 3085 C C . SER A 1 387 ? 16.848 10.633 29.331 1.00 96.06 387 SER A C 1
ATOM 3087 O O . SER A 1 387 ? 17.818 11.184 29.852 1.00 96.06 387 SER A O 1
ATOM 3089 N N . PHE A 1 388 ? 15.918 11.287 28.648 1.00 96.94 388 PHE A N 1
ATOM 3090 C CA . PHE A 1 388 ? 15.890 12.711 28.345 1.00 96.94 388 PHE A CA 1
ATOM 3091 C C . PHE A 1 388 ? 14.527 13.279 28.730 1.00 96.94 388 PHE A C 1
ATOM 3093 O O . PHE A 1 388 ? 13.529 12.562 28.754 1.00 96.94 388 PHE A O 1
ATOM 3100 N N . THR A 1 389 ? 14.468 14.575 29.017 1.00 96.88 389 THR A N 1
ATOM 3101 C CA . THR A 1 389 ? 13.219 15.249 29.390 1.00 96.88 389 THR A CA 1
ATOM 3102 C C . THR A 1 389 ? 12.947 16.422 28.467 1.00 96.88 389 THR A C 1
ATOM 3104 O O . THR A 1 389 ? 13.851 17.213 28.191 1.00 96.88 389 THR A O 1
ATOM 3107 N N . GLY A 1 390 ? 11.695 16.565 28.051 1.00 95.94 390 GLY A N 1
ATOM 3108 C CA . GLY A 1 390 ? 11.209 17.659 27.223 1.00 95.94 390 GLY A CA 1
ATOM 3109 C C . GLY A 1 390 ? 9.831 18.128 27.670 1.00 95.94 390 GLY A C 1
ATOM 3110 O O . GLY A 1 390 ? 9.378 17.827 28.777 1.00 95.94 390 GLY A O 1
ATOM 3111 N N . LYS A 1 391 ? 9.161 18.878 26.798 1.00 96.56 391 LYS A N 1
ATOM 3112 C CA . LYS A 1 391 ? 7.754 19.233 26.970 1.00 96.56 391 LYS A CA 1
ATOM 3113 C C . LYS A 1 391 ? 6.971 18.841 25.726 1.00 96.56 391 LYS A C 1
ATOM 3115 O O . LYS A 1 391 ? 7.520 18.936 24.631 1.00 96.56 391 LYS A O 1
ATOM 3120 N N . SER A 1 392 ? 5.722 18.421 25.896 1.00 96.06 392 SER A N 1
ATOM 3121 C CA . SER A 1 392 ? 4.828 18.165 24.766 1.00 96.06 392 SER A CA 1
ATOM 3122 C C . SER A 1 392 ? 4.501 19.452 24.001 1.00 96.06 392 SER A C 1
ATOM 3124 O O . SER A 1 392 ? 4.646 20.562 24.525 1.00 96.06 392 SER A O 1
ATOM 3126 N N . ASP A 1 393 ? 4.079 19.280 22.751 1.00 95.19 393 ASP A N 1
ATOM 3127 C CA . ASP A 1 393 ? 3.578 20.300 21.825 1.00 95.19 393 ASP A CA 1
ATOM 3128 C C . ASP A 1 393 ? 4.606 21.386 21.450 1.00 95.19 393 ASP A C 1
ATOM 3130 O O . ASP A 1 393 ? 4.280 22.385 20.810 1.00 95.19 393 ASP A O 1
ATOM 3134 N N . ILE A 1 394 ? 5.877 21.185 21.820 1.00 94.94 394 ILE A N 1
ATOM 3135 C CA . ILE A 1 394 ? 7.018 21.993 21.389 1.00 94.94 394 ILE A CA 1
ATOM 3136 C C . ILE A 1 394 ? 8.217 21.096 21.046 1.00 94.94 394 ILE A C 1
ATOM 3138 O O . ILE A 1 394 ? 8.420 20.068 21.697 1.00 94.94 394 ILE A O 1
ATOM 3142 N N . PRO A 1 395 ? 9.048 21.478 20.062 1.00 94.31 395 PRO A N 1
ATOM 3143 C CA . PRO A 1 395 ? 10.244 20.719 19.730 1.00 94.31 395 PRO A CA 1
ATOM 3144 C C . PRO A 1 395 ? 11.300 20.839 20.835 1.00 94.31 395 PRO A C 1
ATOM 3146 O O . PRO A 1 395 ? 11.551 21.923 21.371 1.00 94.31 395 PRO A O 1
ATOM 3149 N N . PHE A 1 396 ? 11.980 19.735 21.131 1.00 95.81 396 PHE A N 1
ATOM 3150 C CA . PHE A 1 396 ? 13.175 19.708 21.970 1.00 95.81 396 PHE A CA 1
ATOM 3151 C C . PHE A 1 396 ? 14.242 18.785 21.373 1.00 95.81 396 PHE A C 1
ATOM 3153 O O . PHE A 1 396 ? 13.962 17.929 20.535 1.00 95.81 396 PHE A O 1
ATOM 3160 N N . GLN A 1 397 ? 15.493 18.996 21.782 1.00 96.69 397 GLN A N 1
ATOM 3161 C CA . GLN A 1 397 ? 16.649 18.301 21.223 1.00 96.69 397 GLN A CA 1
ATOM 3162 C C . GLN A 1 397 ? 17.514 17.699 22.325 1.00 96.69 397 GLN A C 1
ATOM 3164 O O . GLN A 1 397 ? 17.739 18.315 23.368 1.00 96.69 397 GLN A O 1
ATOM 3169 N N . PHE A 1 398 ? 18.058 16.521 22.047 1.00 96.19 398 PHE A N 1
ATOM 3170 C CA . PHE A 1 398 ? 19.127 15.898 22.819 1.00 96.19 398 PHE A CA 1
ATOM 3171 C C . PHE A 1 398 ? 20.144 15.247 21.875 1.00 96.19 398 PHE A C 1
ATOM 3173 O O . PHE A 1 398 ? 19.974 15.260 20.654 1.00 96.19 398 PHE A O 1
ATOM 3180 N N . ALA A 1 399 ? 21.239 14.727 22.428 1.00 95.44 399 ALA A N 1
ATOM 3181 C CA . ALA A 1 399 ? 22.311 14.129 21.645 1.00 95.44 399 ALA A CA 1
ATOM 3182 C C . ALA A 1 399 ? 22.724 12.768 22.205 1.00 95.44 399 ALA A C 1
ATOM 3184 O O . ALA A 1 399 ? 22.798 12.584 23.419 1.00 95.44 399 ALA A O 1
ATOM 3185 N N . ILE A 1 400 ? 23.035 11.848 21.296 1.00 94.88 400 ILE A N 1
ATOM 3186 C CA . ILE A 1 400 ? 23.688 10.571 21.573 1.00 94.88 400 ILE A CA 1
ATOM 3187 C C . ILE A 1 400 ? 25.121 10.647 21.064 1.00 94.88 400 ILE A C 1
ATOM 3189 O O . ILE A 1 400 ? 25.370 11.043 19.926 1.00 94.88 400 ILE A O 1
ATOM 3193 N N . GLU A 1 401 ? 26.077 10.270 21.906 1.00 93.56 401 GLU A N 1
ATOM 3194 C CA . GLU A 1 401 ? 27.478 10.231 21.504 1.00 93.56 401 GLU A CA 1
ATOM 3195 C C . GLU A 1 401 ? 27.740 9.023 20.601 1.00 93.56 401 GLU A C 1
ATOM 3197 O O . GLU A 1 401 ? 27.496 7.884 20.985 1.00 93.56 401 GLU A O 1
ATOM 3202 N N . SER A 1 402 ? 28.290 9.279 19.410 1.00 91.31 402 SER A N 1
ATOM 3203 C CA . SER A 1 402 ? 28.758 8.251 18.465 1.00 91.31 402 SER A CA 1
ATOM 3204 C C . SER A 1 402 ? 27.742 7.120 18.191 1.00 91.31 402 SER A C 1
ATOM 3206 O O . SER A 1 402 ? 28.073 5.950 18.401 1.00 91.31 402 SER A O 1
ATOM 3208 N N . PRO A 1 403 ? 26.515 7.426 17.721 1.00 94.50 403 PRO A N 1
ATOM 3209 C CA . PRO A 1 403 ? 25.524 6.393 17.431 1.00 94.50 403 PRO A CA 1
ATOM 3210 C C . PRO A 1 403 ? 25.967 5.497 16.266 1.00 94.50 403 PRO A C 1
ATOM 3212 O O . PRO A 1 403 ? 26.613 5.944 15.314 1.00 94.50 403 PRO A O 1
ATOM 3215 N N . ASN A 1 404 ? 25.547 4.234 16.302 1.00 94.06 404 ASN A N 1
ATOM 3216 C CA . ASN A 1 404 ? 25.571 3.369 15.130 1.00 94.06 404 ASN A CA 1
ATOM 3217 C C . ASN A 1 404 ? 24.532 3.880 14.132 1.00 94.06 404 ASN A C 1
ATOM 3219 O O . ASN A 1 404 ? 23.382 4.140 14.482 1.00 94.06 404 ASN A O 1
ATOM 3223 N N . LEU A 1 405 ? 24.951 4.046 12.881 1.00 91.62 405 LEU A N 1
ATOM 3224 C CA . LEU A 1 405 ? 24.112 4.651 11.857 1.00 91.62 405 LEU A CA 1
ATOM 3225 C C . LEU A 1 405 ? 23.238 3.604 11.177 1.00 91.62 405 LEU A C 1
ATOM 3227 O O . LEU A 1 405 ? 23.736 2.560 10.752 1.00 91.62 405 LEU A O 1
ATOM 3231 N N . TRP A 1 406 ? 21.969 3.947 10.989 1.00 88.94 406 TRP A N 1
ATOM 3232 C CA . TRP A 1 406 ? 21.058 3.191 10.149 1.00 88.94 406 TRP A CA 1
ATOM 3233 C C . TRP A 1 406 ? 21.447 3.344 8.671 1.00 88.94 406 TRP A C 1
ATOM 3235 O O . TRP A 1 406 ? 21.852 4.417 8.208 1.00 88.94 406 TRP A O 1
ATOM 3245 N N . SER A 1 407 ? 21.361 2.248 7.921 1.00 78.00 407 SER A N 1
ATOM 3246 C CA . SER A 1 407 ? 21.587 2.190 6.473 1.00 78.00 407 SER A CA 1
ATOM 3247 C C . SER A 1 407 ? 21.193 0.844 5.901 1.00 78.00 407 SER A C 1
ATOM 3249 O O . SER A 1 407 ? 21.016 -0.100 6.666 1.00 78.00 407 SER A O 1
ATOM 3251 N N . GLN A 1 408 ? 21.240 0.711 4.574 1.00 75.25 408 GLN A N 1
ATOM 3252 C CA . GLN A 1 408 ? 20.998 -0.579 3.929 1.00 75.25 408 GLN A CA 1
ATOM 3253 C C . GLN A 1 408 ? 21.989 -1.666 4.352 1.00 75.25 408 GLN A C 1
ATOM 3255 O O . GLN A 1 408 ? 21.662 -2.847 4.391 1.00 75.25 408 GLN A O 1
ATOM 3260 N N . ASP A 1 409 ? 23.214 -1.281 4.724 1.00 72.44 409 ASP A N 1
ATOM 3261 C CA . ASP A 1 409 ? 24.210 -2.247 5.176 1.00 72.44 409 ASP A CA 1
ATOM 3262 C C . ASP A 1 409 ? 24.074 -2.710 6.614 1.00 72.44 409 ASP A C 1
ATOM 3264 O O . ASP A 1 409 ? 24.537 -3.800 6.956 1.00 72.44 409 ASP A O 1
ATOM 3268 N N . SER A 1 410 ? 23.545 -1.818 7.436 1.00 83.12 410 SER A N 1
ATOM 3269 C CA . SER A 1 410 ? 23.515 -1.904 8.885 1.00 83.12 410 SER A CA 1
ATOM 3270 C C . SER A 1 410 ? 22.250 -1.179 9.330 1.00 83.12 410 SER A C 1
ATOM 3272 O O . SER A 1 410 ? 22.326 0.013 9.649 1.00 83.12 410 SER A O 1
ATOM 3274 N N . PRO A 1 411 ? 21.083 -1.842 9.286 1.00 87.00 411 PRO A N 1
ATOM 3275 C CA . PRO A 1 411 ? 19.804 -1.251 9.670 1.00 87.00 411 PRO A CA 1
ATOM 3276 C C . PRO A 1 411 ? 19.669 -1.164 11.191 1.00 87.00 411 PRO A C 1
ATOM 3278 O O . PRO A 1 411 ? 18.802 -1.772 11.808 1.00 87.00 411 PRO A O 1
ATOM 3281 N N . THR A 1 412 ? 20.587 -0.447 11.840 1.00 91.25 412 THR A N 1
ATOM 3282 C CA . THR A 1 412 ? 20.585 -0.333 13.296 1.00 91.25 412 THR A CA 1
ATOM 3283 C C . THR A 1 412 ? 19.417 0.534 13.756 1.00 91.25 412 THR A C 1
ATOM 3285 O O . THR A 1 412 ? 19.363 1.725 13.446 1.00 91.25 412 THR A O 1
ATOM 3288 N N . LEU A 1 413 ? 18.510 -0.069 14.522 1.00 92.81 413 LEU A N 1
ATOM 3289 C CA . LEU A 1 413 ? 17.375 0.594 15.156 1.00 92.81 413 LEU A CA 1
ATOM 3290 C C . LEU A 1 413 ? 17.581 0.660 16.670 1.00 92.81 413 LEU A C 1
ATOM 3292 O O . LEU A 1 413 ? 18.128 -0.258 17.279 1.00 92.81 413 LEU A O 1
ATOM 3296 N N . TYR A 1 414 ? 17.118 1.752 17.264 1.00 93.88 414 TYR A N 1
ATOM 3297 C CA . TYR A 1 414 ? 17.187 2.040 18.688 1.00 93.88 414 TYR A CA 1
ATOM 3298 C C . TYR A 1 414 ? 15.782 2.063 19.273 1.00 93.88 414 TYR A C 1
ATOM 3300 O O . TYR A 1 414 ? 14.899 2.721 18.722 1.00 93.88 414 TYR A O 1
ATOM 3308 N N . ASN A 1 415 ? 15.584 1.392 20.409 1.00 94.50 415 ASN A N 1
ATOM 3309 C CA . ASN A 1 415 ? 14.308 1.416 21.120 1.00 94.50 415 ASN A CA 1
ATOM 3310 C C . ASN A 1 415 ? 14.020 2.825 21.640 1.00 94.50 415 ASN A C 1
ATOM 3312 O O . ASN A 1 415 ? 14.845 3.406 22.347 1.00 94.50 415 ASN A O 1
ATOM 3316 N N . PHE A 1 416 ? 12.837 3.340 21.323 1.00 91.94 416 PHE A N 1
ATOM 3317 C CA . PHE A 1 416 ? 12.389 4.682 21.667 1.00 91.94 416 PHE A CA 1
ATOM 3318 C C . PHE A 1 416 ? 11.109 4.582 22.495 1.00 91.94 416 PHE A C 1
ATOM 3320 O O . PHE A 1 416 ? 10.103 4.059 22.032 1.00 91.94 416 PHE A O 1
ATOM 3327 N N . THR A 1 417 ? 11.138 5.026 23.747 1.00 96.56 417 THR A N 1
ATOM 3328 C CA . THR A 1 417 ? 9.966 5.038 24.636 1.00 96.56 417 THR A CA 1
ATOM 3329 C C . THR A 1 417 ? 9.657 6.469 25.033 1.00 96.56 417 THR A C 1
ATOM 3331 O O . THR A 1 417 ? 10.556 7.191 25.455 1.00 96.56 417 THR A O 1
ATOM 3334 N N . VAL A 1 418 ? 8.396 6.870 24.923 1.00 96.50 418 VAL A N 1
ATOM 3335 C CA . VAL A 1 418 ? 7.910 8.189 25.330 1.00 96.50 418 VAL A CA 1
ATOM 3336 C C . VAL A 1 418 ? 6.911 8.003 26.456 1.00 96.50 418 VAL A C 1
ATOM 3338 O O . VAL A 1 418 ? 5.986 7.205 26.326 1.00 96.50 418 VAL A O 1
ATOM 3341 N N . LYS A 1 419 ? 7.088 8.741 27.550 1.00 97.31 419 LYS A N 1
ATOM 3342 C CA . LYS A 1 419 ? 6.128 8.813 28.650 1.00 97.31 419 LYS A CA 1
ATOM 3343 C C . LYS A 1 419 ? 5.574 10.219 28.794 1.00 97.31 419 LYS A C 1
ATOM 3345 O O . LYS A 1 419 ? 6.332 11.192 28.791 1.00 97.31 419 LYS A O 1
ATOM 3350 N N . LEU A 1 420 ? 4.264 10.297 28.988 1.00 96.44 420 LEU A N 1
ATOM 3351 C CA . LEU A 1 420 ? 3.519 11.519 29.261 1.00 96.44 420 LEU A CA 1
ATOM 3352 C C . LEU A 1 420 ? 2.542 11.238 30.409 1.00 96.44 420 LEU A C 1
ATOM 3354 O O . LEU A 1 420 ? 1.468 10.681 30.205 1.00 96.44 420 LEU A O 1
ATOM 3358 N N . GLY A 1 421 ? 2.925 11.600 31.635 1.00 93.94 421 GLY A N 1
ATOM 3359 C CA . GLY A 1 421 ? 2.136 11.254 32.820 1.00 93.94 421 GLY A CA 1
ATOM 3360 C C . GLY A 1 421 ? 1.980 9.737 32.973 1.00 93.94 421 GLY A C 1
ATOM 3361 O O . GLY A 1 421 ? 2.975 9.033 33.139 1.00 93.94 421 GLY A O 1
ATOM 3362 N N . ASP A 1 422 ? 0.737 9.256 32.908 1.00 93.00 422 ASP A N 1
ATOM 3363 C CA . ASP A 1 422 ? 0.391 7.831 33.009 1.00 93.00 422 ASP A CA 1
ATOM 3364 C C . ASP A 1 422 ? 0.403 7.101 31.653 1.00 93.00 422 ASP A C 1
ATOM 3366 O O . ASP A 1 422 ? 0.173 5.889 31.610 1.00 93.00 422 ASP A O 1
ATOM 3370 N N . ASP A 1 423 ? 0.652 7.821 30.556 1.00 96.50 423 ASP A N 1
ATOM 3371 C CA . ASP A 1 423 ?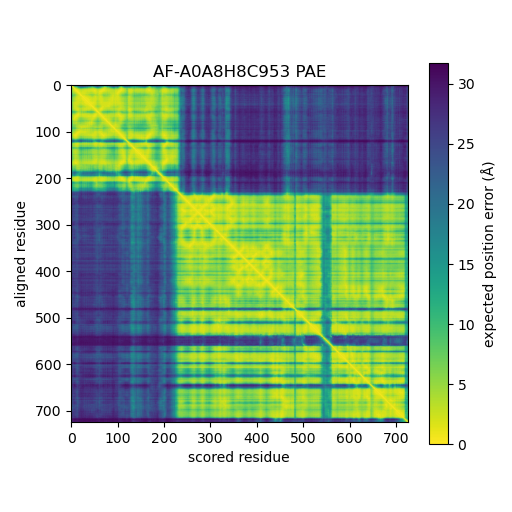 0.703 7.263 29.208 1.00 96.50 423 ASP A CA 1
ATOM 3372 C C . ASP A 1 423 ? 2.133 6.878 28.800 1.00 96.50 423 ASP A C 1
ATOM 3374 O O . ASP A 1 423 ? 3.102 7.572 29.130 1.00 96.50 423 ASP A O 1
ATOM 3378 N N . GLU A 1 424 ? 2.272 5.765 28.079 1.00 95.81 424 GLU A N 1
ATOM 3379 C CA . GLU A 1 424 ? 3.557 5.234 27.612 1.00 95.81 424 GLU A CA 1
ATOM 3380 C C . GLU A 1 424 ? 3.419 4.646 26.207 1.00 95.81 424 GLU A C 1
ATOM 3382 O O . GLU A 1 424 ? 2.728 3.648 26.003 1.00 95.81 424 GLU A O 1
ATOM 3387 N N . VAL A 1 425 ? 4.177 5.199 25.260 1.00 94.50 425 VAL A N 1
ATOM 3388 C CA . VAL A 1 425 ? 4.253 4.702 23.883 1.00 94.50 425 VAL A CA 1
ATOM 3389 C C . VAL A 1 425 ? 5.658 4.185 23.591 1.00 94.50 425 VAL A C 1
ATOM 3391 O O . VAL A 1 425 ? 6.661 4.829 23.908 1.00 94.50 425 VAL A O 1
ATOM 3394 N N . LYS A 1 426 ? 5.735 3.002 22.977 1.00 94.06 426 LYS A N 1
ATOM 3395 C CA . LYS A 1 426 ? 6.982 2.351 22.559 1.00 94.06 426 LYS A CA 1
ATOM 3396 C C . LYS A 1 426 ? 7.071 2.311 21.045 1.00 94.06 426 LYS A C 1
ATOM 3398 O O . LYS A 1 426 ? 6.134 1.905 20.371 1.00 94.06 426 LYS A O 1
ATOM 3403 N N . SER A 1 427 ? 8.227 2.698 20.536 1.00 92.19 427 SER A N 1
ATOM 3404 C CA . SER A 1 427 ? 8.563 2.737 19.122 1.00 92.19 427 SER A CA 1
ATOM 3405 C C . SER A 1 427 ? 10.072 2.528 18.952 1.00 92.19 427 SER A C 1
ATOM 3407 O O . SER A 1 427 ? 10.759 2.021 19.844 1.00 92.19 427 SER A O 1
ATOM 3409 N N . TYR A 1 428 ? 10.599 2.909 17.799 1.00 92.62 428 TYR A N 1
ATOM 3410 C CA . TYR A 1 428 ? 12.005 2.820 17.457 1.00 92.62 428 TYR A CA 1
ATOM 3411 C C . TYR A 1 428 ? 12.432 4.020 16.602 1.00 92.62 428 TYR A C 1
ATOM 3413 O O . TYR A 1 428 ? 11.608 4.740 16.043 1.00 92.62 428 TYR A O 1
ATOM 3421 N N . THR A 1 429 ? 13.740 4.247 16.494 1.00 92.75 429 THR A N 1
ATOM 3422 C CA . THR A 1 429 ? 14.316 5.217 15.553 1.00 92.75 429 THR A CA 1
ATOM 3423 C C . THR A 1 429 ? 15.679 4.747 15.040 1.00 92.75 429 THR A C 1
ATOM 3425 O O . THR A 1 429 ? 16.312 3.886 15.648 1.00 92.75 429 THR A O 1
ATOM 3428 N N . GLY A 1 430 ? 16.145 5.299 13.921 1.00 91.75 430 GLY A N 1
ATOM 3429 C CA . GLY A 1 430 ? 17.430 4.973 13.304 1.00 91.75 430 GLY A CA 1
ATOM 3430 C C . GLY A 1 430 ? 18.208 6.242 12.974 1.00 91.75 430 GLY A C 1
ATOM 3431 O O . GLY A 1 430 ? 17.665 7.174 12.385 1.00 91.75 430 GLY A O 1
ATOM 3432 N N . PHE A 1 431 ? 19.490 6.287 13.342 1.00 93.44 431 PHE A N 1
ATOM 3433 C CA . PHE A 1 431 ? 20.336 7.457 13.101 1.00 93.44 431 PHE A CA 1
ATOM 3434 C C . PHE A 1 431 ? 20.795 7.506 11.646 1.00 93.44 431 PHE A C 1
ATOM 3436 O O . PHE A 1 431 ? 21.674 6.740 11.244 1.00 93.44 431 PHE A O 1
ATOM 3443 N N . ARG A 1 432 ? 20.255 8.432 10.851 1.00 89.12 432 ARG A N 1
ATOM 3444 C CA . ARG A 1 432 ? 20.697 8.648 9.468 1.00 89.12 432 ARG A CA 1
ATOM 3445 C C . ARG A 1 432 ? 20.515 10.093 9.025 1.00 89.12 432 ARG A C 1
ATOM 3447 O O . ARG A 1 432 ? 19.801 10.879 9.629 1.00 89.12 432 ARG A O 1
ATOM 3454 N N . THR A 1 433 ? 21.170 10.440 7.927 1.00 88.56 433 THR A N 1
ATOM 3455 C CA . THR A 1 433 ? 20.950 11.706 7.225 1.00 88.56 433 THR A CA 1
ATOM 3456 C C . THR A 1 433 ? 21.044 11.428 5.738 1.00 88.56 433 THR A C 1
ATOM 3458 O O . THR A 1 433 ? 22.006 10.786 5.300 1.00 88.56 433 THR A O 1
ATOM 3461 N N . ILE A 1 434 ? 20.042 11.901 5.001 1.00 85.75 434 ILE A N 1
ATOM 3462 C CA . ILE A 1 434 ? 20.018 11.910 3.545 1.00 85.75 434 ILE A CA 1
ATOM 3463 C C . ILE A 1 434 ? 20.086 13.357 3.066 1.00 85.75 434 ILE A C 1
ATOM 3465 O O . ILE A 1 434 ? 19.499 14.246 3.680 1.00 85.75 434 ILE A O 1
ATOM 3469 N N . SER A 1 435 ? 20.862 13.617 2.023 1.00 89.56 435 SER A N 1
ATOM 3470 C CA . SER A 1 435 ? 21.010 14.961 1.472 1.00 89.56 435 SER A CA 1
ATOM 3471 C C . SER A 1 435 ? 21.382 14.925 -0.007 1.00 89.56 435 SER A C 1
ATOM 3473 O O . SER A 1 435 ? 21.672 13.869 -0.561 1.00 89.56 435 SER A O 1
ATOM 3475 N N . LYS A 1 436 ? 21.379 16.091 -0.653 1.00 89.56 436 LYS A N 1
ATOM 3476 C CA . LYS A 1 436 ? 21.865 16.295 -2.017 1.00 89.56 436 LYS A CA 1
ATOM 3477 C C . LYS A 1 436 ? 23.240 16.946 -1.941 1.00 89.56 436 LYS A C 1
ATOM 3479 O O . LYS A 1 436 ? 23.403 17.931 -1.220 1.00 89.56 436 LYS A O 1
ATOM 3484 N N . ALA A 1 437 ? 24.219 16.423 -2.671 1.00 92.00 437 ALA A N 1
ATOM 3485 C CA . ALA A 1 437 ? 25.512 17.084 -2.830 1.00 92.00 437 ALA A CA 1
ATOM 3486 C C . ALA A 1 437 ? 26.128 16.783 -4.194 1.00 92.00 437 ALA A C 1
ATOM 3488 O O . ALA A 1 437 ? 25.866 15.746 -4.797 1.00 92.00 437 ALA A O 1
ATOM 3489 N N . GLU A 1 438 ? 26.988 17.680 -4.663 1.00 92.25 438 GLU A N 1
ATOM 3490 C CA . GLU A 1 438 ? 27.790 17.434 -5.855 1.00 92.25 438 GLU A CA 1
ATOM 3491 C C . GLU A 1 438 ? 28.997 16.550 -5.512 1.00 92.25 438 GLU A C 1
ATOM 3493 O O . GLU A 1 438 ? 29.784 16.860 -4.613 1.00 92.25 438 GLU A O 1
ATOM 3498 N N . VAL A 1 439 ? 29.153 15.447 -6.242 1.00 87.56 439 VAL A N 1
ATOM 3499 C CA . VAL A 1 439 ? 30.291 14.530 -6.149 1.00 87.56 439 VAL A CA 1
ATOM 3500 C C . VAL A 1 439 ? 30.863 14.356 -7.550 1.00 87.56 439 VAL A C 1
ATOM 3502 O O . VAL A 1 439 ? 30.190 13.854 -8.443 1.00 87.56 439 VAL A O 1
ATOM 3505 N N . ASN A 1 440 ? 32.115 14.775 -7.756 1.00 84.25 440 ASN A N 1
ATOM 3506 C CA . ASN A 1 440 ? 32.801 14.717 -9.056 1.00 84.25 440 ASN A CA 1
ATOM 3507 C C . ASN A 1 440 ? 32.021 15.393 -10.207 1.00 84.25 440 ASN A C 1
ATOM 3509 O O . ASN A 1 440 ? 32.001 14.876 -11.321 1.00 84.25 440 ASN A O 1
ATOM 3513 N N . GLY A 1 441 ? 31.372 16.534 -9.945 1.00 86.00 441 GLY A N 1
ATOM 3514 C CA . GLY A 1 441 ? 30.574 17.253 -10.947 1.00 86.00 441 GLY A CA 1
ATOM 3515 C C . GLY A 1 441 ? 29.179 16.669 -11.198 1.00 86.00 441 GLY A C 1
ATOM 3516 O O . GLY A 1 441 ? 28.494 17.130 -12.105 1.00 86.00 441 GLY A O 1
ATOM 3517 N N . ILE A 1 442 ? 28.755 15.666 -10.418 1.00 88.62 442 ILE A N 1
ATOM 3518 C CA . ILE A 1 442 ? 27.428 15.048 -10.506 1.00 88.62 442 ILE A CA 1
ATOM 3519 C C . ILE A 1 442 ? 26.665 15.323 -9.215 1.00 88.62 442 ILE A C 1
ATOM 3521 O O . ILE A 1 442 ? 27.082 14.914 -8.127 1.00 88.62 442 ILE A O 1
ATOM 3525 N N . VAL A 1 443 ? 25.518 15.986 -9.329 1.00 93.06 443 VAL A N 1
ATOM 3526 C CA . VAL A 1 443 ? 24.584 16.150 -8.213 1.00 93.06 443 VAL A CA 1
ATOM 3527 C C . VAL A 1 443 ? 23.994 14.782 -7.870 1.00 93.06 443 VAL A C 1
ATOM 3529 O O . VAL A 1 443 ? 23.349 14.147 -8.700 1.00 93.06 443 VAL A O 1
ATOM 3532 N N . SER A 1 444 ? 24.280 14.306 -6.660 1.00 90.38 444 SER A N 1
ATOM 3533 C CA . SER A 1 444 ? 24.014 12.936 -6.219 1.00 90.38 444 SER A CA 1
ATOM 3534 C C . SER A 1 444 ? 23.281 12.920 -4.872 1.00 90.38 444 SER A C 1
ATOM 3536 O O . SER A 1 444 ? 23.502 13.812 -4.039 1.00 90.38 444 SER A O 1
ATOM 3538 N N . PRO A 1 445 ? 22.453 11.896 -4.606 1.00 89.50 445 PRO A N 1
ATOM 3539 C CA . PRO A 1 445 ? 21.924 11.646 -3.275 1.00 89.50 445 PRO A CA 1
ATOM 3540 C C . PRO A 1 445 ? 23.042 11.108 -2.375 1.00 89.50 445 PRO A C 1
ATOM 3542 O O . PRO A 1 445 ? 23.838 10.255 -2.772 1.00 89.50 445 PRO A O 1
ATOM 3545 N N . ILE A 1 446 ? 23.101 11.603 -1.144 1.00 86.81 446 ILE A N 1
ATOM 3546 C CA . ILE A 1 446 ? 24.120 11.279 -0.151 1.00 86.81 446 ILE A CA 1
ATOM 3547 C C . ILE A 1 446 ? 23.456 10.639 1.059 1.00 86.81 446 ILE A C 1
ATOM 3549 O O . ILE A 1 446 ? 22.615 11.262 1.697 1.00 86.81 446 ILE A O 1
ATOM 3553 N N . LEU A 1 447 ? 23.903 9.444 1.441 1.00 83.62 447 LEU A N 1
ATOM 3554 C CA . LEU A 1 447 ? 23.517 8.780 2.686 1.00 83.62 447 LEU A CA 1
ATOM 3555 C C . LEU A 1 447 ? 24.768 8.477 3.509 1.00 83.62 447 LEU A C 1
ATOM 3557 O O . LEU A 1 447 ? 25.748 7.925 3.007 1.00 83.62 447 LEU A O 1
ATOM 3561 N N . LYS A 1 448 ? 24.769 8.870 4.789 1.00 78.12 448 LYS A N 1
ATOM 3562 C CA . LYS A 1 448 ? 25.937 8.732 5.688 1.00 78.12 448 LYS A CA 1
ATOM 3563 C C . LYS A 1 448 ? 27.246 9.282 5.082 1.00 78.12 448 LYS A C 1
ATOM 3565 O O . LYS A 1 448 ? 28.312 8.695 5.272 1.00 78.12 448 LYS A O 1
ATOM 3570 N N . ARG A 1 449 ? 27.177 10.413 4.364 1.00 80.75 449 ARG A N 1
ATOM 3571 C CA . ARG A 1 449 ? 28.305 11.081 3.663 1.00 80.75 449 ARG A CA 1
ATOM 3572 C C . ARG A 1 449 ? 28.829 10.370 2.410 1.00 80.75 449 ARG A C 1
ATOM 3574 O O . ARG A 1 449 ? 29.866 10.781 1.895 1.00 80.75 449 ARG A O 1
ATOM 3581 N N . LYS A 1 450 ? 28.159 9.327 1.919 1.00 83.69 450 LYS A N 1
ATOM 3582 C CA . LYS A 1 450 ? 28.540 8.644 0.677 1.00 83.69 450 LYS A CA 1
ATOM 3583 C C . LYS A 1 450 ? 27.466 8.829 -0.391 1.00 83.69 450 LYS A C 1
ATOM 3585 O O . LYS A 1 450 ? 26.289 8.790 -0.033 1.00 83.69 450 LYS A O 1
ATOM 3590 N N . PRO A 1 451 ? 27.848 9.008 -1.667 1.00 84.62 451 PRO A N 1
ATOM 3591 C CA . PRO A 1 451 ? 26.891 8.927 -2.758 1.00 84.62 451 PRO A CA 1
ATOM 3592 C C . PRO A 1 451 ? 26.277 7.527 -2.809 1.00 84.62 451 PRO A C 1
ATOM 3594 O O . PRO A 1 451 ? 26.959 6.535 -2.531 1.00 84.62 451 PRO A O 1
ATOM 3597 N N . ILE A 1 452 ? 24.998 7.458 -3.158 1.00 83.62 452 ILE A N 1
ATOM 3598 C CA . ILE A 1 452 ? 24.266 6.205 -3.353 1.00 83.62 452 ILE A CA 1
ATOM 3599 C C . ILE A 1 452 ? 23.661 6.171 -4.754 1.00 83.62 452 ILE A C 1
ATOM 3601 O O . ILE A 1 452 ? 23.306 7.209 -5.304 1.00 83.62 452 ILE A O 1
ATOM 3605 N N . PHE A 1 453 ? 23.569 4.976 -5.329 1.00 85.12 453 PHE A N 1
ATOM 3606 C CA . PHE A 1 453 ? 22.895 4.742 -6.602 1.00 85.12 453 PHE A CA 1
ATOM 3607 C C . PHE A 1 453 ? 21.634 3.946 -6.332 1.00 85.12 453 PHE A C 1
ATOM 3609 O O . PHE A 1 453 ? 21.747 2.839 -5.836 1.00 85.12 453 PHE A O 1
ATOM 3616 N N . MET A 1 454 ? 20.460 4.481 -6.621 1.00 82.62 454 MET A N 1
ATOM 3617 C CA . MET A 1 454 ? 19.209 3.837 -6.230 1.00 82.62 454 MET A CA 1
ATOM 3618 C C . MET A 1 454 ? 18.669 2.955 -7.335 1.00 82.62 454 MET A C 1
ATOM 3620 O O . MET A 1 454 ? 18.502 3.415 -8.457 1.00 82.62 454 MET A O 1
ATOM 3624 N N . PHE A 1 455 ? 18.331 1.717 -7.021 1.00 85.12 455 PHE A N 1
ATOM 3625 C CA . PHE A 1 455 ? 17.658 0.862 -7.979 1.00 85.12 455 PHE A CA 1
ATOM 3626 C C . PHE A 1 455 ? 16.594 0.032 -7.277 1.00 85.12 455 PHE A C 1
ATOM 3628 O O . PHE A 1 455 ? 16.866 -0.494 -6.205 1.00 85.12 455 PHE A O 1
ATOM 3635 N N . GLY A 1 456 ? 15.405 -0.070 -7.861 1.00 79.31 456 GLY A N 1
ATOM 3636 C CA . GLY A 1 456 ? 14.288 -0.832 -7.304 1.00 79.31 456 GLY A CA 1
ATOM 3637 C C . GLY A 1 456 ? 13.210 -1.097 -8.349 1.00 79.31 456 GLY A C 1
ATOM 3638 O O . GLY A 1 456 ? 13.347 -0.687 -9.500 1.00 79.31 456 GLY A O 1
ATOM 3639 N N . THR A 1 457 ? 12.146 -1.785 -7.955 1.00 77.81 457 THR A N 1
ATOM 3640 C CA . THR A 1 457 ? 11.015 -2.164 -8.820 1.00 77.81 457 THR A CA 1
ATOM 3641 C C . THR A 1 457 ? 9.717 -1.524 -8.339 1.00 77.81 457 THR A C 1
ATOM 3643 O O . THR A 1 457 ? 9.552 -1.326 -7.144 1.00 77.81 457 THR A O 1
ATOM 3646 N N . LEU A 1 458 ? 8.828 -1.140 -9.254 1.00 77.69 458 LEU A N 1
ATOM 3647 C CA . LEU A 1 458 ? 7.526 -0.536 -8.964 1.00 77.69 458 LEU A CA 1
ATOM 3648 C C . LEU A 1 458 ? 6.543 -1.617 -8.478 1.00 77.69 458 LEU A C 1
ATOM 3650 O O . LEU A 1 458 ? 6.358 -2.584 -9.194 1.00 77.69 458 LEU A O 1
ATOM 3654 N N . ASP A 1 459 ? 5.856 -1.482 -7.350 1.00 76.88 459 ASP A N 1
ATOM 3655 C CA . ASP A 1 459 ? 4.602 -2.228 -7.111 1.00 76.88 459 ASP A CA 1
ATOM 3656 C C . ASP A 1 459 ? 3.399 -1.369 -7.474 1.00 76.88 459 ASP A C 1
ATOM 3658 O O . ASP A 1 459 ? 3.479 -0.143 -7.494 1.00 76.88 459 ASP A O 1
ATOM 3662 N N . GLN A 1 460 ? 2.220 -1.980 -7.492 1.00 73.31 460 GLN A N 1
ATOM 3663 C CA . GLN A 1 460 ? 0.976 -1.220 -7.391 1.00 73.31 460 GLN A CA 1
ATOM 3664 C C . GLN A 1 460 ? 0.301 -1.303 -6.020 1.00 73.31 460 GLN A C 1
ATOM 3666 O O . GLN A 1 460 ? -0.539 -0.447 -5.748 1.00 73.31 460 GLN A O 1
ATOM 3671 N N . GLY A 1 461 ? 0.714 -2.215 -5.131 1.00 74.38 461 GLY A N 1
ATOM 3672 C CA . GLY A 1 461 ? 0.026 -2.471 -3.862 1.00 74.38 461 GLY A CA 1
ATOM 3673 C C . GLY A 1 461 ? -1.284 -3.227 -4.085 1.00 74.38 461 GLY A C 1
ATOM 3674 O O . GLY A 1 461 ? -2.224 -3.089 -3.307 1.00 74.38 461 GLY A O 1
ATOM 3675 N N . PHE A 1 462 ? -1.358 -3.966 -5.200 1.00 79.75 462 PHE A N 1
ATOM 3676 C CA . PHE A 1 462 ? -2.521 -4.741 -5.601 1.00 79.75 462 PHE A CA 1
ATOM 3677 C C . PHE A 1 462 ? -2.306 -6.229 -5.314 1.00 79.75 462 PHE A C 1
ATOM 3679 O O . PHE A 1 462 ? -1.275 -6.818 -5.661 1.00 79.75 462 PHE A O 1
ATOM 3686 N N . TRP A 1 463 ? -3.344 -6.841 -4.760 1.00 79.88 463 TRP A N 1
ATOM 3687 C CA . TRP A 1 463 ? -3.453 -8.254 -4.430 1.00 79.88 463 TRP A CA 1
ATOM 3688 C C . TRP A 1 463 ? -4.658 -8.852 -5.155 1.00 79.88 463 TRP A C 1
ATOM 3690 O O . TRP A 1 463 ? -5.715 -8.220 -5.140 1.00 79.88 463 TRP A O 1
ATOM 3700 N N . PRO A 1 464 ? -4.540 -10.048 -5.755 1.00 79.88 464 PRO A N 1
ATOM 3701 C CA . PRO A 1 464 ? -5.620 -10.640 -6.548 1.00 79.88 464 PRO A CA 1
ATOM 3702 C C . PRO A 1 464 ? -6.908 -10.847 -5.740 1.00 79.88 464 PRO A C 1
ATOM 3704 O O . PRO A 1 464 ? -8.001 -10.620 -6.252 1.00 79.88 464 PRO A O 1
ATOM 3707 N N . ASP A 1 465 ? -6.787 -11.204 -4.457 1.00 72.38 465 ASP A N 1
ATOM 3708 C CA . ASP A 1 465 ? -7.946 -11.486 -3.603 1.00 72.38 465 ASP A CA 1
ATOM 3709 C C . ASP A 1 465 ? -8.485 -10.239 -2.884 1.00 72.38 465 ASP A C 1
ATOM 3711 O O . ASP A 1 465 ? -9.696 -10.041 -2.773 1.00 72.38 465 ASP A O 1
ATOM 3715 N N . GLY A 1 466 ? -7.583 -9.405 -2.355 1.00 75.69 466 GLY A N 1
ATOM 3716 C CA . GLY A 1 466 ? -7.921 -8.297 -1.457 1.00 75.69 466 GLY A CA 1
ATOM 3717 C C . GLY A 1 466 ? -7.866 -6.907 -2.085 1.00 75.69 466 GLY A C 1
ATOM 3718 O O . GLY A 1 466 ? -8.185 -5.934 -1.402 1.00 75.69 466 GLY A O 1
ATOM 3719 N N . ILE A 1 467 ? -7.453 -6.797 -3.352 1.00 84.00 467 ILE A N 1
ATOM 3720 C CA . ILE A 1 467 ? -7.122 -5.547 -4.050 1.00 84.00 467 ILE A CA 1
ATOM 3721 C C . ILE A 1 467 ? -6.074 -4.757 -3.255 1.00 84.00 467 ILE A C 1
ATOM 3723 O O . ILE A 1 467 ? -4.895 -4.953 -3.491 1.00 84.00 467 ILE A O 1
ATOM 3727 N N . TYR A 1 468 ? -6.445 -3.947 -2.264 1.00 79.88 468 TYR A N 1
ATOM 3728 C CA . TYR A 1 468 ? -5.491 -3.253 -1.386 1.00 79.88 468 TYR A CA 1
ATOM 3729 C C . TYR A 1 468 ? -5.115 -4.013 -0.116 1.00 79.88 468 TYR A C 1
ATOM 3731 O O . TYR A 1 468 ? -4.117 -3.694 0.528 1.00 79.88 468 TYR A O 1
ATOM 3739 N N . THR A 1 469 ? -5.896 -5.014 0.283 1.00 80.25 469 THR A N 1
ATOM 3740 C CA . THR A 1 469 ? -5.622 -5.753 1.516 1.00 80.25 469 THR A CA 1
ATOM 3741 C C . THR A 1 469 ? -4.725 -6.950 1.235 1.00 80.25 469 THR A C 1
ATOM 3743 O O . THR A 1 469 ? -5.159 -7.946 0.658 1.00 80.25 469 THR A O 1
ATOM 3746 N N . ALA A 1 470 ? -3.482 -6.880 1.709 1.00 74.94 470 ALA A N 1
ATOM 3747 C CA . ALA A 1 470 ? -2.585 -8.025 1.697 1.00 74.94 470 ALA A CA 1
ATOM 3748 C C . ALA A 1 470 ? -3.155 -9.203 2.523 1.00 74.94 470 ALA A C 1
ATOM 3750 O O . ALA A 1 470 ? -3.728 -8.973 3.595 1.00 74.94 470 ALA A O 1
ATOM 3751 N N . PRO A 1 471 ? -2.947 -10.469 2.108 1.00 72.56 471 PRO A N 1
ATOM 3752 C CA . PRO A 1 471 ? -3.507 -11.634 2.801 1.00 72.56 471 PRO A CA 1
ATOM 3753 C C . PRO A 1 471 ? -3.070 -11.773 4.269 1.00 72.56 471 PRO A C 1
ATOM 3755 O O . PRO A 1 471 ? -3.849 -12.192 5.131 1.00 72.56 471 PRO A O 1
ATOM 3758 N N . ASN A 1 472 ? -1.802 -11.471 4.562 1.00 72.25 472 ASN A N 1
ATOM 3759 C CA . ASN A 1 472 ? -1.199 -11.540 5.896 1.00 72.25 472 ASN A CA 1
ATOM 3760 C C . ASN A 1 472 ? 0.168 -10.828 5.922 1.00 72.25 472 ASN A C 1
ATOM 3762 O O . ASN A 1 472 ? 0.654 -10.343 4.900 1.00 72.25 472 ASN A O 1
ATOM 3766 N N . ARG A 1 473 ? 0.802 -10.756 7.103 1.00 71.31 473 ARG A N 1
ATOM 3767 C CA . ARG A 1 473 ? 2.114 -10.109 7.268 1.00 71.31 473 ARG A CA 1
ATOM 3768 C C . ARG A 1 473 ? 3.219 -10.844 6.530 1.00 71.31 473 ARG A C 1
ATOM 3770 O O . ARG A 1 473 ? 4.141 -10.196 6.069 1.00 71.31 473 ARG A O 1
ATOM 3777 N N . GLU A 1 474 ? 3.162 -12.161 6.439 1.00 71.06 474 GLU A N 1
ATOM 3778 C CA . GLU A 1 474 ? 4.159 -12.958 5.735 1.00 71.06 474 GLU A CA 1
ATOM 3779 C C . GLU A 1 474 ? 4.107 -12.690 4.230 1.00 71.06 474 GLU A C 1
ATOM 3781 O O . GLU A 1 474 ? 5.157 -12.499 3.633 1.00 71.06 474 GLU A O 1
ATOM 3786 N N . ALA A 1 475 ? 2.906 -12.584 3.655 1.00 73.38 475 ALA A N 1
ATOM 3787 C CA . ALA A 1 475 ? 2.674 -12.162 2.281 1.00 73.38 475 ALA A CA 1
ATOM 3788 C C . ALA A 1 475 ? 3.151 -10.726 2.083 1.00 73.38 475 ALA A C 1
ATOM 3790 O O . ALA A 1 475 ? 3.919 -10.494 1.167 1.00 73.38 475 ALA A O 1
ATOM 3791 N N . MET A 1 476 ? 2.818 -9.799 2.992 1.00 69.38 476 MET A N 1
ATOM 3792 C CA . MET A 1 476 ? 3.400 -8.455 2.943 1.00 69.38 476 MET A CA 1
ATOM 3793 C C . MET A 1 476 ? 4.915 -8.500 3.024 1.00 69.38 476 MET A C 1
ATOM 3795 O O . MET A 1 476 ? 5.521 -7.714 2.342 1.00 69.38 476 MET A O 1
ATOM 3799 N N . VAL A 1 477 ? 5.537 -9.350 3.852 1.00 65.94 477 VAL A N 1
ATOM 3800 C CA . VAL A 1 477 ? 7.003 -9.442 4.017 1.00 65.94 477 VAL A CA 1
ATOM 3801 C C . VAL A 1 477 ? 7.683 -10.079 2.804 1.00 65.94 477 VAL A C 1
ATOM 3803 O O . VAL A 1 477 ? 8.804 -9.703 2.478 1.00 65.94 477 VAL A O 1
ATOM 3806 N N . TYR A 1 478 ? 7.011 -11.031 2.160 1.00 67.94 478 TYR A N 1
ATOM 3807 C CA . TYR A 1 478 ? 7.397 -11.589 0.870 1.00 67.94 478 TYR A CA 1
ATOM 3808 C C . TYR A 1 478 ? 7.317 -10.513 -0.210 1.00 67.94 478 TYR A C 1
ATOM 3810 O O . TYR A 1 478 ? 8.272 -10.317 -0.950 1.00 67.94 478 TYR A O 1
ATOM 3818 N N . ASP A 1 479 ? 6.205 -9.775 -0.230 1.00 64.62 479 ASP A N 1
ATOM 3819 C CA . ASP A 1 479 ? 5.969 -8.730 -1.207 1.00 64.62 479 ASP A CA 1
ATOM 3820 C C . ASP A 1 479 ? 6.818 -7.519 -0.962 1.00 64.62 479 ASP A C 1
ATOM 3822 O O . ASP A 1 479 ? 7.272 -7.084 -1.986 1.00 64.62 479 ASP A O 1
ATOM 3826 N N . LEU A 1 480 ? 7.102 -7.106 0.299 1.00 54.09 480 LEU A N 1
ATOM 3827 C CA . LEU A 1 480 ? 8.100 -6.160 0.889 1.00 54.09 480 LEU A CA 1
ATOM 3828 C C . LEU A 1 480 ? 9.515 -6.428 0.427 1.00 54.09 480 LEU A C 1
ATOM 3830 O O . LEU A 1 480 ? 10.486 -5.825 0.867 1.00 54.09 480 LEU A O 1
ATOM 3834 N N . GLU A 1 481 ? 9.625 -7.351 -0.480 1.00 43.28 481 GLU A N 1
ATOM 3835 C CA . GLU A 1 481 ? 10.356 -7.056 -1.659 1.00 43.28 481 GLU A CA 1
ATOM 3836 C C . GLU A 1 481 ? 9.848 -5.868 -2.491 1.00 43.28 481 GLU A C 1
ATOM 3838 O O . GLU A 1 481 ? 10.718 -5.573 -3.270 1.00 43.28 481 GLU A O 1
ATOM 3843 N N . ILE A 1 482 ? 8.716 -5.104 -2.276 1.00 32.50 482 ILE A N 1
ATOM 3844 C CA . ILE A 1 482 ? 8.057 -3.946 -2.978 1.00 32.50 482 ILE A CA 1
ATOM 3845 C C . ILE A 1 482 ? 6.658 -3.452 -2.272 1.00 32.50 482 ILE A C 1
ATOM 3847 O O . ILE A 1 482 ? 6.101 -4.220 -1.505 1.00 32.50 482 ILE A O 1
ATOM 3851 N N . LYS A 1 483 ? 6.169 -2.164 -2.436 1.00 42.81 483 LYS A N 1
ATOM 3852 C CA . LYS A 1 483 ? 4.968 -1.226 -2.084 1.00 42.81 483 LYS A CA 1
ATOM 3853 C C . LYS A 1 483 ? 4.436 -0.620 -0.710 1.00 42.81 483 LYS A C 1
ATOM 3855 O O . LYS A 1 483 ? 5.132 -0.518 0.260 1.00 42.81 483 LYS A O 1
ATOM 3860 N N . VAL A 1 484 ? 3.399 0.253 -0.736 1.00 45.12 484 VAL A N 1
ATOM 3861 C CA . VAL A 1 484 ? 2.986 1.359 0.177 1.00 45.12 484 VAL A CA 1
ATOM 3862 C C . VAL A 1 484 ? 1.843 0.763 0.944 1.00 45.12 484 VAL A C 1
ATOM 3864 O O . VAL A 1 484 ? 0.838 0.364 0.363 1.00 45.12 484 VAL A O 1
ATOM 3867 N N . ASP A 1 485 ? 1.969 0.759 2.247 1.00 60.75 485 ASP A N 1
ATOM 3868 C CA . ASP A 1 485 ? 1.376 -0.338 2.967 1.00 60.75 485 ASP A CA 1
ATOM 3869 C C . ASP A 1 485 ? 1.164 0.074 4.423 1.00 60.75 485 ASP A C 1
ATOM 3871 O O . ASP A 1 485 ? 1.642 1.130 4.862 1.00 60.75 485 ASP A O 1
ATOM 3875 N N . PRO A 1 486 ? 0.415 -0.720 5.202 1.00 70.69 486 PRO A N 1
ATOM 3876 C CA . PRO A 1 486 ? 0.208 -0.467 6.623 1.00 70.69 486 PRO A CA 1
ATOM 3877 C C . PRO A 1 486 ? 1.520 -0.177 7.365 1.00 70.69 486 PRO A C 1
ATOM 3879 O O . PRO A 1 486 ? 2.591 -0.607 6.957 1.00 70.69 486 PRO A O 1
ATOM 3882 N N . ALA A 1 487 ? 1.450 0.451 8.540 1.00 76.00 487 ALA A N 1
ATOM 3883 C CA . ALA A 1 487 ? 2.619 0.735 9.394 1.00 76.00 487 ALA A CA 1
ATOM 3884 C C . ALA A 1 487 ? 3.614 -0.444 9.556 1.00 76.00 487 ALA A C 1
ATOM 3886 O O . ALA A 1 487 ? 4.822 -0.247 9.701 1.00 76.00 487 ALA A O 1
ATOM 3887 N N . LEU A 1 488 ? 3.106 -1.681 9.501 1.00 77.19 488 LEU A N 1
ATOM 3888 C CA . LEU A 1 488 ? 3.883 -2.925 9.547 1.00 77.19 488 LEU A CA 1
ATOM 3889 C C . LEU A 1 488 ? 4.868 -3.085 8.387 1.00 77.19 488 LEU A C 1
ATOM 3891 O O . LEU A 1 488 ? 5.917 -3.706 8.558 1.00 77.19 488 LEU A O 1
ATOM 3895 N N . PHE A 1 489 ? 4.537 -2.528 7.233 1.00 77.44 489 PHE A N 1
ATOM 3896 C CA . PHE A 1 489 ? 5.400 -2.498 6.077 1.00 77.44 489 PHE A CA 1
ATOM 3897 C C . PHE A 1 489 ? 6.597 -1.584 6.286 1.00 77.44 489 PHE A C 1
ATOM 3899 O O . PHE A 1 489 ? 7.734 -2.040 6.195 1.00 77.44 489 PHE A O 1
ATOM 3906 N N . TYR A 1 490 ? 6.376 -0.328 6.684 1.00 78.31 490 TYR A N 1
ATOM 3907 C CA . TYR A 1 490 ? 7.495 0.588 6.920 1.00 78.31 490 TYR A CA 1
ATOM 3908 C C . TYR A 1 490 ? 8.414 0.059 8.020 1.00 78.31 490 TYR A C 1
ATOM 3910 O O . TYR A 1 490 ? 9.637 0.147 7.902 1.00 78.31 490 TYR A O 1
ATOM 3918 N N . GLN A 1 491 ? 7.831 -0.583 9.038 1.00 82.44 491 GLN A N 1
ATOM 3919 C CA . GLN A 1 491 ? 8.580 -1.296 10.065 1.00 82.44 491 GLN A CA 1
ATOM 3920 C C . GLN A 1 491 ? 9.436 -2.436 9.510 1.00 82.44 491 GLN A C 1
ATOM 3922 O O . GLN A 1 491 ? 10.576 -2.610 9.944 1.00 82.44 491 GLN A O 1
ATOM 3927 N N . ALA A 1 492 ? 8.924 -3.232 8.577 1.00 79.38 492 ALA A N 1
ATOM 3928 C CA . ALA A 1 492 ? 9.734 -4.262 7.945 1.00 79.38 492 ALA A CA 1
ATOM 3929 C C . ALA A 1 492 ? 10.870 -3.642 7.113 1.00 79.38 492 ALA A C 1
ATOM 3931 O O . ALA A 1 492 ? 12.012 -4.079 7.252 1.00 79.38 492 ALA A O 1
ATOM 3932 N N . CYS A 1 493 ? 10.620 -2.565 6.361 1.00 80.19 493 CYS A N 1
ATOM 3933 C CA . CYS A 1 493 ? 11.665 -1.839 5.629 1.00 80.19 493 CYS A CA 1
ATOM 3934 C C . CYS A 1 493 ? 12.763 -1.309 6.555 1.00 80.19 493 CYS A C 1
ATOM 3936 O O . CYS A 1 493 ? 13.956 -1.468 6.286 1.00 80.19 493 CYS A O 1
ATOM 3938 N N . ASP A 1 494 ? 12.359 -0.725 7.684 1.00 83.69 494 ASP A N 1
ATOM 3939 C CA . ASP A 1 494 ? 13.244 -0.251 8.749 1.00 83.69 494 ASP A CA 1
ATOM 3940 C C . ASP A 1 494 ? 14.182 -1.338 9.257 1.00 83.69 494 ASP A C 1
ATOM 3942 O O . ASP A 1 494 ? 15.387 -1.108 9.399 1.00 83.69 494 ASP A O 1
ATOM 3946 N N . GLN A 1 495 ? 13.622 -2.515 9.529 1.00 82.62 495 GLN A N 1
ATOM 3947 C CA . GLN A 1 495 ? 14.335 -3.664 10.080 1.00 82.62 495 GLN A CA 1
ATOM 3948 C C . GLN A 1 495 ? 15.262 -4.319 9.054 1.00 82.62 495 GLN A C 1
ATOM 3950 O O . GLN A 1 495 ? 16.348 -4.777 9.408 1.00 82.62 495 GLN A O 1
ATOM 3955 N N . LEU A 1 496 ? 14.846 -4.349 7.788 1.00 77.81 496 LEU A N 1
ATOM 3956 C CA . LEU A 1 496 ? 15.583 -4.973 6.692 1.00 77.81 496 LEU A CA 1
ATOM 3957 C C . LEU A 1 496 ? 16.655 -4.049 6.088 1.00 77.81 496 LEU A C 1
ATOM 3959 O O . LEU A 1 496 ? 17.545 -4.521 5.383 1.00 77.81 496 LEU A O 1
ATOM 3963 N N . GLY A 1 497 ? 16.625 -2.745 6.386 1.00 76.56 497 GLY A N 1
ATOM 3964 C CA . GLY A 1 497 ? 17.532 -1.768 5.769 1.00 76.56 497 GLY A CA 1
ATOM 3965 C C . GLY A 1 497 ? 17.125 -1.400 4.354 1.00 76.56 497 GLY A C 1
ATOM 3966 O O . GLY A 1 497 ? 17.938 -0.963 3.541 1.00 76.56 497 GLY A O 1
ATOM 3967 N N . LEU A 1 498 ? 15.856 -1.577 4.050 1.00 75.00 498 LEU A N 1
ATOM 3968 C CA . LEU A 1 498 ? 15.308 -1.203 2.775 1.00 75.00 498 LEU A CA 1
ATOM 3969 C C . LEU A 1 498 ? 14.982 0.260 2.876 1.00 75.00 498 LEU A C 1
ATOM 3971 O O . LEU A 1 498 ? 14.317 0.708 3.822 1.00 75.00 498 LEU A O 1
ATOM 3975 N N . LEU A 1 499 ? 15.476 1.011 1.899 1.00 74.44 499 LEU A N 1
ATOM 3976 C CA . LEU A 1 499 ? 14.777 2.246 1.666 1.00 74.44 499 LEU A CA 1
ATOM 3977 C C . LEU A 1 499 ? 13.454 1.926 0.909 1.00 74.44 499 LEU A C 1
ATOM 3979 O O . LEU A 1 499 ? 13.176 0.774 0.627 1.00 74.44 499 LEU A O 1
ATOM 3983 N N . VAL A 1 500 ? 12.611 2.884 0.612 1.00 73.50 500 VAL A N 1
ATOM 3984 C CA . VAL A 1 500 ? 11.342 2.778 -0.127 1.00 73.50 500 VAL A CA 1
ATOM 3985 C C . VAL A 1 500 ? 11.227 4.099 -0.859 1.00 73.50 500 VAL A C 1
ATOM 3987 O O . VAL A 1 500 ? 12.166 4.858 -0.809 1.00 73.50 500 VAL A O 1
ATOM 3990 N N . ILE A 1 501 ? 10.198 4.411 -1.608 1.00 74.31 501 ILE A N 1
ATOM 3991 C CA . ILE A 1 501 ? 9.952 5.749 -2.117 1.00 74.31 501 ILE A CA 1
ATOM 3992 C C . ILE A 1 501 ? 8.417 5.871 -2.023 1.00 74.31 501 ILE A C 1
ATOM 3994 O O . ILE A 1 501 ? 7.753 4.927 -2.383 1.00 74.31 501 ILE A O 1
ATOM 3998 N N . GLN A 1 502 ? 7.829 6.876 -1.375 1.00 74.00 502 GLN A N 1
ATOM 3999 C CA . GLN A 1 502 ? 6.403 6.821 -0.938 1.00 74.00 502 GLN A CA 1
ATOM 4000 C C . GLN A 1 502 ? 5.406 7.802 -1.608 1.00 74.00 502 GLN A C 1
ATOM 4002 O O . GLN A 1 502 ? 5.437 8.967 -1.275 1.00 74.00 502 GLN A O 1
ATOM 4007 N N . ASP A 1 503 ? 4.411 7.394 -2.399 1.00 71.38 503 ASP A N 1
ATOM 4008 C CA . ASP A 1 503 ? 3.616 8.384 -3.160 1.00 71.38 503 ASP A CA 1
ATOM 4009 C C . ASP A 1 503 ? 2.573 9.177 -2.388 1.00 71.38 503 ASP A C 1
ATOM 4011 O O . ASP A 1 503 ? 2.032 8.693 -1.392 1.00 71.38 503 ASP A O 1
ATOM 4015 N N . MET A 1 504 ? 2.199 10.320 -2.976 1.00 80.56 504 MET A N 1
ATOM 4016 C CA . MET A 1 504 ? 0.883 10.932 -2.869 1.00 80.56 504 MET A CA 1
ATOM 4017 C C . MET A 1 504 ? -0.102 10.487 -3.985 1.00 80.56 504 MET A C 1
ATOM 4019 O O . MET A 1 504 ? -0.006 10.993 -5.107 1.00 80.56 504 MET A O 1
ATOM 4023 N N . PRO A 1 505 ? -1.131 9.664 -3.673 1.00 80.44 505 PRO A N 1
ATOM 4024 C CA . PRO A 1 505 ? -2.128 9.206 -4.642 1.00 80.44 505 PRO A CA 1
ATOM 4025 C C . PRO A 1 505 ? -2.631 10.323 -5.558 1.00 80.44 505 PRO A C 1
ATOM 4027 O O . PRO A 1 505 ? -3.124 11.356 -5.104 1.00 80.44 505 PRO A O 1
ATOM 4030 N N . SER A 1 506 ? -2.490 10.120 -6.866 1.00 80.19 506 SER A N 1
ATOM 4031 C CA . SER A 1 506 ? -2.754 11.171 -7.847 1.00 80.19 506 SER A CA 1
ATOM 4032 C C . SER A 1 506 ? -4.246 11.502 -7.976 1.00 80.19 506 SER A C 1
ATOM 4034 O O . SER A 1 506 ? -5.128 10.678 -7.712 1.00 80.19 506 SER A O 1
ATOM 4036 N N . LEU A 1 507 ? -4.531 12.722 -8.431 1.00 84.12 507 LEU A N 1
ATOM 4037 C CA . LEU A 1 507 ? -5.835 13.063 -9.002 1.00 84.12 507 LEU A CA 1
ATOM 4038 C C . LEU A 1 507 ? -6.029 12.339 -10.345 1.00 84.12 507 LEU A C 1
ATOM 4040 O O . LEU A 1 507 ? -5.108 11.723 -10.885 1.00 84.12 507 LEU A O 1
ATOM 4044 N N . ARG A 1 508 ? -7.236 12.446 -10.905 1.00 79.75 508 ARG A N 1
ATOM 4045 C CA . ARG A 1 508 ? -7.594 11.794 -12.169 1.00 79.75 508 ARG A CA 1
ATOM 4046 C C . ARG A 1 508 ? -6.657 12.154 -13.315 1.00 79.75 508 ARG A C 1
ATOM 4048 O O . ARG A 1 508 ? -6.258 13.304 -13.496 1.00 79.75 508 ARG A O 1
ATOM 4055 N N . ALA A 1 509 ? -6.403 11.150 -14.143 1.00 76.19 509 ALA A N 1
ATOM 4056 C CA . ALA A 1 509 ? -5.579 11.228 -15.338 1.00 76.19 509 ALA A CA 1
ATOM 4057 C C . ALA A 1 509 ? -6.434 11.170 -16.623 1.00 76.19 509 ALA A C 1
ATOM 4059 O O . ALA A 1 509 ? -6.134 10.425 -17.552 1.00 76.19 509 ALA A O 1
ATOM 4060 N N . ASP A 1 510 ? -7.522 11.943 -16.681 1.00 68.06 510 ASP A N 1
ATOM 4061 C CA . ASP A 1 510 ? -8.488 11.952 -17.796 1.00 68.06 510 ASP A CA 1
ATOM 4062 C C . ASP A 1 510 ? -8.238 13.071 -18.830 1.00 68.06 510 ASP A C 1
ATOM 4064 O O . ASP A 1 510 ? -8.990 13.233 -19.794 1.00 68.06 510 ASP A O 1
ATOM 4068 N N . GLY A 1 511 ? -7.164 13.845 -18.646 1.00 66.00 511 GLY A N 1
ATOM 4069 C CA . GLY A 1 511 ? -6.806 14.974 -19.505 1.00 66.00 511 GLY A CA 1
ATOM 4070 C C . GLY A 1 511 ? -7.610 16.251 -19.240 1.00 66.00 511 GLY A C 1
ATOM 4071 O O . GLY A 1 511 ? -7.375 17.254 -19.918 1.00 66.00 511 GLY A O 1
ATOM 4072 N N . VAL A 1 512 ? -8.521 16.248 -18.261 1.00 70.19 512 VAL A N 1
ATOM 4073 C CA . VAL A 1 512 ? -9.200 17.450 -17.772 1.00 70.19 512 VAL A CA 1
ATOM 4074 C C . VAL A 1 512 ? -8.328 18.092 -16.693 1.00 70.19 512 VAL A C 1
ATOM 4076 O O . VAL A 1 512 ? -7.829 17.422 -15.792 1.00 70.19 512 VAL A O 1
ATOM 4079 N N . LEU A 1 513 ? -8.108 19.407 -16.789 1.00 74.25 513 LEU A N 1
ATOM 4080 C CA . LEU A 1 513 ? -7.412 20.134 -15.728 1.00 74.25 513 LEU A CA 1
ATOM 4081 C C . LEU A 1 513 ? -8.261 20.108 -14.459 1.00 74.25 513 LEU A C 1
ATOM 4083 O O . LEU A 1 513 ? -9.452 20.418 -14.500 1.00 74.25 513 LEU A O 1
ATOM 4087 N N . SER A 1 514 ? -7.627 19.776 -13.341 1.00 81.25 514 SER A N 1
ATOM 4088 C CA . SER A 1 514 ? -8.283 19.747 -12.040 1.00 81.25 514 SER A CA 1
ATOM 4089 C C . SER A 1 514 ? -8.786 21.130 -11.624 1.00 81.25 514 SER A C 1
ATOM 4091 O O . SER A 1 514 ? -8.108 22.132 -11.867 1.00 81.25 514 SER A O 1
ATOM 4093 N N . ASP A 1 515 ? -9.918 21.185 -10.932 1.00 87.50 515 ASP A N 1
ATOM 4094 C CA . ASP A 1 515 ? -10.450 22.426 -10.373 1.00 87.50 515 ASP A CA 1
ATOM 4095 C C . ASP A 1 515 ? -9.822 22.805 -9.013 1.00 87.50 515 ASP A C 1
ATOM 4097 O O . ASP A 1 515 ? -8.973 22.106 -8.455 1.00 87.50 515 ASP A O 1
ATOM 4101 N N . GLU A 1 516 ? -10.230 23.957 -8.474 1.00 90.19 516 GLU A N 1
ATOM 4102 C CA . GLU A 1 516 ? -9.741 24.473 -7.188 1.00 90.19 516 GLU A CA 1
ATOM 4103 C C . GLU A 1 516 ? -10.058 23.534 -6.011 1.00 90.19 516 GLU A C 1
ATOM 4105 O O . GLU A 1 516 ? -9.243 23.400 -5.098 1.00 90.19 516 GLU A O 1
ATOM 4110 N N . ALA A 1 517 ? -11.210 22.856 -6.027 1.00 91.88 517 ALA A N 1
ATOM 4111 C CA . ALA A 1 517 ? -11.616 21.959 -4.948 1.00 91.88 517 ALA A CA 1
ATOM 4112 C C . ALA A 1 517 ? -10.787 20.667 -4.953 1.00 91.88 517 ALA A C 1
ATOM 4114 O O . ALA A 1 517 ? -10.363 20.209 -3.892 1.00 91.88 517 ALA A O 1
ATOM 4115 N N . GLN A 1 518 ? -10.502 20.126 -6.138 1.00 91.12 518 GLN A N 1
ATOM 4116 C CA . GLN A 1 518 ? -9.592 18.998 -6.335 1.00 91.12 518 GLN A CA 1
ATOM 4117 C C . GLN A 1 518 ? -8.170 19.332 -5.875 1.00 91.12 518 GLN A C 1
ATOM 4119 O O . GLN A 1 518 ? -7.558 18.553 -5.148 1.00 91.12 518 GLN A O 1
ATOM 4124 N N . GLN A 1 519 ? -7.655 20.511 -6.231 1.00 91.38 519 GLN A N 1
ATOM 4125 C CA . GLN A 1 519 ? -6.327 20.962 -5.799 1.00 91.38 519 GLN A CA 1
ATOM 4126 C C . GLN A 1 519 ? -6.241 21.173 -4.279 1.00 91.38 519 GLN A C 1
ATOM 4128 O O . GLN A 1 519 ? -5.242 20.809 -3.651 1.00 91.38 519 GLN A O 1
ATOM 4133 N N . ALA A 1 520 ? -7.293 21.725 -3.667 1.00 93.00 520 ALA A N 1
ATOM 4134 C CA . ALA A 1 520 ? -7.366 21.901 -2.220 1.00 93.00 520 ALA A CA 1
ATOM 4135 C C . ALA A 1 520 ? -7.415 20.555 -1.476 1.00 93.00 520 ALA A C 1
ATOM 4137 O O . ALA A 1 520 ? -6.707 20.380 -0.483 1.00 93.00 520 ALA A O 1
ATOM 4138 N N . GLU A 1 521 ? -8.206 19.593 -1.960 1.00 92.81 521 GLU A N 1
ATOM 4139 C CA . GLU A 1 521 ? -8.271 18.251 -1.371 1.00 92.81 521 GLU A CA 1
ATOM 4140 C C . GLU A 1 521 ? -6.949 17.495 -1.543 1.00 92.81 521 GLU A C 1
ATOM 4142 O O . GLU A 1 521 ? -6.457 16.916 -0.577 1.00 92.81 521 GLU A O 1
ATOM 4147 N N . PHE A 1 522 ? -6.325 17.568 -2.722 1.00 90.31 522 PHE A N 1
ATOM 4148 C CA . PHE A 1 522 ? -5.004 16.993 -2.971 1.00 90.31 522 PHE A CA 1
ATOM 4149 C C . PHE A 1 522 ? -3.948 17.544 -1.999 1.00 90.31 522 PHE A C 1
ATOM 4151 O O . PHE A 1 522 ? -3.229 16.780 -1.355 1.00 90.31 522 PHE A O 1
ATOM 4158 N N . THR A 1 523 ? -3.911 18.869 -1.817 1.00 92.12 523 THR A N 1
ATOM 4159 C CA . THR A 1 523 ? -3.001 19.533 -0.868 1.00 92.12 523 THR A CA 1
ATOM 4160 C C . THR A 1 523 ? -3.257 19.068 0.568 1.00 92.12 523 THR A C 1
ATOM 4162 O O . THR A 1 523 ? -2.318 18.729 1.285 1.00 92.12 523 THR A O 1
ATOM 4165 N N . ARG A 1 524 ? -4.527 18.981 0.986 1.00 94.00 524 ARG A N 1
ATOM 4166 C CA . ARG A 1 524 ? -4.901 18.517 2.330 1.00 94.00 524 ARG A CA 1
ATOM 4167 C C . ARG A 1 524 ? -4.450 17.077 2.587 1.00 94.00 524 ARG A C 1
ATOM 4169 O O . ARG A 1 524 ? -3.930 16.781 3.660 1.00 94.00 524 ARG A O 1
ATOM 4176 N N . GLN A 1 525 ? -4.660 16.182 1.624 1.00 89.19 525 GLN A N 1
ATOM 4177 C CA . GLN A 1 525 ? -4.242 14.782 1.724 1.00 89.19 525 GLN A CA 1
ATOM 4178 C C . GLN A 1 525 ? -2.710 14.664 1.800 1.00 89.19 525 GLN A C 1
ATOM 4180 O O . GLN A 1 525 ? -2.200 13.930 2.646 1.00 89.19 525 GLN A O 1
ATOM 4185 N N . LEU A 1 526 ? -1.981 15.447 0.993 1.00 87.38 526 LEU A N 1
ATOM 4186 C CA . LEU A 1 526 ? -0.517 15.509 1.013 1.00 87.38 526 LEU A CA 1
ATOM 4187 C C . LEU A 1 526 ? 0.021 15.922 2.392 1.00 87.38 526 LEU A C 1
ATOM 4189 O O . LEU A 1 526 ? 0.934 15.283 2.916 1.00 87.38 526 LEU A O 1
ATOM 4193 N N . GLU A 1 527 ? -0.557 16.955 3.012 1.00 89.94 527 GLU A N 1
ATOM 4194 C CA . GLU A 1 527 ? -0.159 17.395 4.357 1.00 89.94 527 GLU A CA 1
ATOM 4195 C C . GLU A 1 527 ? -0.339 16.295 5.410 1.00 89.94 527 GLU A C 1
ATOM 4197 O O . GLU A 1 527 ? 0.531 16.106 6.266 1.00 89.94 527 GLU A O 1
ATOM 4202 N N . ILE A 1 528 ? -1.454 15.559 5.353 1.00 89.12 528 ILE A N 1
ATOM 4203 C CA . ILE A 1 528 ? -1.744 14.465 6.290 1.00 89.12 528 ILE A CA 1
ATOM 4204 C C . ILE A 1 528 ? -0.751 13.322 6.087 1.00 89.12 528 ILE A C 1
ATOM 4206 O O . ILE A 1 528 ? -0.144 12.858 7.055 1.00 89.12 528 ILE A O 1
ATOM 4210 N N . LEU A 1 529 ? -0.537 12.916 4.833 1.00 84.12 529 LEU A N 1
ATOM 4211 C CA . LEU A 1 529 ? 0.370 11.831 4.476 1.00 84.12 529 LEU A CA 1
ATOM 4212 C C . LEU A 1 529 ? 1.793 12.102 4.988 1.00 84.12 529 LEU A C 1
ATOM 4214 O O . LEU A 1 529 ? 2.381 11.240 5.643 1.00 84.12 529 LEU A O 1
ATOM 4218 N N . VAL A 1 530 ? 2.332 13.305 4.760 1.00 83.62 530 VAL A N 1
ATOM 4219 C CA . VAL A 1 530 ? 3.684 13.670 5.224 1.00 83.62 530 VAL A CA 1
ATOM 4220 C C . VAL A 1 530 ? 3.757 13.696 6.749 1.00 83.62 530 VAL A C 1
ATOM 4222 O O . VAL A 1 530 ? 4.729 13.209 7.333 1.00 83.62 530 VAL A O 1
ATOM 4225 N N . ASN A 1 531 ? 2.732 14.225 7.421 1.00 86.81 531 ASN A N 1
ATOM 4226 C CA . ASN A 1 531 ? 2.726 14.284 8.880 1.00 86.81 531 ASN A CA 1
ATOM 4227 C C . ASN A 1 531 ? 2.700 12.903 9.538 1.00 86.81 531 ASN A C 1
ATOM 4229 O O . ASN A 1 531 ? 3.388 12.730 10.543 1.00 86.81 531 ASN A O 1
ATOM 4233 N N . GLN A 1 532 ? 1.966 11.934 8.986 1.00 84.19 532 GLN A N 1
ATOM 4234 C CA . GLN A 1 532 ? 1.882 10.587 9.564 1.00 84.19 532 GLN A CA 1
ATOM 4235 C C . GLN A 1 532 ? 3.138 9.740 9.323 1.00 84.19 532 GLN A C 1
ATOM 4237 O O . GLN A 1 532 ? 3.459 8.868 10.129 1.00 84.19 532 GLN A O 1
ATOM 4242 N N . HIS A 1 533 ? 3.885 10.008 8.250 1.00 80.88 533 HIS A N 1
ATOM 4243 C CA . HIS A 1 533 ? 4.988 9.143 7.829 1.00 80.88 533 HIS A CA 1
ATOM 4244 C C . HIS A 1 533 ? 6.396 9.688 8.154 1.00 80.88 533 HIS A C 1
ATOM 4246 O O . HIS A 1 533 ? 7.379 8.946 8.125 1.00 80.88 533 HIS A O 1
ATOM 4252 N N . LYS A 1 534 ? 6.545 10.954 8.562 1.00 81.19 534 LYS A N 1
ATOM 4253 C CA . LYS A 1 534 ? 7.873 11.574 8.779 1.00 81.19 534 LYS A CA 1
ATOM 4254 C C . LYS A 1 534 ? 8.742 10.956 9.885 1.00 81.19 534 LYS A C 1
ATOM 4256 O O . LYS A 1 534 ? 9.939 11.249 9.929 1.00 81.19 534 LYS A O 1
ATOM 4261 N N . SER A 1 535 ? 8.206 10.085 10.738 1.00 79.69 535 SER A N 1
ATOM 4262 C CA . SER A 1 535 ? 8.968 9.432 11.817 1.00 79.69 535 SER A CA 1
ATOM 4263 C C . SER A 1 535 ? 9.636 8.110 11.424 1.00 79.69 535 SER A C 1
ATOM 4265 O O . SER A 1 535 ? 10.498 7.642 12.167 1.00 79.69 535 SER A O 1
ATOM 4267 N N . TYR A 1 536 ? 9.308 7.515 10.271 1.00 72.06 536 TYR A N 1
ATOM 4268 C CA . TYR A 1 536 ? 9.914 6.246 9.855 1.00 72.06 536 TYR A CA 1
ATOM 4269 C C . TYR A 1 536 ? 11.380 6.447 9.409 1.00 72.06 536 TYR A C 1
ATOM 4271 O O . TYR A 1 536 ? 11.643 7.232 8.485 1.00 72.06 536 TYR A O 1
ATOM 4279 N N . PRO A 1 537 ? 12.359 5.777 10.061 1.00 58.03 537 PRO A N 1
ATOM 4280 C CA . PRO A 1 537 ? 13.781 5.880 9.730 1.00 58.03 537 PRO A CA 1
ATOM 4281 C C . PRO A 1 537 ? 14.092 5.429 8.325 1.00 58.03 537 PRO A C 1
ATOM 4283 O O . PRO A 1 537 ? 14.953 6.019 7.688 1.00 58.03 537 PRO A O 1
ATOM 4286 N N . SER A 1 538 ? 13.393 4.413 7.858 1.00 51.31 538 SER A N 1
ATOM 4287 C CA . SER A 1 538 ? 13.468 3.884 6.532 1.00 51.31 538 SER A CA 1
ATOM 4288 C C . SER A 1 538 ? 13.128 5.079 5.672 1.00 51.31 538 SER A C 1
ATOM 4290 O O . SER A 1 538 ? 14.065 5.593 5.060 1.00 51.31 538 SER A O 1
ATOM 4292 N N . ILE A 1 539 ? 11.913 5.634 5.754 1.00 47.59 539 ILE A N 1
ATOM 4293 C CA . ILE A 1 539 ? 11.468 6.771 4.939 1.00 47.59 539 ILE A CA 1
ATOM 4294 C C . ILE A 1 539 ? 12.520 7.845 4.831 1.00 47.59 539 ILE A C 1
ATOM 4296 O O . ILE A 1 539 ? 12.672 8.652 5.724 1.00 47.59 539 ILE A O 1
ATOM 4300 N N . ALA A 1 540 ? 13.252 7.884 3.732 1.00 33.84 540 ALA A N 1
ATOM 4301 C CA . ALA A 1 540 ? 14.253 8.885 3.447 1.00 33.84 540 ALA A CA 1
ATOM 4302 C C . ALA A 1 540 ? 13.684 9.988 2.555 1.00 33.84 540 ALA A C 1
ATOM 4304 O O . ALA A 1 540 ? 14.398 10.972 2.449 1.00 33.84 540 ALA A O 1
ATOM 4305 N N . THR A 1 541 ? 12.450 9.835 2.002 1.00 34.25 541 THR A N 1
ATOM 4306 C CA . THR A 1 541 ? 11.557 10.743 1.229 1.00 34.25 541 THR A CA 1
ATOM 4307 C C . THR A 1 541 ? 10.309 9.975 0.566 1.00 34.25 541 THR A C 1
ATOM 4309 O O . THR A 1 541 ? 10.046 8.863 0.997 1.00 34.25 541 THR A O 1
ATOM 4312 N N . TYR A 1 542 ? 9.504 10.477 -0.410 1.00 29.81 542 TYR A N 1
ATOM 4313 C CA . TYR A 1 542 ? 8.112 10.059 -0.807 1.00 29.81 542 TYR A CA 1
ATOM 4314 C C . TYR A 1 542 ? 7.598 9.981 -2.344 1.00 29.81 542 TYR A C 1
ATOM 4316 O O . TYR A 1 542 ? 6.821 10.847 -2.699 1.00 29.81 542 TYR A O 1
ATOM 4324 N N . LEU A 1 543 ? 7.899 9.031 -3.272 1.00 29.88 543 LEU A N 1
ATOM 4325 C CA . LEU A 1 543 ? 7.429 8.926 -4.700 1.00 29.88 543 LEU A CA 1
ATOM 4326 C C . LEU A 1 543 ? 6.254 7.925 -4.837 1.00 29.88 543 LEU A C 1
ATOM 4328 O O . LEU A 1 543 ? 6.357 6.890 -4.202 1.00 29.88 543 LEU A O 1
ATOM 4332 N N . ASN A 1 544 ? 5.283 8.107 -5.760 1.00 27.22 544 ASN A N 1
ATOM 4333 C CA . ASN A 1 544 ? 4.812 7.228 -6.880 1.00 27.22 544 ASN A CA 1
ATOM 4334 C C . ASN A 1 544 ? 4.627 5.730 -6.742 1.00 27.22 544 ASN A C 1
ATOM 4336 O O . ASN A 1 544 ? 4.206 5.165 -7.746 1.00 27.22 544 ASN A O 1
ATOM 4340 N N . THR A 1 545 ? 4.974 5.081 -5.636 1.00 33.88 545 THR A N 1
ATOM 4341 C CA . THR A 1 545 ? 5.018 3.632 -5.433 1.00 33.88 545 THR A CA 1
ATOM 4342 C C . THR A 1 545 ? 6.159 3.331 -4.511 1.00 33.88 545 THR A C 1
ATOM 4344 O O . THR A 1 545 ? 7.236 3.865 -4.692 1.00 33.88 545 THR A O 1
ATOM 4347 N N . THR A 1 546 ? 5.982 2.382 -3.617 1.00 33.72 546 THR A N 1
ATOM 4348 C CA . THR A 1 546 ? 7.090 1.873 -2.842 1.00 33.72 546 THR A CA 1
ATOM 4349 C C . THR A 1 546 ? 7.835 0.765 -3.596 1.00 33.72 546 THR A C 1
ATOM 4351 O O . THR A 1 546 ? 7.238 -0.109 -4.207 1.00 33.72 546 THR A O 1
ATOM 4354 N N . PHE A 1 547 ? 9.161 0.821 -3.542 1.00 42.03 547 PHE A N 1
ATOM 4355 C CA . PHE A 1 547 ? 10.094 -0.014 -4.292 1.00 42.03 547 PHE A CA 1
ATOM 4356 C C . PHE A 1 547 ? 10.886 -0.882 -3.340 1.00 42.03 547 PHE A C 1
ATOM 4358 O O . PHE A 1 547 ? 11.356 -0.318 -2.362 1.00 42.03 547 PHE A O 1
ATOM 4365 N N . ILE A 1 548 ? 11.126 -2.167 -3.595 1.00 38.12 548 ILE A N 1
ATOM 4366 C CA . ILE A 1 548 ? 12.139 -2.947 -2.861 1.00 38.12 548 ILE A CA 1
ATOM 4367 C C . ILE A 1 548 ? 12.763 -4.027 -3.818 1.00 38.12 548 ILE A C 1
ATOM 4369 O O . ILE A 1 548 ? 12.452 -4.043 -5.006 1.00 38.12 548 ILE A O 1
ATOM 4373 N N . LEU A 1 549 ? 13.726 -4.845 -3.366 1.00 38.03 549 LEU A N 1
ATOM 4374 C CA . LEU A 1 549 ? 14.469 -5.876 -4.104 1.00 38.03 549 LEU A CA 1
ATOM 4375 C C . LEU A 1 549 ? 14.409 -7.268 -3.430 1.00 38.03 549 LEU A C 1
ATOM 4377 O O . LEU A 1 549 ? 14.410 -7.357 -2.205 1.00 38.03 549 LEU A O 1
ATOM 4381 N N . ILE A 1 550 ? 14.537 -8.312 -4.264 1.00 33.72 550 ILE A N 1
ATOM 4382 C CA . ILE A 1 550 ? 14.599 -9.772 -4.002 1.00 33.72 550 ILE A CA 1
ATOM 4383 C C . ILE A 1 550 ? 15.641 -10.172 -2.919 1.00 33.72 550 ILE A C 1
ATOM 4385 O O . ILE A 1 550 ? 16.770 -9.663 -2.930 1.00 33.72 550 ILE A O 1
ATOM 4389 N N . PRO A 1 551 ? 15.354 -11.124 -1.998 1.00 34.84 551 PRO A N 1
ATOM 4390 C CA . PRO A 1 551 ? 15.902 -11.179 -0.638 1.00 34.84 551 PRO A CA 1
ATOM 4391 C C . PRO A 1 551 ? 17.286 -11.838 -0.575 1.00 34.84 551 PRO A C 1
ATOM 4393 O O . PRO A 1 551 ? 17.985 -11.787 0.440 1.00 34.84 551 PRO A O 1
ATOM 4396 N N . GLU A 1 552 ? 17.745 -12.425 -1.674 1.00 36.91 552 GLU A N 1
ATOM 4397 C CA . GLU A 1 552 ? 19.091 -12.970 -1.772 1.00 36.91 552 GLU A CA 1
ATOM 4398 C C . GLU A 1 552 ? 20.108 -11.950 -2.332 1.00 36.91 552 GLU A C 1
ATOM 4400 O O . GLU A 1 552 ? 21.315 -12.218 -2.353 1.00 36.91 552 GLU A O 1
ATOM 4405 N N . PHE A 1 553 ? 19.662 -10.773 -2.777 1.00 35.94 553 PHE A N 1
ATOM 4406 C CA . PHE A 1 553 ? 20.472 -9.784 -3.478 1.00 35.94 553 PHE A CA 1
ATOM 4407 C C . PHE A 1 553 ? 20.669 -8.568 -2.594 1.00 35.94 553 PHE A C 1
ATOM 4409 O O . PHE A 1 553 ? 19.749 -7.826 -2.268 1.00 35.94 553 PHE A O 1
ATOM 4416 N N . ARG A 1 554 ? 21.908 -8.368 -2.161 1.00 30.75 554 ARG A N 1
ATOM 4417 C CA . ARG A 1 554 ? 22.241 -7.324 -1.202 1.00 30.75 554 ARG A CA 1
ATOM 4418 C C . ARG A 1 554 ? 21.836 -5.937 -1.708 1.00 30.75 554 ARG A C 1
ATOM 4420 O O . ARG A 1 554 ? 22.479 -5.390 -2.593 1.00 30.75 554 ARG A O 1
ATOM 4427 N N . LYS A 1 555 ? 20.898 -5.353 -0.961 1.00 31.78 555 LYS A N 1
ATOM 4428 C CA . LYS A 1 555 ? 20.932 -3.969 -0.483 1.00 31.78 555 LYS A CA 1
ATOM 4429 C C . LYS A 1 555 ? 20.970 -2.923 -1.590 1.00 31.78 555 LYS A C 1
ATOM 4431 O O . LYS A 1 555 ? 22.034 -2.396 -1.889 1.00 31.78 555 LYS A O 1
ATOM 4436 N N . LEU A 1 556 ? 19.802 -2.496 -2.045 1.00 31.72 556 LEU A N 1
ATOM 4437 C CA . LEU A 1 556 ? 19.480 -1.076 -2.030 1.00 31.72 556 LEU A CA 1
ATOM 4438 C C . LEU A 1 556 ? 18.029 -0.873 -2.427 1.00 31.72 556 LEU A C 1
ATOM 4440 O O . LEU A 1 556 ? 17.616 -1.247 -3.504 1.00 31.72 556 LEU A O 1
ATOM 4444 N N . THR A 1 557 ? 17.314 -0.127 -1.624 1.00 33.31 557 THR A N 1
ATOM 4445 C CA . THR A 1 557 ? 16.298 0.768 -2.167 1.00 33.31 557 THR A CA 1
ATOM 4446 C C . THR A 1 557 ? 16.747 2.179 -1.771 1.00 33.31 557 THR A C 1
ATOM 4448 O O . THR A 1 557 ? 17.687 2.242 -0.965 1.00 33.31 557 THR A O 1
ATOM 4451 N N . VAL A 1 558 ? 16.124 3.305 -2.195 1.00 28.50 558 VAL A N 1
ATOM 4452 C CA . VAL A 1 558 ? 16.374 4.692 -1.685 1.00 28.50 558 VAL A CA 1
ATOM 4453 C C . VAL A 1 558 ? 15.170 5.645 -1.857 1.00 28.50 558 VAL A C 1
ATOM 4455 O O . VAL A 1 558 ? 14.742 5.773 -2.984 1.00 28.50 558 VAL A O 1
ATOM 4458 N N . TYR A 1 559 ? 14.713 6.385 -0.824 1.00 37.31 559 TYR A N 1
ATOM 4459 C CA . TYR A 1 559 ? 13.490 7.241 -0.843 1.00 37.31 559 TYR A CA 1
ATOM 4460 C C . TYR A 1 559 ? 13.627 8.713 -1.320 1.00 37.31 559 TYR A C 1
ATOM 4462 O O . TYR A 1 559 ? 14.492 9.369 -0.739 1.00 37.31 559 TYR A O 1
ATOM 4470 N N . PHE A 1 560 ? 12.700 9.229 -2.205 1.00 37.97 560 PHE A N 1
ATOM 4471 C CA . PHE A 1 560 ? 12.447 10.643 -2.758 1.00 37.97 560 PHE A CA 1
ATOM 4472 C C . PHE A 1 560 ? 10.965 11.125 -2.889 1.00 37.97 560 PHE A C 1
ATOM 4474 O O . PHE A 1 560 ? 10.199 10.208 -2.959 1.00 37.97 560 PHE A O 1
ATOM 4481 N N . GLN A 1 561 ? 10.518 12.427 -2.795 1.00 41.72 561 GLN A N 1
ATOM 4482 C CA . GLN A 1 561 ? 9.092 12.914 -2.582 1.00 41.72 561 GLN A CA 1
ATOM 4483 C C . GLN A 1 561 ? 8.374 13.398 -3.832 1.00 41.72 561 GLN A C 1
ATOM 4485 O O . GLN A 1 561 ? 8.525 14.572 -4.138 1.00 41.72 561 GLN A O 1
ATOM 4490 N N . ILE A 1 562 ? 7.512 12.599 -4.443 1.00 57.94 562 ILE A N 1
ATOM 4491 C CA . ILE A 1 562 ? 6.586 13.034 -5.465 1.00 57.94 562 ILE A CA 1
ATOM 4492 C C . ILE A 1 562 ? 5.245 13.486 -4.977 1.00 57.94 562 ILE A C 1
ATOM 4494 O O . ILE A 1 562 ? 4.579 12.920 -4.119 1.00 57.94 562 ILE A O 1
ATOM 4498 N N . ILE A 1 563 ? 4.898 14.567 -5.642 1.00 75.75 563 ILE A N 1
ATOM 4499 C CA . ILE A 1 563 ? 3.656 15.269 -5.605 1.00 75.75 563 ILE A CA 1
ATOM 4500 C C . ILE A 1 563 ? 2.877 14.874 -6.873 1.00 75.75 563 ILE A C 1
ATOM 4502 O O . ILE A 1 563 ? 1.753 14.414 -6.761 1.00 75.75 563 ILE A O 1
ATOM 4506 N N . TYR A 1 564 ? 3.468 14.947 -8.075 1.00 80.94 564 TYR A N 1
ATOM 4507 C CA . TYR A 1 564 ? 2.781 14.560 -9.318 1.00 80.94 564 TYR A CA 1
ATOM 4508 C C . TYR A 1 564 ? 3.444 13.413 -10.091 1.00 80.94 564 TYR A C 1
ATOM 4510 O O . TYR A 1 564 ? 4.467 13.605 -10.753 1.00 80.94 564 TYR A O 1
ATOM 4518 N N . ASN A 1 565 ? 2.804 12.242 -10.095 1.00 79.19 565 ASN A N 1
ATOM 4519 C CA . ASN A 1 565 ? 3.140 11.156 -11.016 1.00 79.19 565 ASN A CA 1
ATOM 4520 C C . ASN A 1 565 ? 2.673 11.488 -12.436 1.00 79.19 565 ASN A C 1
ATOM 4522 O O . ASN A 1 565 ? 1.497 11.786 -12.633 1.00 79.19 565 ASN A O 1
ATOM 4526 N N . GLU A 1 566 ? 3.576 11.458 -13.417 1.00 78.25 566 GLU A N 1
ATOM 4527 C CA . GLU A 1 566 ? 3.290 11.761 -14.829 1.00 78.25 566 GLU A CA 1
ATOM 4528 C C . GLU A 1 566 ? 2.552 13.099 -15.081 1.00 78.25 566 GLU A C 1
ATOM 4530 O O . GLU A 1 566 ? 1.907 13.304 -16.116 1.00 78.25 566 GLU A O 1
ATOM 4535 N N . GLY A 1 567 ? 2.626 14.035 -14.130 1.00 79.81 567 GLY A N 1
ATOM 4536 C CA . GLY A 1 567 ? 1.868 15.285 -14.157 1.00 79.81 567 GLY A CA 1
ATOM 4537 C C . GLY A 1 567 ? 0.345 15.109 -14.032 1.00 79.81 567 GLY A C 1
ATOM 4538 O O . GLY A 1 567 ? -0.397 16.007 -14.445 1.00 79.81 567 GLY A O 1
ATOM 4539 N N . TRP A 1 568 ? -0.155 13.973 -13.536 1.00 83.56 568 TRP A N 1
ATOM 4540 C CA . TRP A 1 568 ? -1.589 13.721 -13.353 1.00 83.56 568 TRP A CA 1
ATOM 4541 C C . TRP A 1 568 ? -2.189 14.669 -12.313 1.00 83.56 568 TRP A C 1
ATOM 4543 O O . TRP A 1 568 ? -1.704 14.773 -11.191 1.00 83.56 568 TRP A O 1
ATOM 4553 N N . GLY A 1 569 ? -3.229 15.407 -12.707 1.00 81.75 569 GLY A N 1
ATOM 4554 C CA . GLY A 1 569 ? -3.798 16.483 -11.892 1.00 81.75 569 GLY A CA 1
ATOM 4555 C C . GLY A 1 569 ? -2.944 17.748 -11.782 1.00 81.75 569 GLY A C 1
ATOM 4556 O O . GLY A 1 569 ? -3.344 18.674 -11.087 1.00 81.75 569 GLY A O 1
ATOM 4557 N N . GLN A 1 570 ? -1.789 17.830 -12.445 1.00 86.06 570 GLN A N 1
ATOM 4558 C CA . GLN A 1 570 ? -0.940 19.020 -12.398 1.00 86.06 570 GLN A CA 1
ATOM 4559 C C . GLN A 1 570 ? -1.541 20.153 -13.246 1.00 86.06 570 GLN A C 1
ATOM 4561 O O . GLN A 1 570 ? -1.865 19.961 -14.422 1.00 86.06 570 GLN A O 1
ATOM 4566 N N . LEU A 1 571 ? -1.634 21.359 -12.676 1.00 86.62 571 LEU A N 1
ATOM 4567 C CA . LEU A 1 571 ? -1.942 22.578 -13.431 1.00 86.62 571 LEU A CA 1
ATOM 4568 C C . LEU A 1 571 ? -0.721 23.037 -14.241 1.00 86.62 571 LEU A C 1
ATOM 4570 O O . LEU A 1 571 ? 0.404 22.970 -13.756 1.00 86.62 571 LEU A O 1
ATOM 4574 N N . ARG A 1 572 ? -0.943 23.495 -15.482 1.00 80.56 572 ARG A N 1
ATOM 4575 C CA . ARG A 1 572 ? 0.141 23.758 -16.458 1.00 80.56 572 ARG A CA 1
ATOM 4576 C C . ARG A 1 572 ? 0.097 25.151 -17.098 1.00 80.56 572 ARG A C 1
ATOM 4578 O O . ARG A 1 572 ? 1.068 25.581 -17.717 1.00 80.56 572 ARG A O 1
ATOM 4585 N N . ASP A 1 573 ? -1.004 25.884 -16.928 1.00 74.94 573 ASP A N 1
ATOM 4586 C CA . ASP A 1 573 ? -1.247 27.161 -17.609 1.00 74.94 573 ASP A CA 1
ATOM 4587 C C . ASP A 1 573 ? -0.844 28.363 -16.742 1.00 74.94 573 ASP A C 1
ATOM 4589 O O . ASP A 1 573 ? -1.675 29.080 -16.185 1.00 74.94 573 ASP A O 1
ATOM 4593 N N . GLY A 1 574 ? 0.467 28.596 -16.623 1.00 70.56 574 GLY A N 1
ATOM 4594 C CA . GLY A 1 574 ? 1.024 29.792 -15.970 1.00 70.56 574 GLY A CA 1
ATOM 4595 C C . GLY A 1 574 ? 0.950 29.800 -14.439 1.00 70.56 574 GLY A C 1
ATOM 4596 O O . GLY A 1 574 ? 1.393 30.765 -13.813 1.00 70.56 574 GLY A O 1
ATOM 4597 N N . VAL A 1 575 ? 0.439 28.724 -13.844 1.00 77.31 575 VAL A N 1
ATOM 4598 C CA . VAL A 1 575 ? 0.535 28.402 -12.420 1.00 77.31 575 VAL A CA 1
ATOM 4599 C C . VAL A 1 575 ? 1.188 27.031 -12.327 1.00 77.31 575 VAL A C 1
ATOM 4601 O O . VAL A 1 575 ? 0.746 26.106 -12.999 1.00 77.31 575 VAL A O 1
ATOM 4604 N N . TYR A 1 576 ? 2.226 26.934 -11.501 1.00 87.25 576 TYR A N 1
ATOM 4605 C CA . TYR A 1 576 ? 3.053 25.743 -11.309 1.00 87.25 576 TYR A CA 1
ATOM 4606 C C . TYR A 1 576 ? 2.973 25.332 -9.828 1.00 87.25 576 TYR A C 1
ATOM 4608 O O . TYR A 1 576 ? 3.825 25.746 -9.029 1.00 87.25 576 TYR A O 1
ATOM 4616 N N . PRO A 1 577 ? 1.891 24.641 -9.401 1.00 87.06 577 PRO A N 1
ATOM 4617 C CA . PRO A 1 577 ? 1.632 24.351 -7.989 1.00 87.06 577 PRO A CA 1
ATOM 4618 C C . PRO A 1 577 ? 2.749 23.553 -7.321 1.00 87.06 577 PRO A C 1
ATOM 4620 O O . PRO A 1 577 ? 2.947 23.675 -6.114 1.00 87.06 577 PRO A O 1
ATOM 4623 N N . GLU A 1 578 ? 3.507 22.770 -8.088 1.00 88.38 578 GLU A N 1
ATOM 4624 C CA . GLU A 1 578 ? 4.587 21.927 -7.590 1.00 88.38 578 GLU A CA 1
ATOM 4625 C C . GLU A 1 578 ? 5.641 22.705 -6.792 1.00 88.38 578 GLU A C 1
ATOM 4627 O O . GLU A 1 578 ? 6.175 22.156 -5.833 1.00 88.38 578 GLU A O 1
ATOM 4632 N N . PHE A 1 579 ? 5.901 23.986 -7.086 1.00 91.94 579 PHE A N 1
ATOM 4633 C CA . PHE A 1 579 ? 6.809 24.806 -6.273 1.00 91.94 579 PHE A CA 1
ATOM 4634 C C . PHE A 1 579 ? 6.245 25.054 -4.870 1.00 91.94 579 PHE A C 1
ATOM 4636 O O . PHE A 1 579 ? 6.927 24.814 -3.877 1.00 91.94 579 PHE A O 1
ATOM 4643 N N . GLY A 1 580 ? 4.979 25.476 -4.784 1.00 92.12 580 GLY A N 1
ATOM 4644 C CA . GLY A 1 580 ? 4.311 25.720 -3.504 1.00 92.12 580 GLY A CA 1
ATOM 4645 C C . GLY A 1 580 ? 4.123 24.437 -2.694 1.00 92.12 580 GLY A C 1
ATOM 4646 O O . GLY A 1 580 ? 4.336 24.436 -1.485 1.00 92.12 580 GLY A O 1
ATOM 4647 N N . LEU A 1 581 ? 3.799 23.329 -3.364 1.00 90.56 581 LEU A N 1
ATOM 4648 C CA . LEU A 1 581 ? 3.672 22.014 -2.735 1.00 90.56 581 LEU A CA 1
ATOM 4649 C C . LEU A 1 581 ? 5.035 21.483 -2.256 1.00 90.56 581 LEU A C 1
ATOM 4651 O O . LEU A 1 581 ? 5.122 20.909 -1.174 1.00 90.56 581 LEU A O 1
ATOM 4655 N N . THR A 1 582 ? 6.118 21.745 -2.993 1.00 91.00 582 THR A N 1
ATOM 4656 C CA . THR A 1 582 ? 7.494 21.433 -2.560 1.00 91.00 582 THR A CA 1
ATOM 4657 C C . THR A 1 582 ? 7.877 22.216 -1.308 1.00 91.00 582 THR A C 1
ATOM 4659 O O . THR A 1 582 ? 8.451 21.650 -0.377 1.00 91.00 582 THR A O 1
ATOM 4662 N N . ASP A 1 583 ? 7.559 23.510 -1.261 1.00 92.94 583 ASP A N 1
ATOM 4663 C CA . ASP A 1 583 ? 7.824 24.354 -0.093 1.00 92.94 583 ASP A CA 1
ATOM 4664 C C . ASP A 1 583 ? 6.994 23.916 1.122 1.00 92.94 583 ASP A C 1
ATOM 4666 O O . ASP A 1 583 ? 7.519 23.849 2.236 1.00 92.94 583 ASP A O 1
ATOM 4670 N N . LEU A 1 584 ? 5.725 23.556 0.904 1.00 90.12 584 LEU A N 1
ATOM 4671 C CA . LEU A 1 584 ? 4.835 23.007 1.925 1.00 90.12 584 LEU A CA 1
ATOM 4672 C C . LEU A 1 584 ? 5.422 21.734 2.534 1.00 90.12 584 LEU A C 1
ATOM 4674 O O . LEU A 1 584 ? 5.635 21.675 3.746 1.00 90.12 584 LEU A O 1
ATOM 4678 N N . VAL A 1 585 ? 5.762 20.757 1.694 1.00 87.81 585 VAL A N 1
ATOM 4679 C CA . VAL A 1 585 ? 6.417 19.515 2.113 1.00 87.81 585 VAL A CA 1
ATOM 4680 C C . VAL A 1 585 ? 7.675 19.815 2.926 1.00 87.81 585 VAL A C 1
ATOM 4682 O O . VAL A 1 585 ? 7.820 19.326 4.044 1.00 87.81 585 VAL A O 1
ATOM 4685 N N . ARG A 1 586 ? 8.560 20.675 2.408 1.00 88.19 586 ARG A N 1
ATOM 4686 C CA . ARG A 1 586 ? 9.830 21.018 3.062 1.00 88.19 586 ARG A CA 1
ATOM 4687 C C . ARG A 1 586 ? 9.629 21.717 4.409 1.00 88.19 586 ARG A C 1
ATOM 4689 O O . ARG A 1 586 ? 10.486 21.603 5.287 1.00 88.19 586 ARG A O 1
ATOM 4696 N N . SER A 1 587 ? 8.522 22.443 4.575 1.00 91.25 587 SER A N 1
ATOM 4697 C CA . SER A 1 587 ? 8.158 23.096 5.836 1.00 91.25 587 SER A CA 1
ATOM 4698 C C . SER A 1 587 ? 7.699 22.105 6.911 1.00 91.25 587 SER A C 1
ATOM 4700 O O . SER A 1 587 ? 7.969 22.326 8.092 1.00 91.25 587 SER A O 1
ATOM 4702 N N . ILE A 1 588 ? 7.059 21.002 6.505 1.00 87.00 588 ILE A N 1
ATOM 4703 C CA . ILE A 1 588 ? 6.621 19.918 7.395 1.00 87.00 588 ILE A CA 1
ATOM 4704 C C . ILE A 1 588 ? 7.799 18.992 7.714 1.00 87.00 588 ILE A C 1
ATOM 4706 O O . ILE A 1 588 ? 7.989 18.592 8.866 1.00 87.00 588 ILE A O 1
ATOM 4710 N N . ASP A 1 589 ? 8.604 18.669 6.701 1.00 84.94 589 ASP A N 1
ATOM 4711 C CA . ASP A 1 589 ? 9.741 17.767 6.800 1.00 84.94 589 ASP A CA 1
ATOM 4712 C C . ASP A 1 589 ? 10.886 18.172 5.859 1.00 84.94 589 ASP A C 1
ATOM 4714 O O . ASP A 1 589 ? 10.857 17.977 4.647 1.00 84.94 589 ASP A O 1
ATOM 4718 N N . SER A 1 590 ? 11.953 18.701 6.454 1.00 87.81 590 SER A N 1
ATOM 4719 C CA . SER A 1 590 ? 13.177 19.098 5.746 1.00 87.81 590 SER A CA 1
ATOM 4720 C C . SER A 1 590 ? 14.283 18.039 5.795 1.00 87.81 590 SER A C 1
ATOM 4722 O O . SER A 1 590 ? 15.396 18.283 5.329 1.00 87.81 590 SER A O 1
ATOM 4724 N N . THR A 1 591 ? 14.013 16.870 6.384 1.00 84.38 591 THR A N 1
ATOM 4725 C CA . THR A 1 591 ? 15.024 15.824 6.627 1.00 84.38 591 THR A CA 1
ATOM 4726 C C . THR A 1 591 ? 15.208 14.865 5.449 1.00 84.38 591 THR A C 1
ATOM 4728 O O . THR A 1 591 ? 16.010 13.928 5.520 1.00 84.38 591 THR A O 1
ATOM 4731 N N . ARG A 1 592 ? 14.457 15.100 4.372 1.00 84.25 592 ARG A N 1
ATOM 4732 C CA . ARG A 1 592 ? 14.293 14.258 3.188 1.00 84.25 592 ARG A CA 1
ATOM 4733 C C . ARG A 1 592 ? 14.464 15.135 1.931 1.00 84.25 592 ARG A C 1
ATOM 4735 O O . ARG A 1 592 ? 14.351 16.359 2.036 1.00 84.25 592 ARG A O 1
ATOM 4742 N N . LEU A 1 593 ? 14.819 14.567 0.771 1.00 87.88 593 LEU A N 1
ATOM 4743 C CA . LEU A 1 593 ? 14.854 15.369 -0.477 1.00 87.88 593 LEU A CA 1
ATOM 4744 C C . LEU A 1 593 ? 13.426 15.480 -1.041 1.00 87.88 593 LEU A C 1
ATOM 4746 O O . LEU A 1 593 ? 12.500 15.238 -0.296 1.00 87.88 593 LEU A O 1
ATOM 4750 N N . ILE A 1 594 ? 13.167 15.925 -2.268 1.00 87.38 594 ILE A N 1
ATOM 4751 C CA . ILE A 1 594 ? 11.794 16.001 -2.825 1.00 87.38 594 ILE A CA 1
ATOM 4752 C C . ILE A 1 594 ? 11.874 15.791 -4.336 1.00 87.38 594 ILE A C 1
ATOM 4754 O O . ILE A 1 594 ? 12.691 16.436 -4.966 1.00 87.38 594 ILE A O 1
ATOM 4758 N N . ASP A 1 595 ? 11.067 14.928 -4.932 1.00 86.12 595 ASP A N 1
ATOM 4759 C CA . ASP A 1 595 ? 10.956 14.730 -6.384 1.00 86.12 595 ASP A CA 1
ATOM 4760 C C . ASP A 1 595 ? 9.603 15.218 -6.917 1.00 86.12 595 ASP A C 1
ATOM 4762 O O . ASP A 1 595 ? 8.678 14.447 -7.080 1.00 86.12 595 ASP A O 1
ATOM 4766 N N . SER A 1 596 ? 9.437 16.511 -7.156 1.00 84.12 596 SER A N 1
ATOM 4767 C CA . SER A 1 596 ? 8.103 17.113 -7.258 1.00 84.12 596 SER A CA 1
ATOM 4768 C C . SER A 1 596 ? 7.237 16.625 -8.431 1.00 84.12 596 SER A C 1
ATOM 4770 O O . SER A 1 596 ? 6.009 16.638 -8.315 1.00 84.12 596 SER A O 1
ATOM 4772 N N . THR A 1 597 ? 7.836 16.216 -9.548 1.00 79.19 597 THR A N 1
ATOM 4773 C CA . THR A 1 597 ? 7.119 15.868 -10.786 1.00 79.19 597 THR A CA 1
ATOM 4774 C C . THR A 1 597 ? 7.872 14.797 -11.562 1.00 79.19 597 THR A C 1
ATOM 4776 O O . THR A 1 597 ? 9.002 15.038 -11.989 1.00 79.19 597 THR A O 1
ATOM 4779 N N . LEU A 1 598 ? 7.214 13.674 -11.844 1.00 70.38 598 LEU A N 1
ATOM 4780 C CA . LEU A 1 598 ? 7.750 12.654 -12.740 1.00 70.38 598 LEU A CA 1
ATOM 4781 C C . LEU A 1 598 ? 7.302 12.911 -14.175 1.00 70.38 598 LEU A C 1
ATOM 4783 O O . LEU A 1 598 ? 6.111 12.834 -14.467 1.00 70.38 598 LEU A O 1
ATOM 4787 N N . ARG A 1 599 ? 8.251 13.153 -15.085 1.00 69.50 599 ARG A N 1
ATOM 4788 C CA . ARG A 1 599 ? 8.034 13.310 -16.539 1.00 69.50 599 ARG A CA 1
ATOM 4789 C C . ARG A 1 599 ? 6.955 14.347 -16.945 1.00 69.50 599 ARG A C 1
ATOM 4791 O O . ARG A 1 599 ? 6.344 15.041 -16.144 1.00 69.50 599 ARG A O 1
ATOM 4798 N N . TRP A 1 600 ? 6.768 14.472 -18.261 1.00 69.62 600 TRP A N 1
ATOM 4799 C CA . TRP A 1 600 ? 5.818 15.305 -19.005 1.00 69.62 600 TRP A CA 1
ATOM 4800 C C . TRP A 1 600 ? 5.922 16.832 -18.837 1.00 69.62 600 TRP A C 1
ATOM 4802 O O . TRP A 1 600 ? 6.099 17.543 -19.826 1.00 69.62 600 TRP A O 1
ATOM 4812 N N . PHE A 1 601 ? 5.821 17.342 -17.610 1.00 79.00 601 PHE A N 1
ATOM 4813 C CA . PHE A 1 601 ? 5.710 18.775 -17.311 1.00 79.00 601 PHE A CA 1
ATOM 4814 C C . PHE A 1 601 ? 6.524 19.151 -16.064 1.00 79.00 601 PHE A C 1
ATOM 4816 O O . PHE A 1 601 ? 6.018 19.755 -15.121 1.00 79.00 601 PHE A O 1
ATOM 4823 N N . ASP A 1 602 ? 7.802 18.772 -16.055 1.00 86.44 602 ASP A N 1
ATOM 4824 C CA . ASP A 1 602 ? 8.743 19.169 -15.006 1.00 86.44 602 ASP A CA 1
ATOM 4825 C C . ASP A 1 602 ? 9.267 20.588 -15.274 1.00 86.44 602 ASP A C 1
ATOM 4827 O O . ASP A 1 602 ? 9.979 20.827 -16.259 1.00 86.44 602 ASP A O 1
ATOM 4831 N N . TYR A 1 603 ? 8.911 21.526 -14.394 1.00 88.38 603 TYR A N 1
ATOM 4832 C CA . TYR A 1 603 ? 9.306 22.936 -14.465 1.00 88.38 603 TYR A CA 1
ATOM 4833 C C . TYR A 1 603 ? 10.484 23.295 -13.543 1.00 88.38 603 TYR A C 1
ATOM 4835 O O . TYR A 1 603 ? 10.835 24.473 -13.438 1.00 88.38 603 TYR A O 1
ATOM 4843 N N . GLY A 1 604 ? 11.129 22.311 -12.905 1.00 89.75 604 GLY A N 1
ATOM 4844 C CA . GLY A 1 604 ? 12.336 22.521 -12.099 1.00 89.75 604 GLY A CA 1
ATOM 4845 C C . GLY A 1 604 ? 12.124 22.539 -10.583 1.00 89.75 604 GLY A C 1
ATOM 4846 O O . GLY A 1 604 ? 13.004 23.004 -9.857 1.00 89.75 604 GLY A O 1
ATOM 4847 N N . ALA A 1 605 ? 10.971 22.084 -10.087 1.00 90.56 605 ALA A N 1
ATOM 4848 C CA . ALA A 1 605 ? 10.725 21.981 -8.651 1.00 90.56 605 ALA A CA 1
ATOM 4849 C C . ALA A 1 605 ? 11.432 20.754 -8.043 1.00 90.56 605 ALA A C 1
ATOM 4851 O O . ALA A 1 605 ? 11.709 19.761 -8.717 1.00 90.56 605 ALA A O 1
ATOM 4852 N N . GLY A 1 606 ? 11.741 20.836 -6.748 1.00 90.81 606 GLY A N 1
ATOM 4853 C CA . GLY A 1 606 ? 12.342 19.732 -6.005 1.00 90.81 606 GLY A CA 1
ATOM 4854 C C . GLY A 1 606 ? 13.848 19.545 -6.224 1.00 90.81 606 GLY A C 1
ATOM 4855 O O . GLY A 1 606 ? 14.600 20.438 -6.610 1.00 90.81 606 GLY A O 1
ATOM 4856 N N . ASP A 1 607 ? 14.308 18.357 -5.867 1.00 92.12 607 ASP A N 1
ATOM 4857 C CA . ASP A 1 607 ? 15.693 17.918 -5.798 1.00 92.12 607 ASP A CA 1
ATOM 4858 C C . ASP A 1 607 ? 16.093 16.986 -6.950 1.00 92.12 607 ASP A C 1
ATOM 4860 O O . ASP A 1 607 ? 17.296 16.820 -7.179 1.00 92.12 607 ASP A O 1
ATOM 4864 N N . PHE A 1 608 ? 15.119 16.437 -7.680 1.00 90.62 608 PHE A N 1
ATOM 4865 C CA . PHE A 1 608 ? 15.287 15.458 -8.757 1.00 90.62 608 PHE A CA 1
ATOM 4866 C C . PHE A 1 608 ? 14.964 16.057 -10.114 1.00 90.62 608 PHE A C 1
ATOM 4868 O O . PHE A 1 608 ? 14.096 16.910 -10.224 1.00 90.62 608 PHE A O 1
ATOM 4875 N N . SER A 1 609 ? 15.701 15.617 -11.130 1.00 91.00 609 SER A N 1
ATOM 4876 C CA . SER A 1 609 ? 15.323 15.742 -12.531 1.00 91.00 609 SER A CA 1
ATOM 4877 C C . SER A 1 609 ? 15.002 14.331 -12.993 1.00 91.00 609 SER A C 1
ATOM 4879 O O . SER A 1 609 ? 15.904 13.556 -13.333 1.00 91.00 609 SER A O 1
ATOM 4881 N N . ASP A 1 610 ? 13.722 14.003 -12.902 1.00 87.38 610 ASP A N 1
ATOM 4882 C CA . ASP A 1 610 ? 13.209 12.670 -13.158 1.00 87.38 610 ASP A CA 1
ATOM 4883 C C . ASP A 1 610 ? 12.706 12.510 -14.598 1.00 87.38 610 ASP A C 1
ATOM 4885 O O . ASP A 1 610 ? 12.186 13.446 -15.215 1.00 87.38 610 ASP A O 1
ATOM 4889 N N . ASN A 1 611 ? 12.851 11.303 -15.143 1.00 84.38 611 ASN A N 1
ATOM 4890 C CA . ASN A 1 611 ? 12.223 10.937 -16.398 1.00 84.38 611 ASN A CA 1
ATOM 4891 C C . ASN A 1 611 ? 11.585 9.540 -16.362 1.00 84.38 611 ASN A C 1
ATOM 4893 O O . ASN A 1 611 ? 12.215 8.565 -15.965 1.00 84.38 611 ASN A O 1
ATOM 4897 N N . HIS A 1 612 ? 10.381 9.434 -16.932 1.00 84.00 612 HIS A N 1
ATOM 4898 C CA . HIS A 1 612 ? 9.716 8.174 -17.273 1.00 84.00 612 HIS A CA 1
ATOM 4899 C C . HIS A 1 612 ? 9.853 7.901 -18.768 1.00 84.00 612 HIS A C 1
ATOM 4901 O O . HIS A 1 612 ? 9.354 8.654 -19.607 1.00 84.00 612 HIS A O 1
ATOM 4907 N N . TYR A 1 613 ? 10.530 6.818 -19.137 1.00 83.06 613 TYR A N 1
ATOM 4908 C CA . TYR A 1 613 ? 10.564 6.378 -20.528 1.00 83.06 613 TYR A CA 1
ATOM 4909 C C . TYR A 1 613 ? 10.736 4.863 -20.587 1.00 83.06 613 TYR A C 1
ATOM 4911 O O . TYR A 1 613 ? 11.803 4.317 -20.333 1.00 83.06 613 TYR A O 1
ATOM 4919 N N . TYR A 1 614 ? 9.642 4.187 -20.924 1.00 81.38 614 TYR A N 1
ATOM 4920 C CA . TYR A 1 614 ? 9.519 2.734 -20.851 1.00 81.38 614 TYR A CA 1
ATOM 4921 C C . TYR A 1 614 ? 10.348 1.992 -21.910 1.00 81.38 614 TYR A C 1
ATOM 4923 O O . TYR A 1 614 ? 10.887 0.922 -21.639 1.00 81.38 614 TYR A O 1
ATOM 4931 N N . ALA A 1 615 ? 10.495 2.575 -23.107 1.00 81.94 615 ALA A N 1
ATOM 4932 C CA . ALA A 1 615 ? 11.153 1.916 -24.239 1.00 81.94 615 ALA A CA 1
ATOM 4933 C C . ALA A 1 615 ? 12.679 1.857 -24.119 1.00 81.94 615 ALA A C 1
ATOM 4935 O O . ALA A 1 615 ? 13.288 0.924 -24.631 1.00 81.94 615 ALA A O 1
ATOM 4936 N N . ASN A 1 616 ? 13.279 2.849 -23.465 1.00 84.69 616 ASN A N 1
ATOM 4937 C CA . ASN A 1 616 ? 14.686 2.871 -23.090 1.00 84.69 616 ASN A CA 1
ATOM 4938 C C . ASN A 1 616 ? 14.879 3.892 -21.960 1.00 84.69 616 ASN A C 1
ATOM 4940 O O . ASN A 1 616 ? 14.212 4.918 -21.963 1.00 84.69 616 ASN A O 1
ATOM 4944 N N . PRO A 1 617 ? 15.792 3.703 -21.004 1.00 88.19 617 PRO A N 1
ATOM 4945 C CA . PRO A 1 617 ? 16.068 4.749 -20.020 1.00 88.19 617 PRO A CA 1
ATOM 4946 C C . PRO A 1 617 ? 16.594 6.031 -20.711 1.00 88.19 617 PRO A C 1
ATOM 4948 O O . PRO A 1 617 ? 17.101 5.977 -21.837 1.00 88.19 617 PRO A O 1
ATOM 4951 N N . GLN A 1 618 ? 16.459 7.199 -20.075 1.00 88.69 618 GLN A N 1
ATOM 4952 C CA . GLN A 1 618 ? 17.022 8.499 -20.508 1.00 88.69 618 GLN A CA 1
ATOM 4953 C C . GLN A 1 618 ? 17.535 9.301 -19.295 1.00 88.69 618 GLN A C 1
ATOM 4955 O O . GLN A 1 618 ? 17.343 10.508 -19.153 1.00 88.69 618 GLN A O 1
ATOM 4960 N N . CYS A 1 619 ? 18.160 8.597 -18.362 1.00 89.44 619 CYS A N 1
ATOM 4961 C CA . CYS A 1 619 ? 18.535 9.103 -17.055 1.00 89.44 619 CYS A CA 1
ATOM 4962 C C . CYS A 1 619 ? 19.752 10.035 -17.131 1.00 89.44 619 CYS A C 1
ATOM 4964 O O . CYS A 1 619 ? 20.864 9.610 -17.461 1.00 89.44 619 CYS A O 1
ATOM 4966 N N . GLY A 1 620 ? 19.567 11.315 -16.800 1.00 87.12 620 GLY A N 1
ATOM 4967 C CA . GLY A 1 620 ? 20.646 12.310 -16.814 1.00 87.12 620 GLY A CA 1
ATOM 4968 C C . GLY A 1 620 ? 21.210 12.616 -18.209 1.00 87.12 620 GLY A C 1
ATOM 4969 O O . GLY A 1 620 ? 22.286 13.208 -18.320 1.00 87.12 620 GLY A O 1
ATOM 4970 N N . THR A 1 621 ? 20.531 12.182 -19.274 1.00 86.12 621 THR A N 1
ATOM 4971 C CA . THR A 1 621 ? 21.000 12.300 -20.657 1.00 86.12 621 THR A CA 1
ATOM 4972 C C . THR A 1 621 ? 20.673 13.676 -21.251 1.00 86.12 621 THR A C 1
ATOM 4974 O O . THR A 1 621 ? 19.675 14.293 -20.886 1.00 86.12 621 THR A O 1
ATOM 4977 N N . PRO A 1 622 ? 21.465 14.179 -22.221 1.00 80.62 622 PRO A N 1
ATOM 4978 C CA . PRO A 1 622 ? 21.146 15.421 -22.935 1.00 80.62 622 PRO A CA 1
ATOM 4979 C C . PRO A 1 622 ? 20.055 15.237 -24.005 1.00 80.62 622 PRO A C 1
ATOM 4981 O O . PRO A 1 622 ? 19.520 16.217 -24.520 1.00 80.62 622 PRO A O 1
ATOM 4984 N N . PHE A 1 623 ? 19.762 13.990 -24.378 1.00 80.94 623 PHE A N 1
ATOM 4985 C CA . PHE A 1 623 ? 18.629 13.625 -25.221 1.00 80.94 623 PHE A CA 1
ATOM 4986 C C . PHE A 1 623 ? 17.433 13.271 -24.339 1.00 80.94 623 PHE A C 1
ATOM 4988 O O . PHE A 1 623 ? 17.608 12.690 -23.272 1.00 80.94 623 PHE A O 1
ATOM 4995 N N . TYR A 1 624 ? 16.236 13.625 -24.793 1.00 74.94 624 TYR A N 1
ATOM 4996 C CA . TYR A 1 624 ? 14.989 13.436 -24.061 1.00 74.94 624 TYR A CA 1
ATOM 4997 C C . TYR A 1 624 ? 13.840 13.207 -25.051 1.00 74.94 624 TYR A C 1
ATOM 4999 O O . TYR A 1 624 ? 13.916 13.613 -26.217 1.00 74.94 624 TYR A O 1
ATOM 5007 N N . SER A 1 625 ? 12.783 12.517 -24.616 1.00 70.31 625 SER A N 1
ATOM 5008 C CA . SER A 1 625 ? 11.564 12.358 -25.417 1.00 70.31 625 SER A CA 1
ATOM 5009 C C . SER A 1 625 ? 10.913 13.727 -25.664 1.00 70.31 625 SER A C 1
ATOM 5011 O O . SER A 1 625 ? 10.987 14.583 -24.795 1.00 70.31 625 SER A O 1
ATOM 5013 N N . ILE A 1 626 ? 10.254 13.951 -26.813 1.00 63.66 626 ILE A N 1
ATOM 5014 C CA . ILE A 1 626 ? 9.629 15.258 -27.154 1.00 63.66 626 ILE A CA 1
ATOM 5015 C C . ILE A 1 626 ? 8.694 15.757 -26.046 1.00 63.66 626 ILE A C 1
ATOM 5017 O O . ILE A 1 626 ? 8.530 16.959 -25.862 1.00 63.66 626 ILE A O 1
ATOM 5021 N N . ASN A 1 627 ? 8.099 14.822 -25.314 1.00 66.06 627 ASN A N 1
ATOM 5022 C CA . ASN A 1 627 ? 7.164 15.131 -24.258 1.00 66.06 627 ASN A CA 1
ATOM 5023 C C . ASN A 1 627 ? 7.819 15.240 -22.873 1.00 66.06 627 ASN A C 1
ATOM 5025 O O . ASN A 1 627 ? 7.089 15.405 -21.918 1.00 66.06 627 ASN A O 1
ATOM 5029 N N . SER A 1 628 ? 9.140 15.112 -22.727 1.00 72.75 628 SER A N 1
ATOM 5030 C CA . SER A 1 628 ? 9.858 15.281 -21.452 1.00 72.75 628 SER A CA 1
ATOM 5031 C C . SER A 1 628 ? 10.584 16.633 -21.412 1.00 72.75 628 SER A C 1
ATOM 5033 O O . SER A 1 628 ? 10.941 17.185 -22.454 1.00 72.75 628 SER A O 1
ATOM 5035 N N . SER A 1 629 ? 10.869 17.145 -20.214 1.00 79.25 629 SER A N 1
ATOM 5036 C CA . SER A 1 629 ? 11.772 18.289 -20.037 1.00 79.25 629 SER A CA 1
ATOM 5037 C C . SER A 1 629 ? 13.242 17.867 -20.216 1.00 79.25 629 SER A C 1
ATOM 5039 O O . SER A 1 629 ? 13.589 16.720 -19.918 1.00 79.25 629 SER A O 1
ATOM 5041 N N . PRO A 1 630 ? 14.137 18.760 -20.687 1.00 86.38 630 PRO A N 1
ATOM 5042 C CA . PRO A 1 630 ? 15.574 18.495 -20.691 1.00 86.38 630 PRO A CA 1
ATOM 5043 C C . PRO A 1 630 ? 16.103 18.229 -19.277 1.00 86.38 630 PRO A C 1
ATOM 5045 O O . PRO A 1 630 ? 15.658 18.868 -18.324 1.00 86.38 630 PRO A O 1
ATOM 5048 N N . PHE A 1 631 ? 17.107 17.357 -19.157 1.00 90.25 631 PHE A N 1
ATOM 5049 C CA . PHE A 1 631 ? 17.786 17.111 -17.884 1.00 90.25 631 PHE A CA 1
ATOM 5050 C C . PHE A 1 631 ? 18.358 18.406 -17.281 1.00 90.25 631 PHE A C 1
ATOM 5052 O O . PHE A 1 631 ? 19.084 19.150 -17.949 1.00 90.25 631 PHE A O 1
ATOM 5059 N N . ASP A 1 632 ? 18.070 18.634 -15.999 1.00 91.56 632 ASP A N 1
ATOM 5060 C CA . ASP A 1 632 ? 18.614 19.741 -15.217 1.00 91.56 632 ASP A CA 1
ATOM 5061 C C . ASP A 1 632 ? 19.849 19.288 -14.412 1.00 91.56 632 ASP A C 1
ATOM 5063 O O . ASP A 1 632 ? 19.708 18.571 -13.418 1.00 91.56 632 ASP A O 1
ATOM 5067 N N . PRO A 1 633 ? 21.068 19.738 -14.773 1.00 90.56 633 PRO A N 1
ATOM 5068 C CA . PRO A 1 633 ? 22.301 19.314 -14.112 1.00 90.56 633 PRO A CA 1
ATOM 5069 C C . PRO A 1 633 ? 22.443 19.813 -12.667 1.00 90.56 633 PRO A C 1
ATOM 5071 O O . PRO A 1 633 ? 23.365 19.385 -11.975 1.00 90.56 633 PRO A O 1
ATOM 5074 N N . THR A 1 634 ? 21.573 20.717 -12.202 1.00 93.12 634 THR A N 1
ATOM 5075 C CA . THR A 1 634 ? 21.553 21.186 -10.806 1.00 93.12 634 THR A CA 1
ATOM 5076 C C . THR A 1 634 ? 20.752 20.269 -9.874 1.00 93.12 634 THR A C 1
ATOM 5078 O O . THR A 1 634 ? 20.809 20.419 -8.646 1.00 93.12 634 THR A O 1
ATOM 5081 N N . ARG A 1 635 ? 20.037 19.290 -10.439 1.00 93.25 635 ARG A N 1
ATOM 5082 C CA . ARG A 1 635 ? 19.205 18.312 -9.733 1.00 93.25 635 ARG A CA 1
ATOM 5083 C C . ARG A 1 635 ? 19.742 16.891 -9.919 1.00 93.25 635 ARG A C 1
ATOM 5085 O O . ARG A 1 635 ? 20.610 16.623 -10.749 1.00 93.25 635 ARG A O 1
ATOM 5092 N N . ILE A 1 636 ? 19.264 15.976 -9.083 1.00 92.81 636 ILE A N 1
ATOM 5093 C CA . ILE A 1 636 ? 19.653 14.566 -9.129 1.00 92.81 636 ILE A CA 1
ATOM 5094 C C . ILE A 1 636 ? 18.977 13.920 -10.340 1.00 92.81 636 ILE A C 1
ATOM 5096 O O . ILE A 1 636 ? 17.757 13.826 -10.375 1.00 92.81 636 ILE A O 1
ATOM 5100 N N . GLY A 1 637 ? 19.756 13.464 -11.323 1.00 91.75 637 GLY A N 1
ATOM 5101 C CA . GLY A 1 637 ? 19.209 12.719 -12.461 1.00 91.75 637 GLY A CA 1
ATOM 5102 C C . GLY A 1 637 ? 18.698 11.346 -12.030 1.00 91.75 637 GLY A C 1
ATOM 5103 O O . GLY A 1 637 ? 19.456 10.583 -11.422 1.00 91.75 637 GLY A O 1
ATOM 5104 N N . PHE A 1 638 ? 17.444 11.034 -12.347 1.00 90.75 638 PHE A N 1
ATOM 5105 C CA . PHE A 1 638 ? 16.786 9.790 -11.952 1.00 90.75 638 PHE A CA 1
ATOM 5106 C C . PHE A 1 638 ? 15.879 9.257 -13.067 1.00 90.75 638 PHE A C 1
ATOM 5108 O O . PHE A 1 638 ? 15.412 10.016 -13.915 1.00 90.75 638 PHE A O 1
ATOM 5115 N N . GLN A 1 639 ? 15.716 7.935 -13.114 1.00 89.50 639 GLN A N 1
ATOM 5116 C CA . GLN A 1 639 ? 14.810 7.261 -14.041 1.00 89.50 639 GLN A CA 1
ATOM 5117 C C . GLN A 1 639 ? 13.607 6.728 -13.262 1.00 89.50 639 GLN A C 1
ATOM 5119 O O . GLN A 1 639 ? 13.637 5.582 -12.814 1.00 89.50 639 GLN A O 1
ATOM 5124 N N . GLY A 1 640 ? 12.580 7.556 -13.099 1.00 81.81 640 GLY A N 1
ATOM 5125 C CA . GLY A 1 640 ? 11.432 7.293 -12.235 1.00 81.81 640 GLY A CA 1
ATOM 5126 C C . GLY A 1 640 ? 10.608 6.080 -12.629 1.00 81.81 640 GLY A C 1
ATOM 5127 O O . GLY A 1 640 ? 10.103 5.415 -11.738 1.00 81.81 640 GLY A O 1
ATOM 5128 N N . GLU A 1 641 ? 10.569 5.733 -13.922 1.00 83.62 641 GLU A N 1
ATOM 5129 C CA . GLU A 1 641 ? 10.058 4.456 -14.433 1.00 83.62 641 GLU A CA 1
ATOM 5130 C C . GLU A 1 641 ? 10.685 4.111 -15.793 1.00 83.62 641 GLU A C 1
ATOM 5132 O O . GLU A 1 641 ? 10.795 4.954 -16.695 1.00 83.62 641 GLU A O 1
ATOM 5137 N N . PHE A 1 642 ? 11.097 2.857 -15.967 1.00 83.88 642 PHE A N 1
ATOM 5138 C CA . PHE A 1 642 ? 11.472 2.275 -17.256 1.00 83.88 642 PHE A CA 1
ATOM 5139 C C . PHE A 1 642 ? 11.206 0.763 -17.264 1.00 83.88 642 PHE A C 1
ATOM 5141 O O . PHE A 1 642 ? 11.002 0.154 -16.215 1.00 83.88 642 PHE A O 1
ATOM 5148 N N . GLY A 1 643 ? 11.220 0.141 -18.444 1.00 77.31 643 GLY A N 1
ATOM 5149 C CA . GLY A 1 643 ? 10.796 -1.254 -18.593 1.00 77.31 643 GLY A CA 1
ATOM 5150 C C . GLY A 1 643 ? 9.318 -1.357 -18.946 1.00 77.31 643 GLY A C 1
ATOM 5151 O O . GLY A 1 643 ? 8.747 -0.427 -19.504 1.00 77.31 643 GLY A O 1
ATOM 5152 N N . GLY A 1 644 ? 8.691 -2.498 -18.687 1.00 65.44 644 GLY A N 1
ATOM 5153 C CA . GLY A 1 644 ? 7.232 -2.592 -18.740 1.00 65.44 644 GLY A CA 1
ATOM 5154 C C . GLY A 1 644 ? 6.574 -2.754 -20.123 1.00 65.44 644 GLY A C 1
ATOM 5155 O O . GLY A 1 644 ? 5.349 -2.838 -20.197 1.00 65.44 644 GLY A O 1
ATOM 5156 N N . ILE A 1 645 ? 7.330 -2.804 -21.227 1.00 60.28 645 ILE A N 1
ATOM 5157 C CA . ILE A 1 645 ? 6.776 -2.965 -22.584 1.00 60.28 645 ILE A CA 1
ATOM 5158 C C . ILE A 1 645 ? 6.792 -4.454 -22.994 1.00 60.28 645 ILE A C 1
ATOM 5160 O O . ILE A 1 645 ? 7.780 -4.911 -23.551 1.00 60.28 645 ILE A O 1
ATOM 5164 N N . ILE A 1 646 ? 5.656 -5.149 -22.811 1.00 54.84 646 ILE A N 1
ATOM 5165 C CA . ILE A 1 646 ? 5.200 -6.369 -23.536 1.00 54.84 646 ILE A CA 1
ATOM 5166 C C . ILE A 1 646 ? 5.504 -7.768 -22.930 1.00 54.84 646 ILE A C 1
ATOM 5168 O O . ILE A 1 646 ? 6.494 -8.032 -22.260 1.00 54.84 646 ILE A O 1
ATOM 5172 N N . GLN A 1 647 ? 4.548 -8.653 -23.243 1.00 54.28 647 GLN A N 1
ATOM 5173 C CA . GLN A 1 647 ? 3.992 -9.848 -22.601 1.00 54.28 647 GLN A CA 1
ATOM 5174 C C . GLN A 1 647 ? 4.717 -11.186 -22.883 1.00 54.28 647 GLN A C 1
ATOM 5176 O O . GLN A 1 647 ? 4.291 -12.196 -22.340 1.00 54.28 647 GLN A O 1
ATOM 5181 N N . ASN A 1 648 ? 5.785 -11.232 -23.704 1.00 46.44 648 ASN A N 1
ATOM 5182 C CA . ASN A 1 648 ? 6.348 -12.514 -24.188 1.00 46.44 648 ASN A CA 1
ATOM 5183 C C . ASN A 1 648 ? 7.886 -12.694 -24.121 1.00 46.44 648 ASN A C 1
ATOM 5185 O O . ASN A 1 648 ? 8.315 -13.838 -24.171 1.00 46.44 648 ASN A O 1
ATOM 5189 N N . ASP A 1 649 ? 8.711 -11.646 -23.950 1.00 56.06 649 ASP A N 1
ATOM 5190 C CA . ASP A 1 649 ? 10.194 -11.766 -23.924 1.00 56.06 649 ASP A CA 1
ATOM 5191 C C . ASP A 1 649 ? 10.858 -10.866 -22.852 1.00 56.06 649 ASP A C 1
ATOM 5193 O O . ASP A 1 649 ? 11.904 -10.244 -23.066 1.00 56.06 649 ASP A O 1
ATOM 5197 N N . LEU A 1 650 ? 10.254 -10.797 -21.658 1.00 59.81 650 LEU A N 1
ATOM 5198 C CA . LEU A 1 650 ? 10.749 -10.000 -20.518 1.00 59.81 650 LEU A CA 1
ATOM 5199 C C . LEU A 1 650 ? 12.223 -10.275 -20.166 1.00 59.81 650 LEU A C 1
ATOM 5201 O O . LEU A 1 650 ? 12.926 -9.371 -19.713 1.00 59.81 650 LEU A O 1
ATOM 5205 N N . ILE A 1 651 ? 12.702 -11.498 -20.408 1.00 60.88 651 ILE A N 1
ATOM 5206 C CA . ILE A 1 651 ? 14.070 -11.920 -20.091 1.00 60.88 651 ILE A CA 1
ATOM 5207 C C . ILE A 1 651 ? 15.087 -11.196 -20.990 1.00 60.88 651 ILE A C 1
ATOM 5209 O O . ILE A 1 651 ? 15.941 -10.469 -20.487 1.00 60.88 651 ILE A O 1
ATOM 5213 N N . GLU A 1 652 ? 14.998 -11.328 -22.319 1.00 64.38 652 GLU A N 1
ATOM 5214 C CA . GLU A 1 652 ? 15.997 -10.733 -23.223 1.00 64.38 652 GLU A CA 1
ATOM 5215 C C . GLU A 1 652 ? 15.939 -9.198 -23.235 1.00 64.38 652 GLU A C 1
ATOM 5217 O O . GLU A 1 652 ? 16.977 -8.526 -23.262 1.00 64.38 652 GLU A O 1
ATOM 5222 N N . GLN A 1 653 ? 14.735 -8.627 -23.159 1.00 74.56 653 GLN A N 1
ATOM 5223 C CA . GLN A 1 653 ? 14.557 -7.177 -23.167 1.00 74.56 653 GLN A CA 1
ATOM 5224 C C . GLN A 1 653 ? 14.982 -6.529 -21.842 1.00 74.56 653 GLN A C 1
ATOM 5226 O O . GLN A 1 653 ? 15.564 -5.442 -21.853 1.00 74.56 653 GLN A O 1
ATOM 5231 N N . GLY A 1 654 ? 14.765 -7.196 -20.703 1.00 80.69 654 GLY A N 1
ATOM 5232 C CA . GLY A 1 654 ? 15.193 -6.703 -19.395 1.00 80.69 654 GLY A CA 1
ATOM 5233 C C . GLY A 1 654 ? 16.705 -6.523 -19.295 1.00 80.69 654 GLY A C 1
ATOM 5234 O O . GLY A 1 654 ? 17.178 -5.449 -18.915 1.00 80.69 654 GLY A O 1
ATOM 5235 N N . HIS A 1 655 ? 17.474 -7.515 -19.748 1.00 85.56 655 HIS A N 1
ATOM 5236 C CA . HIS A 1 655 ? 18.937 -7.425 -19.800 1.00 85.56 655 HIS A CA 1
ATOM 5237 C C . HIS A 1 655 ? 19.416 -6.271 -20.690 1.00 85.56 655 HIS A C 1
ATOM 5239 O O . HIS A 1 655 ? 20.343 -5.541 -20.328 1.00 85.56 655 HIS A O 1
ATOM 5245 N N . PHE A 1 656 ? 18.766 -6.062 -21.839 1.00 87.81 656 PHE A N 1
ATOM 5246 C CA . PHE A 1 656 ? 19.083 -4.951 -22.734 1.00 87.81 656 PHE A CA 1
ATOM 5247 C C . PHE A 1 656 ? 18.853 -3.589 -22.062 1.00 87.81 656 PHE A C 1
ATOM 5249 O O . PHE A 1 656 ? 19.757 -2.751 -22.051 1.00 87.81 656 PHE A O 1
ATOM 5256 N N . LEU A 1 657 ? 17.689 -3.387 -21.442 1.00 90.00 657 LEU A N 1
ATOM 5257 C CA . LEU A 1 657 ? 17.326 -2.124 -20.794 1.00 90.00 657 LEU A CA 1
ATOM 5258 C C . LEU A 1 657 ? 18.193 -1.820 -19.566 1.00 90.00 657 LEU A C 1
ATOM 5260 O O . LEU A 1 657 ? 18.635 -0.684 -19.387 1.00 90.00 657 LEU A O 1
ATOM 5264 N N . LEU A 1 658 ? 18.506 -2.830 -18.748 1.00 90.25 658 LEU A N 1
ATOM 5265 C CA . LEU A 1 658 ? 19.455 -2.675 -17.642 1.00 90.25 658 LEU A CA 1
ATOM 5266 C C . LEU A 1 658 ? 20.858 -2.338 -18.155 1.00 90.25 658 LEU A C 1
ATOM 5268 O O . LEU A 1 658 ? 21.558 -1.508 -17.570 1.00 90.25 658 LEU A O 1
ATOM 5272 N N . ASN A 1 659 ? 21.274 -2.924 -19.279 1.00 91.44 659 ASN A N 1
ATOM 5273 C CA . ASN A 1 659 ? 22.535 -2.573 -19.918 1.00 91.44 659 ASN A CA 1
ATOM 5274 C C . ASN A 1 659 ? 22.536 -1.125 -20.447 1.00 91.44 659 ASN A C 1
ATOM 5276 O O . ASN A 1 659 ? 23.552 -0.443 -20.313 1.00 91.44 659 ASN A O 1
ATOM 5280 N N . GLU A 1 660 ? 21.428 -0.620 -20.988 1.00 91.94 660 GLU A N 1
ATOM 5281 C CA . GLU A 1 660 ? 21.311 0.793 -21.370 1.00 91.94 660 GLU A CA 1
ATOM 5282 C C . GLU A 1 660 ? 21.369 1.727 -20.157 1.00 91.94 660 GLU A C 1
ATOM 5284 O O . GLU A 1 660 ? 22.129 2.700 -20.176 1.00 91.94 660 GLU A O 1
ATOM 5289 N N . LEU A 1 661 ? 20.652 1.408 -19.072 1.00 92.25 661 LEU A N 1
ATOM 5290 C CA . LEU A 1 661 ? 20.713 2.182 -17.828 1.00 92.25 661 LEU A CA 1
ATOM 5291 C C . LEU A 1 661 ? 22.137 2.188 -17.258 1.00 92.25 661 LEU A C 1
ATOM 5293 O O . LEU A 1 661 ? 22.621 3.219 -16.787 1.00 92.25 661 LEU A O 1
ATOM 5297 N N . LYS A 1 662 ? 22.851 1.061 -17.352 1.00 93.44 662 LYS A N 1
ATOM 5298 C CA . LYS A 1 662 ? 24.263 0.950 -16.970 1.00 93.44 662 LYS A CA 1
ATOM 5299 C C . LYS A 1 662 ? 25.145 1.881 -17.793 1.00 93.44 662 LYS A C 1
ATOM 5301 O O . LYS A 1 662 ? 25.970 2.588 -17.217 1.00 93.44 662 LYS A O 1
ATOM 5306 N N . GLU A 1 663 ? 25.011 1.895 -19.117 1.00 92.38 663 GLU A N 1
ATOM 5307 C CA . GLU A 1 663 ? 25.813 2.786 -19.963 1.00 92.38 663 GLU A CA 1
ATOM 5308 C C . GLU A 1 663 ? 25.486 4.260 -19.695 1.00 92.38 663 GLU A C 1
ATOM 5310 O O . GLU A 1 663 ? 26.397 5.082 -19.601 1.00 92.38 663 GLU A O 1
ATOM 5315 N N . GLN A 1 664 ? 24.222 4.593 -19.431 1.00 91.31 664 GLN A N 1
ATOM 5316 C CA . GLN A 1 664 ? 23.846 5.946 -19.014 1.00 91.31 664 GLN A CA 1
ATOM 5317 C C . GLN A 1 664 ? 24.423 6.314 -17.652 1.00 91.31 664 GLN A C 1
ATOM 5319 O O . GLN A 1 664 ? 24.938 7.413 -17.464 1.00 91.31 664 GLN A O 1
ATOM 5324 N N . THR A 1 665 ? 24.438 5.361 -16.727 1.00 91.81 665 THR A N 1
ATOM 5325 C CA . THR A 1 665 ? 25.118 5.496 -15.442 1.00 91.81 665 THR A CA 1
ATOM 5326 C C . THR A 1 665 ? 26.619 5.703 -15.628 1.00 91.81 665 THR A C 1
ATOM 5328 O O . THR A 1 665 ? 27.223 6.440 -14.867 1.00 91.81 665 THR A O 1
ATOM 5331 N N . ARG A 1 666 ? 27.266 5.135 -16.647 1.00 90.31 666 ARG A N 1
ATOM 5332 C CA . ARG A 1 666 ? 28.697 5.388 -16.902 1.00 90.31 666 ARG A CA 1
ATOM 5333 C C . ARG A 1 666 ? 28.960 6.750 -17.532 1.00 90.31 666 ARG A C 1
ATOM 5335 O O . ARG A 1 666 ? 29.959 7.385 -17.201 1.00 90.31 666 ARG A O 1
ATOM 5342 N N . MET A 1 667 ? 28.109 7.159 -18.468 1.00 88.06 667 MET A N 1
ATOM 5343 C CA . MET A 1 667 ? 28.367 8.299 -19.352 1.00 88.06 667 MET A CA 1
ATOM 5344 C C . MET A 1 667 ? 27.742 9.613 -18.871 1.00 88.06 667 MET A C 1
ATOM 5346 O O . MET A 1 667 ? 28.206 10.679 -19.274 1.00 88.06 667 MET A O 1
ATOM 5350 N N . TYR A 1 668 ? 26.712 9.549 -18.024 1.00 91.06 668 TYR A N 1
ATOM 5351 C CA . TYR A 1 668 ? 25.875 10.688 -17.649 1.00 91.06 668 TYR A CA 1
ATOM 5352 C C . TYR A 1 668 ? 25.576 10.741 -16.138 1.00 91.06 668 TYR A C 1
ATOM 5354 O O . TYR A 1 668 ? 26.008 9.889 -15.353 1.00 91.06 668 TYR A O 1
ATOM 5362 N N . SER A 1 669 ? 24.814 11.760 -15.727 1.00 90.62 669 SER A N 1
ATOM 5363 C CA . SER A 1 669 ? 24.472 12.081 -14.332 1.00 90.62 669 SER A CA 1
ATOM 5364 C C . SER A 1 669 ? 23.319 11.237 -13.761 1.00 90.62 669 SER A C 1
ATOM 5366 O O . SER A 1 669 ? 22.469 11.752 -13.039 1.00 90.62 669 SER A O 1
ATOM 5368 N N . CYS A 1 670 ? 23.269 9.942 -14.089 1.00 91.50 670 CYS A N 1
ATOM 5369 C CA . CYS A 1 670 ? 22.202 9.052 -13.629 1.00 91.50 670 CYS A CA 1
ATOM 5370 C C . CYS A 1 670 ? 22.459 8.492 -12.225 1.00 91.50 670 CYS A C 1
ATOM 5372 O O . CYS A 1 670 ? 23.407 7.734 -12.030 1.00 91.50 670 CYS A O 1
ATOM 5374 N N . ASN A 1 671 ? 21.622 8.799 -11.242 1.00 90.62 671 ASN A N 1
ATOM 5375 C CA . ASN A 1 671 ? 21.790 8.325 -9.865 1.00 90.62 671 ASN A CA 1
ATOM 5376 C C . ASN A 1 671 ? 20.867 7.167 -9.494 1.00 90.62 671 ASN A C 1
ATOM 5378 O O . ASN A 1 671 ? 20.867 6.745 -8.338 1.00 90.62 671 ASN A O 1
ATOM 5382 N N . GLY A 1 672 ? 20.116 6.636 -10.451 1.00 89.00 672 GLY A N 1
ATOM 5383 C CA . GLY A 1 672 ? 19.298 5.471 -10.203 1.00 89.00 672 GLY A CA 1
ATOM 5384 C C . GLY A 1 672 ? 18.192 5.260 -11.214 1.00 89.00 672 GLY A C 1
ATOM 5385 O O . GLY A 1 672 ? 18.083 6.002 -12.189 1.00 89.00 672 GLY A O 1
ATOM 5386 N N . GLY A 1 673 ? 17.373 4.249 -10.956 1.00 87.56 673 GLY A N 1
ATOM 5387 C CA . GLY A 1 673 ? 16.177 4.005 -11.733 1.00 87.56 673 GLY A CA 1
ATOM 5388 C C . GLY A 1 673 ? 15.228 3.001 -11.107 1.00 87.56 673 GLY A C 1
ATOM 5389 O O . GLY A 1 673 ? 15.579 2.266 -10.184 1.00 87.56 673 GLY A O 1
ATOM 5390 N N . VAL A 1 674 ? 14.031 2.974 -11.662 1.00 83.69 674 VAL A N 1
ATOM 5391 C CA . VAL A 1 674 ? 12.911 2.159 -11.216 1.00 83.69 674 VAL A CA 1
ATOM 5392 C C . VAL A 1 674 ? 12.446 1.265 -12.354 1.00 83.69 674 VAL A C 1
ATOM 5394 O O . VAL A 1 674 ? 12.065 1.747 -13.420 1.00 83.69 674 VAL A O 1
ATOM 5397 N N . TRP A 1 675 ? 12.449 -0.039 -12.116 1.00 84.00 675 TRP A N 1
ATOM 5398 C CA . TRP A 1 675 ? 11.899 -1.013 -13.045 1.00 84.00 675 TRP A CA 1
ATOM 5399 C C . TRP A 1 675 ? 10.386 -1.165 -12.861 1.00 84.00 675 TRP A C 1
ATOM 5401 O O . TRP A 1 675 ? 9.929 -1.565 -11.792 1.00 84.00 675 TRP A O 1
ATOM 5411 N N . THR A 1 676 ? 9.611 -0.922 -13.911 1.00 80.25 676 THR A N 1
ATOM 5412 C CA . THR A 1 676 ? 8.169 -1.204 -13.945 1.00 80.25 676 THR A CA 1
ATOM 5413 C C . THR A 1 676 ? 7.959 -2.621 -14.495 1.00 80.25 676 THR A C 1
ATOM 5415 O O . THR A 1 676 ? 8.250 -2.865 -15.666 1.00 80.25 676 THR A O 1
ATOM 5418 N N . GLN A 1 677 ? 7.498 -3.599 -13.710 1.00 76.12 677 GLN A N 1
ATOM 5419 C CA . GLN A 1 677 ? 7.092 -3.561 -12.290 1.00 76.12 677 GLN A CA 1
ATOM 5420 C C . GLN A 1 677 ? 7.352 -4.908 -11.591 1.00 76.12 677 GLN A C 1
ATOM 5422 O O . GLN A 1 677 ? 7.902 -5.829 -12.187 1.00 76.12 677 GLN A O 1
ATOM 5427 N N . THR A 1 678 ? 6.998 -5.016 -10.318 1.00 78.75 678 THR A N 1
ATOM 5428 C CA . THR A 1 678 ? 7.172 -6.190 -9.454 1.00 78.75 678 THR A CA 1
ATOM 5429 C C . THR A 1 678 ? 6.274 -7.328 -9.835 1.00 78.75 678 THR A C 1
ATOM 5431 O O . THR A 1 678 ? 6.754 -8.412 -10.134 1.00 78.75 678 THR A O 1
ATOM 5434 N N . THR A 1 679 ? 4.978 -7.066 -9.819 1.00 79.62 679 THR A N 1
ATOM 5435 C CA . THR A 1 679 ? 3.920 -8.027 -10.061 1.00 79.62 679 THR A CA 1
ATOM 5436 C C . THR A 1 679 ? 3.085 -7.523 -11.211 1.00 79.62 679 THR A C 1
ATOM 5438 O O . THR A 1 679 ? 2.975 -6.316 -11.434 1.00 79.62 679 THR A O 1
ATOM 5441 N N . ASP A 1 680 ? 2.537 -8.453 -11.980 1.00 84.31 680 ASP A N 1
ATOM 5442 C CA . ASP A 1 680 ? 1.457 -8.106 -12.887 1.00 84.31 680 ASP A CA 1
ATOM 5443 C C . ASP A 1 680 ? 0.298 -7.533 -12.081 1.00 84.31 680 ASP A C 1
ATOM 5445 O O . ASP A 1 680 ? 0.048 -7.956 -10.950 1.00 84.31 680 ASP A O 1
ATOM 5449 N N . VAL A 1 681 ? -0.415 -6.586 -12.675 1.00 83.00 681 VAL A N 1
ATOM 5450 C CA . VAL A 1 681 ? -1.603 -5.995 -12.068 1.00 83.00 681 VAL A CA 1
ATOM 5451 C C . VAL A 1 681 ? -2.644 -5.822 -13.153 1.00 83.00 681 VAL A C 1
ATOM 5453 O O . VAL A 1 681 ? -2.556 -4.911 -13.977 1.00 83.00 681 VAL A O 1
ATOM 5456 N N . GLU A 1 682 ? -3.619 -6.727 -13.153 1.00 84.56 682 GLU A N 1
ATOM 5457 C CA . GLU A 1 682 ? -4.730 -6.761 -14.104 1.00 84.56 682 GLU A CA 1
ATOM 5458 C C . GLU A 1 682 ? -4.261 -6.594 -15.565 1.00 84.56 682 GLU A C 1
ATOM 5460 O O . GLU A 1 682 ? -3.623 -7.477 -16.134 1.00 84.56 682 GLU A O 1
ATOM 5465 N N . GLY A 1 683 ? -4.552 -5.447 -16.192 1.00 78.31 683 GLY A N 1
ATOM 5466 C CA . GLY A 1 683 ? -4.182 -5.155 -17.577 1.00 78.31 683 GLY A CA 1
ATOM 5467 C C . GLY A 1 683 ? -2.679 -4.957 -17.817 1.00 78.31 683 GLY A C 1
ATOM 5468 O O . GLY A 1 683 ? -2.244 -5.010 -18.968 1.00 78.31 683 GLY A O 1
ATOM 5469 N N . GLU A 1 684 ? -1.879 -4.739 -16.771 1.00 79.81 684 GLU A N 1
ATOM 5470 C CA . GLU A 1 684 ? -0.427 -4.583 -16.863 1.00 79.81 684 GLU A CA 1
ATOM 5471 C C . GLU A 1 684 ? 0.294 -5.884 -16.511 1.00 79.81 684 GLU A C 1
ATOM 5473 O O . GLU A 1 684 ? 0.685 -6.135 -15.375 1.00 79.81 684 GLU A O 1
ATOM 5478 N N . VAL A 1 685 ? 0.510 -6.704 -17.534 1.00 83.31 685 VAL A N 1
ATOM 5479 C CA . VAL A 1 685 ? 1.151 -8.026 -17.452 1.00 83.31 685 VAL A CA 1
ATOM 5480 C C . VAL A 1 685 ? 2.660 -7.974 -17.716 1.00 83.31 685 VAL A C 1
ATOM 5482 O O . VAL A 1 685 ? 3.215 -8.772 -18.473 1.00 83.31 685 VAL A O 1
ATOM 5485 N N . ASN A 1 686 ? 3.323 -6.989 -17.122 1.00 78.44 686 ASN A N 1
ATOM 5486 C CA . ASN A 1 686 ? 4.737 -6.660 -17.303 1.00 78.44 686 ASN A CA 1
ATOM 5487 C C . ASN A 1 686 ? 5.559 -6.746 -15.995 1.00 78.44 686 ASN A C 1
ATOM 5489 O O . ASN A 1 686 ? 6.676 -6.226 -15.926 1.00 78.44 686 ASN A O 1
ATOM 5493 N N . GLY A 1 687 ? 5.014 -7.400 -14.966 1.00 80.19 687 GLY A N 1
ATOM 5494 C CA . GLY A 1 687 ? 5.685 -7.679 -13.704 1.00 80.19 687 GLY A CA 1
ATOM 5495 C C . GLY A 1 687 ? 6.847 -8.666 -13.833 1.00 80.19 687 GLY A C 1
ATOM 5496 O O . GLY A 1 687 ? 6.880 -9.508 -14.737 1.00 80.19 687 GLY A O 1
ATOM 5497 N N . LEU A 1 688 ? 7.802 -8.595 -12.903 1.00 80.25 688 LEU A N 1
ATOM 5498 C CA . LEU A 1 688 ? 8.801 -9.650 -12.694 1.00 80.25 688 LEU A CA 1
ATOM 5499 C C . LEU A 1 688 ? 8.147 -10.948 -12.197 1.00 80.25 688 LEU A C 1
ATOM 5501 O O . LEU A 1 688 ? 8.623 -12.037 -12.514 1.00 80.25 688 LEU A O 1
ATOM 5505 N N . LEU A 1 689 ? 7.058 -10.819 -11.446 1.00 80.62 689 LEU A N 1
ATOM 5506 C CA . LEU A 1 689 ? 6.200 -11.873 -10.928 1.00 80.62 689 LEU A CA 1
ATOM 5507 C C . LEU A 1 689 ? 4.804 -11.770 -11.557 1.00 80.62 689 LEU A C 1
ATOM 5509 O O . LEU A 1 689 ? 4.357 -10.686 -11.930 1.00 80.62 689 LEU A O 1
ATOM 5513 N N . THR A 1 690 ? 4.086 -12.886 -11.634 1.00 83.38 690 THR A N 1
ATOM 5514 C CA . THR A 1 690 ? 2.645 -12.871 -11.940 1.00 83.38 690 THR A CA 1
ATOM 5515 C C . THR A 1 690 ? 1.833 -12.219 -10.820 1.00 83.38 690 THR A C 1
ATOM 5517 O O . THR A 1 690 ? 2.321 -12.063 -9.698 1.00 83.38 690 THR A O 1
ATOM 5520 N N . TYR A 1 691 ? 0.582 -11.839 -11.102 1.00 83.69 691 TYR A N 1
ATOM 5521 C CA . TYR A 1 691 ? -0.282 -11.142 -10.139 1.00 83.69 691 TYR A CA 1
ATOM 5522 C C . TYR A 1 691 ? -0.530 -11.969 -8.866 1.00 83.69 691 TYR A C 1
ATOM 5524 O O . TYR A 1 691 ? -0.590 -11.442 -7.760 1.00 83.69 691 TYR A O 1
ATOM 5532 N N . ASP A 1 692 ? -0.561 -13.292 -8.987 1.00 80.94 692 ASP A N 1
ATOM 5533 C CA . ASP A 1 692 ? -0.664 -14.247 -7.878 1.00 80.94 692 ASP A CA 1
ATOM 5534 C C . ASP A 1 692 ? 0.691 -14.656 -7.266 1.00 80.94 692 ASP A C 1
ATOM 5536 O O . ASP A 1 692 ? 0.752 -15.554 -6.425 1.00 80.94 692 ASP A O 1
ATOM 5540 N N . ARG A 1 693 ? 1.787 -14.016 -7.700 1.00 78.44 693 ARG A N 1
ATOM 5541 C CA . ARG A 1 693 ? 3.175 -14.279 -7.292 1.00 78.44 693 ARG A CA 1
ATOM 5542 C C . ARG A 1 693 ? 3.642 -15.728 -7.544 1.00 78.44 693 ARG A C 1
ATOM 5544 O O . ARG A 1 693 ? 4.639 -16.158 -6.964 1.00 78.44 693 ARG A O 1
ATOM 5551 N N . ARG A 1 694 ? 2.974 -16.499 -8.417 1.00 78.75 694 ARG A N 1
ATOM 5552 C CA . ARG A 1 694 ? 3.330 -17.908 -8.696 1.00 78.75 694 ARG A CA 1
ATOM 5553 C C . ARG A 1 694 ? 4.522 -18.083 -9.630 1.00 78.75 694 ARG A C 1
ATOM 5555 O O . ARG A 1 694 ? 5.255 -19.063 -9.489 1.00 78.75 694 ARG A O 1
ATOM 5562 N N . VAL A 1 695 ? 4.711 -17.181 -10.592 1.00 80.06 695 VAL A N 1
ATOM 5563 C CA . VAL A 1 695 ? 5.755 -17.312 -11.617 1.00 80.06 695 VAL A CA 1
ATOM 5564 C C . VAL A 1 695 ? 6.702 -16.125 -11.559 1.00 80.06 695 VAL A C 1
ATOM 5566 O O . VAL A 1 695 ? 6.307 -15.004 -11.861 1.00 80.06 695 VAL A O 1
ATOM 5569 N N . LEU A 1 696 ? 7.969 -16.393 -11.234 1.00 81.38 696 LEU A N 1
ATOM 5570 C CA . LEU A 1 696 ? 9.078 -15.466 -11.450 1.00 81.38 696 LEU A CA 1
ATOM 5571 C C . LEU A 1 696 ? 9.541 -15.583 -12.906 1.00 81.38 696 LEU A C 1
ATOM 5573 O O . LEU A 1 696 ? 9.975 -16.650 -13.340 1.00 81.38 696 LEU A O 1
ATOM 5577 N N . ARG A 1 697 ? 9.429 -14.491 -13.663 1.00 78.25 697 ARG A N 1
ATOM 5578 C CA . ARG A 1 697 ? 9.786 -14.426 -15.086 1.00 78.25 697 ARG A CA 1
ATOM 5579 C C . ARG A 1 697 ? 11.283 -14.244 -15.377 1.00 78.25 697 ARG A C 1
ATOM 5581 O O . ARG A 1 697 ? 11.753 -14.899 -16.305 1.00 78.25 697 ARG A O 1
ATOM 5588 N N . PRO A 1 698 ? 12.045 -13.361 -14.696 1.00 78.62 698 PRO A N 1
ATOM 5589 C CA . PRO A 1 698 ? 13.454 -13.151 -15.030 1.00 78.62 698 PRO A CA 1
ATOM 5590 C C . PRO A 1 698 ? 14.337 -14.341 -14.626 1.00 78.62 698 PRO A C 1
ATOM 5592 O O . PRO A 1 698 ? 14.093 -14.995 -13.613 1.00 78.62 698 PRO A O 1
ATOM 5595 N N . ASP A 1 699 ? 15.431 -14.561 -15.368 1.00 81.25 699 ASP A N 1
ATOM 5596 C CA . ASP A 1 699 ? 16.544 -15.377 -14.871 1.00 81.25 699 ASP A CA 1
ATOM 5597 C C . ASP A 1 699 ? 17.209 -14.644 -13.704 1.00 81.25 699 ASP A C 1
ATOM 5599 O O . ASP A 1 699 ? 17.812 -13.576 -13.858 1.00 81.25 699 ASP A O 1
ATOM 5603 N N . GLU A 1 700 ? 17.065 -15.228 -12.522 1.00 80.19 700 GLU A N 1
ATOM 5604 C CA . GLU A 1 700 ? 17.495 -14.630 -11.273 1.00 80.19 700 GLU A CA 1
ATOM 5605 C C . GLU A 1 700 ? 18.999 -14.324 -11.282 1.00 80.19 700 GLU A C 1
ATOM 5607 O O . GLU A 1 700 ? 19.401 -13.222 -10.913 1.00 80.19 700 GLU A O 1
ATOM 5612 N N . GLU A 1 701 ? 19.843 -15.249 -11.754 1.00 83.19 701 GLU A N 1
ATOM 5613 C CA . GLU A 1 701 ? 21.300 -15.094 -11.742 1.00 83.19 701 GLU A CA 1
ATOM 5614 C C . GLU A 1 701 ? 21.760 -13.953 -12.659 1.00 83.19 701 GLU A C 1
ATOM 5616 O O . GLU A 1 701 ? 22.610 -13.137 -12.280 1.00 83.19 701 GLU A O 1
ATOM 5621 N N . GLN A 1 702 ? 21.204 -13.885 -13.866 1.00 83.75 702 GLN A N 1
ATOM 5622 C CA . GLN A 1 702 ? 21.514 -12.840 -14.828 1.00 83.75 702 GLN A CA 1
ATOM 5623 C C . GLN A 1 702 ? 20.997 -11.480 -14.344 1.00 83.75 702 GLN A C 1
ATOM 5625 O O . GLN A 1 702 ? 21.742 -10.498 -14.402 1.00 83.75 702 GLN A O 1
ATOM 5630 N N . TRP A 1 703 ? 19.800 -11.429 -13.752 1.00 84.56 703 TRP A N 1
ATOM 5631 C CA . TRP A 1 703 ? 19.286 -10.214 -13.120 1.00 84.56 703 TRP A CA 1
ATOM 5632 C C . TRP A 1 703 ? 20.228 -9.712 -12.015 1.00 84.56 703 TRP A C 1
ATOM 5634 O O . TRP A 1 703 ? 20.487 -8.509 -11.939 1.00 84.56 703 TRP A O 1
ATOM 5644 N N . ARG A 1 704 ? 20.862 -10.612 -11.228 1.00 80.44 704 ARG A N 1
ATOM 5645 C CA . ARG A 1 704 ? 21.879 -10.202 -10.220 1.00 80.44 704 ARG A CA 1
ATOM 5646 C C . ARG A 1 704 ? 22.994 -9.440 -10.890 1.00 80.44 704 ARG A C 1
ATOM 5648 O O . ARG A 1 704 ? 23.419 -8.398 -10.401 1.00 80.44 704 ARG A O 1
ATOM 5655 N N . LYS A 1 705 ? 23.517 -10.025 -11.967 1.00 85.00 705 LYS A N 1
ATOM 5656 C CA . LYS A 1 705 ? 24.712 -9.536 -12.647 1.00 85.00 705 LYS A CA 1
ATOM 5657 C C . LYS A 1 705 ? 24.440 -8.171 -13.251 1.00 85.00 705 LYS A C 1
ATOM 5659 O O . LYS A 1 705 ? 25.290 -7.291 -13.130 1.00 85.00 705 LYS A O 1
ATOM 5664 N N . ASP A 1 706 ? 23.268 -7.977 -13.844 1.00 87.06 706 ASP A N 1
ATOM 5665 C CA . ASP A 1 706 ? 22.908 -6.706 -14.465 1.00 87.06 706 ASP A CA 1
ATOM 5666 C C . ASP A 1 706 ? 22.674 -5.610 -13.432 1.00 87.06 706 ASP A C 1
ATOM 5668 O O . ASP A 1 706 ? 23.260 -4.531 -13.549 1.00 87.06 706 ASP A O 1
ATOM 5672 N N . VAL A 1 707 ? 21.930 -5.909 -12.365 1.00 86.06 707 VAL A N 1
ATOM 5673 C CA . VAL A 1 707 ? 21.739 -4.977 -11.248 1.00 86.06 707 VAL A CA 1
ATOM 5674 C C . VAL A 1 707 ? 23.082 -4.630 -10.601 1.00 86.06 707 VAL A C 1
ATOM 5676 O O . VAL A 1 707 ? 23.402 -3.455 -10.425 1.00 86.06 707 VAL A O 1
ATOM 5679 N N . GLN A 1 708 ? 23.940 -5.616 -10.331 1.00 84.38 708 GLN A N 1
ATOM 5680 C CA . GLN A 1 708 ? 25.271 -5.371 -9.772 1.00 84.38 708 GLN A CA 1
ATOM 5681 C C . GLN A 1 708 ? 26.152 -4.538 -10.716 1.00 84.38 708 GLN A C 1
ATOM 5683 O O . GLN A 1 708 ? 26.926 -3.684 -10.273 1.00 84.38 708 GLN A O 1
ATOM 5688 N N . ALA A 1 709 ? 26.010 -4.723 -12.029 1.00 88.25 709 ALA A N 1
ATOM 5689 C CA . ALA A 1 709 ? 26.714 -3.924 -13.020 1.00 88.25 709 ALA A CA 1
ATOM 5690 C C . ALA A 1 709 ? 26.300 -2.443 -13.005 1.00 88.25 709 ALA A C 1
ATOM 5692 O O . ALA A 1 709 ? 27.153 -1.600 -13.305 1.00 88.25 709 ALA A O 1
ATOM 5693 N N . LEU A 1 710 ? 25.063 -2.110 -12.612 1.00 90.00 710 LEU A N 1
ATOM 5694 C CA . LEU A 1 710 ? 24.640 -0.724 -12.365 1.00 90.00 710 LEU A CA 1
ATOM 5695 C C . LEU A 1 710 ? 25.432 -0.104 -11.211 1.00 90.00 710 LEU A C 1
ATOM 5697 O O . LEU A 1 710 ? 26.015 0.971 -11.364 1.00 90.00 710 LEU A O 1
ATOM 5701 N N . TYR A 1 711 ? 25.545 -0.812 -10.085 1.00 84.88 711 TYR A N 1
ATOM 5702 C CA . TYR A 1 711 ? 26.335 -0.351 -8.940 1.00 84.88 711 TYR A CA 1
ATOM 5703 C C . TYR A 1 711 ? 27.815 -0.202 -9.294 1.00 84.88 711 TYR A C 1
ATOM 5705 O O . TYR A 1 711 ? 28.436 0.799 -8.937 1.00 84.88 711 TYR A O 1
ATOM 5713 N N . TYR A 1 712 ? 28.381 -1.137 -10.062 1.00 85.75 712 TYR A N 1
ATOM 5714 C CA . TYR A 1 712 ? 29.749 -1.012 -10.569 1.00 85.75 712 TYR A CA 1
ATOM 5715 C C . TYR A 1 712 ? 29.928 0.172 -11.522 1.00 85.75 712 TYR A C 1
ATOM 5717 O O . TYR A 1 712 ? 30.964 0.837 -11.486 1.00 85.75 712 TYR A O 1
ATOM 5725 N N . ALA A 1 713 ? 28.942 0.452 -12.375 1.00 89.12 713 ALA A N 1
ATOM 5726 C CA . ALA A 1 713 ? 28.950 1.622 -13.245 1.00 89.12 713 ALA A CA 1
ATOM 5727 C C . ALA A 1 713 ? 28.923 2.921 -12.436 1.00 89.12 713 ALA A C 1
ATOM 5729 O O . ALA A 1 713 ? 29.769 3.788 -12.657 1.00 89.12 713 ALA A O 1
ATOM 5730 N N . ALA A 1 714 ? 28.020 3.022 -11.458 1.00 86.25 714 ALA A N 1
ATOM 5731 C CA . ALA A 1 714 ? 27.956 4.161 -10.554 1.00 86.25 714 ALA A CA 1
ATOM 5732 C C . ALA A 1 714 ? 29.276 4.332 -9.794 1.00 86.25 714 ALA A C 1
ATOM 5734 O O . ALA A 1 714 ? 29.795 5.446 -9.704 1.00 86.25 714 ALA A O 1
ATOM 5735 N N . ALA A 1 715 ? 29.860 3.212 -9.355 1.00 81.94 715 ALA A N 1
ATOM 5736 C CA . ALA A 1 715 ? 31.139 3.165 -8.672 1.00 81.94 715 ALA A CA 1
ATOM 5737 C C . ALA A 1 715 ? 32.322 3.653 -9.503 1.00 81.94 715 ALA A C 1
ATOM 5739 O O . ALA A 1 715 ? 33.199 4.355 -8.997 1.00 81.94 715 ALA A O 1
ATOM 5740 N N . GLY A 1 716 ? 32.333 3.295 -10.786 1.00 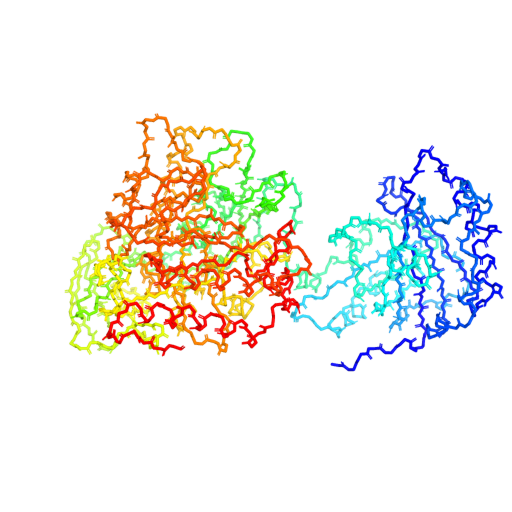80.38 716 GLY A N 1
ATOM 5741 C CA . GLY A 1 716 ? 33.399 3.626 -11.724 1.00 80.38 716 GLY A CA 1
ATOM 5742 C C . GLY A 1 716 ? 33.450 5.096 -12.143 1.00 80.38 716 GLY A C 1
ATOM 5743 O O . GLY A 1 716 ? 34.467 5.522 -12.686 1.00 80.38 716 GLY A O 1
ATOM 5744 N N . ARG A 1 717 ? 32.407 5.894 -11.872 1.00 75.75 717 ARG A N 1
ATOM 5745 C CA . ARG A 1 717 ? 32.376 7.331 -12.209 1.00 75.75 717 ARG A CA 1
ATOM 5746 C C . ARG A 1 717 ? 33.346 8.193 -11.395 1.00 75.75 717 ARG A C 1
ATOM 5748 O O . ARG A 1 717 ? 33.593 9.340 -11.756 1.00 75.75 717 ARG A O 1
ATOM 5755 N N . GLY A 1 718 ? 33.901 7.674 -10.297 1.00 55.31 718 GLY A N 1
ATOM 5756 C CA . GLY A 1 718 ? 34.875 8.375 -9.460 1.00 55.31 718 GLY A CA 1
ATOM 5757 C C . GLY A 1 718 ? 36.118 7.530 -9.207 1.00 55.31 718 GLY A C 1
ATOM 5758 O O . GLY A 1 718 ? 36.025 6.332 -8.970 1.00 55.31 718 GLY A O 1
ATOM 5759 N N . ASN A 1 719 ? 37.299 8.152 -9.171 1.00 44.25 719 ASN A N 1
ATOM 5760 C CA . ASN A 1 719 ? 38.558 7.477 -8.825 1.00 44.25 719 ASN A CA 1
ATOM 5761 C C . ASN A 1 719 ? 38.676 7.178 -7.303 1.00 44.25 719 ASN A C 1
ATOM 5763 O O . ASN A 1 719 ? 39.747 7.312 -6.714 1.00 44.25 719 ASN A O 1
ATOM 5767 N N . GLY A 1 720 ? 37.572 6.817 -6.636 1.00 39.81 720 GLY A N 1
ATOM 5768 C CA . GLY A 1 720 ? 37.510 6.624 -5.187 1.00 39.81 720 GLY A CA 1
ATOM 5769 C C . GLY A 1 720 ? 36.172 6.070 -4.685 1.00 39.81 720 GLY A C 1
ATOM 5770 O O . GLY A 1 720 ? 35.144 6.729 -4.773 1.00 39.81 720 GLY A O 1
ATOM 5771 N N . SER A 1 721 ? 36.236 4.860 -4.119 1.00 38.50 721 SER A N 1
ATOM 5772 C CA . SER A 1 721 ? 35.349 4.273 -3.100 1.00 38.50 721 SER A CA 1
ATOM 5773 C C . SER A 1 721 ? 33.847 4.590 -3.167 1.00 38.50 721 SER A C 1
ATOM 5775 O O . SER A 1 721 ? 33.285 5.150 -2.222 1.00 38.50 721 SER A O 1
ATOM 5777 N N . TYR A 1 722 ? 33.168 4.123 -4.206 1.00 39.97 722 TYR A N 1
ATOM 5778 C CA . TYR A 1 722 ? 31.798 3.662 -4.002 1.00 39.97 722 TYR A CA 1
ATOM 5779 C C . TYR A 1 722 ? 31.859 2.267 -3.372 1.00 39.97 722 TYR A C 1
ATOM 5781 O O . TYR A 1 722 ? 32.716 1.463 -3.755 1.00 39.97 722 TYR A O 1
ATOM 5789 N N . PRO A 1 723 ? 31.027 1.969 -2.369 1.00 37.53 723 PRO A N 1
ATOM 5790 C CA . PRO A 1 723 ? 30.923 0.608 -1.886 1.00 37.53 723 PRO A CA 1
ATOM 5791 C C . PRO A 1 723 ? 30.405 -0.288 -3.021 1.00 37.53 723 PRO A C 1
ATOM 5793 O O . PRO A 1 723 ? 29.420 0.022 -3.683 1.00 37.53 723 PRO A O 1
ATOM 5796 N N . ILE A 1 724 ? 31.132 -1.373 -3.268 1.00 36.25 724 ILE A N 1
ATOM 5797 C CA . ILE A 1 724 ? 30.677 -2.490 -4.090 1.00 36.25 724 ILE A CA 1
ATOM 5798 C C . ILE A 1 724 ? 29.733 -3.297 -3.197 1.00 36.25 724 ILE A C 1
ATOM 5800 O O . ILE A 1 724 ? 30.192 -3.797 -2.165 1.00 36.25 724 ILE A O 1
ATOM 5804 N N . HIS A 1 725 ? 28.453 -3.380 -3.556 1.00 40.25 725 HIS A N 1
ATOM 5805 C CA . HIS A 1 725 ? 27.464 -4.192 -2.845 1.00 40.25 725 HIS A CA 1
ATOM 5806 C C . HIS A 1 725 ? 27.234 -5.533 -3.542 1.00 40.25 725 HIS A C 1
ATOM 5808 O O . HIS A 1 725 ? 27.186 -5.561 -4.796 1.00 40.25 725 HIS A O 1
#

pLDDT: mean 82.24, std 15.03, range [27.22, 98.56]

Foldseek 3Di:
DPQDDQWFWWKKKKFKDFPPCVFAPPVLVVCCVVPAQVVLCCVQFPFPDKDKDADPDPPDVGGIMMMTIDGTRVRCPPPSVLPGDQFDPSHVVSHGVLVGMKMKIWIWAWDDKFFPPPDPDDHFPDKDKDFDDADPVDDPVLVVCCCVVAQVVLQVPFPQWGIKIKTFTNDIDTSQRVCVVNVHDRDPDDPDAPVSDGGRMMMMTTGNDDTDPVSNVVSQPDPSNCVRQPDDDDPPDQKDKDKDKDAAAPVLPQWWKKKKAQFFAAWKFKDKQNHTFDIGGHGHGMDITGCPVRDDHPDIIMIMIMWGHCQPPPPDLAFRFLDDPDDDFSRAHGDGTRQDDIDMDTHHPKEWPDKFWDAAQQFKIKIATAIPVCDFAWKWKDKQNDIDIGTHNDIDMDGDPRDDADALVDLDKIWIWMDGPVYIDIDIAGHKFWDWDDDLLFTAIAIPNDGAFAEFFFDPCQAPSSGNHQPDLVSLLQCLLWWDHGPSSLVSCSVNREAWAAAQRFHDPPPDARDPSSVVNSLVNLLNVLLRPNRRNSAQYHDDTITHRDDVFGDDHHYAAESEEQCGNADQDPDGCLQVSLVSSCVSPVRHWHDYYEFQHDPPHTQEQEYEDAQAFQWQHQDDDPRGDGRDRNHQTEHAEYHQPDDDCLAVSVLVRLVRLLVCLQPGNYRYYYYHHQEAGNSRNGHCAYSNRPDRDYDPVSVSVSVLSSQVSNVVNDPDDDDRD

Solvent-accessible surface area (backbone atoms only — not comparable to full-atom values): 39378 Å² total; per-residue (Å²): 130,81,80,83,69,59,69,42,42,23,32,43,42,34,44,24,34,73,74,38,63,91,76,50,55,70,69,52,54,52,44,36,43,69,74,46,52,51,54,49,44,50,72,47,38,94,42,84,53,77,48,79,49,69,58,90,55,86,86,45,88,60,37,37,38,42,36,34,53,32,77,41,46,53,56,66,80,34,78,31,60,80,67,54,81,66,55,37,87,71,34,68,94,49,32,42,59,70,81,40,29,52,48,42,42,33,36,28,38,57,76,46,78,49,51,92,74,67,78,68,97,70,86,62,71,35,74,51,76,47,72,40,78,77,57,93,94,53,51,78,62,55,58,49,47,43,40,72,77,46,32,51,66,46,44,65,68,37,70,43,52,55,36,39,41,32,28,36,57,73,49,74,43,47,48,51,54,50,30,49,76,72,74,41,79,65,64,96,67,78,78,80,53,84,90,66,64,78,48,51,30,36,34,43,37,33,14,71,42,84,70,58,68,66,63,56,48,58,40,55,69,41,80,63,42,58,67,71,55,77,68,90,86,74,80,98,62,48,65,48,78,48,75,53,72,49,71,41,60,62,88,46,67,94,38,38,33,39,40,36,35,47,18,34,24,25,30,38,42,34,25,35,68,88,39,82,63,47,76,49,81,50,46,86,46,65,51,76,34,78,40,49,94,56,60,49,66,74,33,83,31,43,40,41,37,41,26,42,31,65,59,68,42,92,89,58,45,60,64,35,42,48,34,28,92,74,62,54,59,83,26,38,81,64,73,70,36,76,56,44,63,70,52,74,50,74,41,49,81,55,28,78,74,48,67,45,49,48,37,32,66,85,21,43,32,41,38,31,38,35,39,68,70,73,48,77,41,68,28,42,38,31,51,72,87,45,78,47,78,48,42,23,67,40,79,43,76,54,74,46,84,85,64,71,54,33,38,47,92,41,36,43,70,38,52,32,35,41,35,36,86,92,23,76,51,79,55,62,44,29,24,38,43,50,47,80,45,75,55,96,90,29,33,30,47,26,49,83,90,35,74,52,68,31,45,32,23,33,32,86,46,68,32,85,89,48,40,64,26,66,93,43,69,66,54,44,57,63,44,58,25,33,39,69,64,61,75,69,46,55,49,48,28,33,64,67,14,30,22,30,17,41,47,45,67,26,33,60,78,80,84,60,78,62,52,72,64,30,52,50,44,49,52,54,51,45,56,51,54,51,68,75,48,64,38,43,57,29,56,34,28,19,21,79,34,10,22,20,55,62,93,89,55,73,62,46,27,58,26,36,22,24,58,19,59,67,37,28,46,53,61,77,84,92,46,66,58,48,50,61,52,43,52,51,49,41,71,80,48,68,69,31,60,28,29,26,36,34,20,55,71,49,88,74,38,60,45,38,31,40,33,60,33,45,93,47,64,58,25,34,31,95,60,65,58,96,60,40,53,76,61,46,77,90,23,26,13,23,19,69,31,21,46,54,81,60,81,85,54,59,48,70,52,47,56,50,44,44,50,50,41,23,51,32,23,53,76,38,43,27,37,33,37,24,38,35,26,40,43,18,52,88,69,38,62,32,25,42,20,37,51,84,65,80,47,74,64,55,58,65,70,61,52,50,52,46,55,43,43,34,52,51,23,52,29,65,67,43,102,62,87,48,84,86,106

Radius of gyration: 30.3 Å; Cα contacts (8 Å, |Δi|>4): 1558; chains: 1; bounding box: 74×76×80 Å